Protein 8WMT (pdb70)

Secondary structure (DSSP, 8-state):
-GGGT--EEEE--BTTTEE-HHHHHHHHHHHHHHHT----HHHHHHHHHHHHHHHHHHHHTTSS----HHHHHHHHHHHHHHHTT-TTT--HHHHHHHHGGGGS-EE-TTHHHHHHHHHTTSEEEEEESS-HHHHHHHHHHHT---SEEEEGGGTTS-TT-HHHHHHHIIIII--GGGEEEEES-HHHHHHHHHHT-EEEEE--TTTT-TT--------TT-SEEESSHHHHHHHHS--/--GGG--EEEE--BTTTEE-HHHHHHHHHHHHHHTT----HHHHHHHHHHHHHHHHHHHHTTSS----HHHHHHHHHHHHHHHTT-TTTS-HHHHHHHHGGGGS-EEPTTHHHHHHHHHTTSEEEEEESS-HHHHHHHHHHHT---SEEEEGGGTT--TT-HHHHHHHHHHH---GGGEEEEES-HHHHHHHHHHT-EEEEE--TTTT-SSS-------TT-SEEESSHHHHHHHHS---

Sequence (479 aa):
TWRDEIRAIAFDVQGTCVDFYQPILRRAGQTVNAAKGLALDWAKLSGEWRDLYRVALDEVIAGKRPWIRVDRIYREALDVLLDRRHGLSEAFSKDERDELNTVWSKLDAWPDSVEGLARLRSRFVTSTLSNAGMAAVVAVVKHAGLPFDALLTAELAHSYKPSPAVYQLAVDYLGYPADTILMVACHKYDLKAARAFGMRTAFVARPLEFGPAAKVDVAPESWFDLHVDNFTQLADALVPATWRDEIRAIAFDVQGTCVDFYQPILRAGQTVNAAKGLALDWAKLSGEWRDLYRVALDEVIAGKRPWIRVDRIYREALDVLLDRHGLSEAFSKDERDELNTVWSKLDAWPDSVEGLARLRSRFVTSTLSNAGMAAVVAVVKHAGLPFDALLTAELAHSYKPSPAVYQLAVDYLGYPADTILMVACHKYDLKAARAFGMRTAFVARPLEFGPAAKVDVAPESWFDLHVDNFTQLADALVPAL

Solvent-accessible surface area: 20754 Å² total; per-residue (Å²): 144,19,74,121,89,4,120,0,0,0,0,10,3,34,0,0,0,0,17,17,34,101,4,3,40,120,26,0,102,93,22,23,87,86,69,70,56,99,37,80,6,27,119,10,15,25,68,1,56,66,38,23,103,91,13,20,90,67,15,85,66,64,157,55,112,56,37,43,7,31,125,0,7,44,72,5,0,54,52,2,4,94,166,81,68,20,50,183,36,5,57,151,110,68,30,53,106,10,15,50,6,14,32,93,2,37,33,27,137,24,0,68,126,1,0,47,69,0,98,85,159,16,16,0,0,0,0,3,21,13,1,1,18,13,3,2,38,5,5,70,100,18,46,3,29,19,7,2,7,0,0,0,12,24,31,104,44,6,4,66,23,93,44,0,2,69,13,0,28,61,17,6,42,65,82,18,89,24,0,0,0,0,0,9,49,36,105,2,0,109,18,0,122,93,52,34,7,72,0,0,1,0,6,14,75,101,6,49,4,108,86,44,204,36,86,51,50,106,63,121,45,19,45,20,67,11,82,39,0,65,75,0,0,76,23,9,20,87,155,109,45,88,87,92,4,119,0,0,0,0,10,4,39,0,0,0,0,10,15,17,82,4,6,50,121,23,0,110,85,24,24,71,92,53,69,62,101,31,80,10,44,151,9,11,18,59,2,58,76,29,26,88,94,10,17,86,63,16,78,67,63,156,61,113,71,34,40,10,38,127,0,8,42,65,4,0,56,64,1,1,92,146,83,67,25,27,176,49,5,57,156,109,70,29,77,114,12,17,48,9,14,33,98,1,40,34,27,134,22,0,56,136,2,0,46,58,0,78,95,124,7,19,0,0,0,0,3,21,15,3,1,18,17,3,3,35,7,11,68,111,17,45,10,27,15,3,1,8,0,0,0,10,21,29,98,33,7,4,61,28,92,46,0,0,69,14,0,28,61,17,5,41,66,78,20,87,20,0,0,0,0,0,9,49,34,101,2,0,139,14,0,126,91,50,35,8,77,0,0,1,0,13,15,76,99,6,40,2,101,86,38,190,36,86,57,52,104,60,123,66,19,39,13,69,7,90,34,0,67,84,0,0,72,46,8,25,106,75,226

Radius of gyration: 24.22 Å; Cα contacts (8 Å, |Δi|>4): 820; chains: 2; bounding box: 67×58×51 Å

InterPro domains:
  IPR006328 L-2-Haloacid dehalogenase [TIGR01428] (13-213)
  IPR006439 HAD hydrolase, subfamily IA [PR00413] (13-24)
  IPR006439 HAD hydrolase, subfamily IA [PR00413] (153-169)
  IPR006439 HAD hydrolase, subfamily IA [PR00413] (171-191)
  IPR006439 HAD hydrolase, subfamily IA [PR00413] (198-211)
  IPR006439 HAD hydrolase, subfamily IA [TIGR01493] (15-202)
  IPR023198 Phosphoglycolate phosphatase-like, domain 2 [G3DSA:1.10.150.240] (27-110)
  IPR023214 HAD superfamily [G3DSA:3.40.50.1000] (16-212)
  IPR036412 HAD-like superfamily [SSF56784] (13-243)
  IPR051540 S-2-haloalkanoic acid dehalogenase [PTHR43316] (9-246)

Nearest PDB structures (foldseek):
  8wmt-assembly1_B  TM=1.001E+00  e=3.335E-46  Bradyrhizobium mercantei
  8wbr-assembly1_B  TM=9.756E-01  e=2.240E-30  Klebsiella sp. BK-58
  8wbt-assembly1_B  TM=9.740E-01  e=1.982E-30  Klebsiella sp. BK-58
  8wbk-assembly1_A  TM=9.458E-01  e=9.931E-25  Rhodococcus opacus
  8wbq-assembly1_A  TM=9.136E-01  e=1.750E-23  Rhodococcus opacus

Foldseek 3Di:
DCLVLAAEEAEAPQLQFFALQVLQVVLVVVVCVVQVHDDDSLVVLVQLVVQLVVVLVCCQVVVDFQDASLVSSLVSVCVSCVVVVNPVVADPVRSVVSSLSLLQTEGDPFRAVLQVLVVVRHQYEYEYAHDQVSVVSNCVNHVHDHNYYAYCVVVSHHPPDLSSVVCCCVVVVHQLQNYEYEYQDVSNQVSSVVSRHAYEHAHRQCNSHDPDGDPLDDDPRHPYRYHHSVVVSCVNPPD/DLLVLAAEEAEAPQLQFWALQVLQVVLVVVVCVVLVHDDDSLVLVVQLVVQLVVVVVCCQVVVDAQDASLVSSLVSVCVSCVVVPCNVVADSVNSVVSSLSLLATEGDPQRAVLQVLVVVRHQYEYEYAHDQVSQVSNCVNHVHDHNYYAYCVVVSHGPPDLSSVVCCCVVVVHDLSNYEYEYQDVSNQVSSVVNRHAYEHEHRQCNSHDPDGGDLDDDPRHPHYYPHSVVVSCVSPVDD

Structure (mmCIF, N/CA/C/O backbone):
data_8WMT
#
_entry.id   8WMT
#
_cell.length_a   90.920
_cell.length_b   90.920
_cell.length_c   157.400
_cell.angle_alpha   90.00
_cell.angle_beta   90.00
_cell.angle_gamma   90.00
#
_symmetry.space_group_name_H-M   'P 43 21 2'
#
loop_
_entity.id
_entity.type
_entity.pdbx_description
1 polymer 'cis-epoxysuccinic hydrolase'
2 water water
#
loop_
_atom_site.group_PDB
_atom_site.id
_atom_site.type_symbol
_atom_site.label_atom_id
_atom_site.label_alt_id
_atom_site.label_comp_id
_atom_site.label_asym_id
_atom_site.label_entity_id
_atom_site.label_seq_id
_atom_site.pdbx_PDB_ins_code
_atom_site.Cartn_x
_atom_site.Cartn_y
_atom_site.Cartn_z
_atom_site.occupancy
_atom_site.B_iso_or_equiv
_atom_site.auth_seq_id
_atom_site.auth_comp_id
_atom_site.auth_asym_id
_atom_site.auth_atom_id
_atom_site.pdbx_PDB_model_num
ATOM 1 N N . THR A 1 8 ? -17.252 21.204 2.102 1.00 61.97 8 THR A N 1
ATOM 2 C CA . THR A 1 8 ? -17.613 22.156 1.065 1.00 64.09 8 THR A CA 1
ATOM 3 C C . THR A 1 8 ? -18.906 21.724 0.379 1.00 67.48 8 THR A C 1
ATOM 4 O O . THR A 1 8 ? -20.001 22.077 0.822 1.00 73.16 8 THR A O 1
ATOM 8 N N . TRP A 1 9 ? -18.772 20.963 -0.708 1.00 64.43 9 TRP A N 1
ATOM 9 C CA . TRP A 1 9 ? -19.921 20.456 -1.448 1.00 56.35 9 TRP A CA 1
ATOM 10 C C . TRP A 1 9 ? -20.495 19.190 -0.834 1.00 50.16 9 TRP A C 1
ATOM 11 O O . TRP A 1 9 ? -21.524 18.701 -1.307 1.00 48.41 9 TRP A O 1
ATOM 22 N N . ARG A 1 10 ? -19.862 18.661 0.210 1.00 52.48 10 ARG A N 1
ATOM 23 C CA . ARG A 1 10 ? -20.256 17.370 0.747 1.00 51.48 10 ARG A CA 1
ATOM 24 C C . ARG A 1 10 ? -21.641 17.382 1.371 1.00 51.23 10 ARG A C 1
ATOM 25 O O . ARG A 1 10 ? -22.256 16.318 1.490 1.00 49.52 10 ARG A O 1
ATOM 33 N N . ASP A 1 11 ? -22.172 18.544 1.742 1.00 49.37 11 ASP A N 1
ATOM 34 C CA . ASP A 1 11 ? -23.543 18.569 2.229 1.00 45.10 11 ASP A CA 1
ATOM 35 C C . ASP A 1 11 ? -24.565 18.808 1.127 1.00 44.27 11 ASP A C 1
ATOM 36 O O . ASP A 1 11 ? -25.768 18.786 1.406 1.00 47.27 11 ASP A O 1
ATOM 41 N N . GLU A 1 12 ? -24.124 18.998 -0.118 1.00 37.37 12 GLU A N 1
ATOM 42 C CA . GLU A 1 12 ? -25.040 18.964 -1.252 1.00 41.70 12 GLU A CA 1
ATOM 43 C C . GLU A 1 12 ? -25.315 17.544 -1.738 1.00 37.20 12 GLU A C 1
ATOM 44 O O . GLU A 1 12 ? -26.313 17.317 -2.434 1.00 36.99 12 GLU A O 1
ATOM 50 N N . ILE A 1 13 ? -24.462 16.595 -1.387 1.00 33.61 13 ILE A N 1
ATOM 51 C CA . ILE A 1 13 ? -24.586 15.226 -1.882 1.00 37.48 13 ILE A CA 1
ATOM 52 C C . ILE A 1 13 ? -25.716 14.522 -1.143 1.00 32.08 13 ILE A C 1
ATOM 53 O O . ILE A 1 13 ? -25.813 14.595 0.087 1.00 32.46 13 ILE A O 1
ATOM 58 N N . ARG A 1 14 ? -26.583 13.838 -1.893 1.00 27.98 14 ARG A N 1
ATOM 59 C CA . ARG A 1 14 ? -27.635 13.029 -1.301 1.00 26.40 14 ARG A CA 1
ATOM 60 C C . ARG A 1 14 ? -27.458 11.539 -1.556 1.00 27.16 14 ARG A C 1
ATOM 61 O O . ARG A 1 14 ? -27.875 10.735 -0.718 1.00 29.65 14 ARG A O 1
ATOM 69 N N . ALA A 1 15 ? -26.855 11.165 -2.685 1.00 27.48 15 ALA A N 1
ATOM 70 C CA . ALA A 1 15 ? -26.695 9.763 -3.051 1.00 25.42 15 ALA A CA 1
ATOM 71 C C . ALA A 1 15 ? -25.307 9.549 -3.631 1.00 29.27 15 ALA A C 1
ATOM 72 O O . ALA A 1 15 ? -24.715 10.457 -4.219 1.00 27.59 15 ALA A O 1
ATOM 74 N N . ILE A 1 16 ? -24.777 8.338 -3.450 1.00 25.14 16 ILE A N 1
ATOM 75 C CA . ILE A 1 16 ? -23.462 7.983 -3.967 1.00 22.29 16 ILE A CA 1
ATOM 76 C C . ILE A 1 16 ? -23.607 6.700 -4.771 1.00 24.29 16 ILE A C 1
ATOM 77 O O . ILE A 1 16 ? -24.147 5.711 -4.261 1.00 24.97 16 ILE A O 1
ATOM 82 N N . ALA A 1 17 ? -23.126 6.719 -6.010 1.00 22.55 17 ALA A N 1
ATOM 83 C CA . ALA A 1 17 ? -23.213 5.592 -6.933 1.00 21.93 17 ALA A CA 1
ATOM 84 C C . ALA A 1 17 ? -21.818 5.020 -7.142 1.00 26.12 17 ALA A C 1
ATOM 85 O O . ALA A 1 17 ? -20.873 5.765 -7.424 1.00 25.75 17 ALA A O 1
ATOM 87 N N . PHE A 1 18 ? -21.692 3.698 -7.032 1.00 21.73 18 PHE A N 1
ATOM 88 C CA . PHE A 1 18 ? -20.395 3.032 -7.070 1.00 21.86 18 PHE A CA 1
ATOM 89 C C . PHE A 1 18 ? -20.292 2.091 -8.253 1.00 23.89 18 PHE A C 1
ATOM 90 O O . PHE A 1 18 ? -21.148 1.219 -8.427 1.00 24.38 18 PHE A O 1
ATOM 98 N N . ASP A 1 19 ? -19.206 2.208 -9.008 1.00 22.49 19 ASP A N 1
ATOM 99 C CA . ASP A 1 19 ? -18.810 1.104 -9.867 1.00 22.76 19 ASP A CA 1
ATOM 100 C C . ASP A 1 19 ? -18.435 -0.080 -8.972 1.00 25.08 19 ASP A C 1
ATOM 101 O O . ASP A 1 19 ? -18.058 0.106 -7.814 1.00 24.22 19 ASP A O 1
ATOM 106 N N . VAL A 1 20 ? -18.573 -1.307 -9.486 1.00 23.10 20 VAL A N 1
ATOM 107 C CA . VAL A 1 20 ? -18.384 -2.465 -8.606 1.00 24.78 20 VAL A CA 1
ATOM 108 C C . VAL A 1 20 ? -17.128 -3.257 -8.967 1.00 23.95 20 VAL A C 1
ATOM 109 O O . VAL A 1 20 ? -16.162 -3.280 -8.194 1.00 24.15 20 VAL A O 1
ATOM 113 N N . GLN A 1 21 ? -17.113 -3.910 -10.133 1.00 24.93 21 GLN A N 1
ATOM 114 C CA . GLN A 1 21 ? -15.943 -4.694 -10.512 1.00 23.71 21 GLN A CA 1
ATOM 115 C C . GLN A 1 21 ? -14.713 -3.795 -10.622 1.00 30.67 21 GLN A C 1
ATOM 116 O O . GLN A 1 21 ? -14.722 -2.800 -11.356 1.00 28.44 21 GLN A O 1
ATOM 122 N N . GLY A 1 22 ? -13.662 -4.138 -9.884 1.00 25.26 22 GLY A N 1
ATOM 123 C CA . GLY A 1 22 ? -12.479 -3.281 -9.764 1.00 25.48 22 GLY A CA 1
ATOM 124 C C . GLY A 1 22 ? -12.553 -2.220 -8.664 1.00 24.80 22 GLY A C 1
ATOM 125 O O . GLY A 1 22 ? -11.687 -2.151 -7.793 1.00 24.06 22 GLY A O 1
ATOM 126 N N . THR A 1 23 ? -13.594 -1.388 -8.688 1.00 24.66 23 THR A N 1
ATOM 127 C CA . THR A 1 23 ? -13.692 -0.310 -7.704 1.00 23.33 23 THR A CA 1
ATOM 128 C C . THR A 1 23 ? -13.966 -0.846 -6.302 1.00 24.51 23 THR A C 1
ATOM 129 O O . THR A 1 23 ? -13.306 -0.444 -5.335 1.00 24.94 23 THR A O 1
ATOM 133 N N . CYS A 1 24 ? -14.937 -1.757 -6.171 1.00 20.98 24 CYS A N 1
ATOM 134 C CA . CYS A 1 24 ? -15.320 -2.300 -4.873 1.00 21.92 24 CYS A CA 1
ATOM 135 C C . CYS A 1 24 ? -14.673 -3.648 -4.604 1.00 21.50 24 CYS A C 1
ATOM 136 O O . CYS A 1 24 ? -14.464 -4.003 -3.438 1.00 21.98 24 CYS A O 1
ATOM 139 N N . VAL A 1 25 ? -14.406 -4.411 -5.661 1.00 22.11 25 VAL A N 1
ATOM 140 C CA . VAL A 1 25 ? -13.981 -5.804 -5.547 1.00 21.36 25 VAL A CA 1
ATOM 141 C C . VAL A 1 25 ? -12.824 -6.086 -6.502 1.00 24.76 25 VAL A C 1
ATOM 142 O O . VAL A 1 25 ? -12.694 -5.476 -7.571 1.00 22.26 25 VAL A O 1
ATOM 146 N N . ASP A 1 26 ? -11.977 -7.028 -6.088 1.00 21.03 26 ASP A N 1
ATOM 147 C CA . ASP A 1 26 ? -10.843 -7.525 -6.864 1.00 22.95 26 ASP A CA 1
ATOM 148 C C . ASP A 1 26 ? -11.320 -8.700 -7.709 1.00 24.38 26 ASP A C 1
ATOM 149 O O . ASP A 1 26 ? -12.022 -9.584 -7.200 1.00 24.71 26 ASP A O 1
ATOM 154 N N . PHE A 1 27 ? -10.956 -8.706 -8.992 1.00 21.35 27 PHE A N 1
ATOM 155 C CA . PHE A 1 27 ? -11.217 -9.855 -9.854 1.00 22.65 27 PHE A CA 1
ATOM 156 C C . PHE A 1 27 ? -9.939 -10.535 -10.334 1.00 24.60 27 PHE A C 1
ATOM 157 O O . PHE A 1 27 ? -10.019 -11.496 -11.108 1.00 28.36 27 PHE A O 1
ATOM 165 N N . TYR A 1 28 ? -8.764 -10.082 -9.884 1.00 22.15 28 TYR A N 1
ATOM 166 C CA . TYR A 1 28 ? -7.517 -10.732 -10.271 1.00 22.36 28 TYR A CA 1
ATOM 167 C C . TYR A 1 28 ? -7.291 -12.007 -9.458 1.00 22.07 28 TYR A C 1
ATOM 168 O O . TYR A 1 28 ? -7.172 -13.102 -10.022 1.00 22.89 28 TYR A O 1
ATOM 177 N N . GLN A 1 29 ? -7.276 -11.898 -8.135 1.00 23.65 29 GLN A N 1
ATOM 178 C CA . GLN A 1 29 ? -7.087 -13.107 -7.335 1.00 22.70 29 GLN A CA 1
ATOM 179 C C . GLN A 1 29 ? -8.184 -14.145 -7.563 1.00 22.99 29 GLN A C 1
ATOM 180 O O . GLN A 1 29 ? -7.851 -15.341 -7.632 1.00 22.94 29 GLN A O 1
ATOM 186 N N . PRO A 1 30 ? -9.471 -13.787 -7.742 1.00 25.62 30 PRO A N 1
ATOM 187 C CA . PRO A 1 30 ? -10.453 -14.837 -8.071 1.00 25.10 30 PRO A CA 1
ATOM 188 C C . PRO A 1 30 ? -10.110 -15.646 -9.320 1.00 23.70 30 PRO A C 1
ATOM 189 O O . PRO A 1 30 ? -10.364 -16.855 -9.334 1.00 23.73 30 PRO A O 1
ATOM 193 N N . ILE A 1 31 ? -9.572 -15.020 -10.375 1.00 22.01 31 ILE A N 1
ATOM 194 C CA . ILE A 1 31 ? -9.121 -15.774 -11.549 1.00 23.15 31 ILE A CA 1
ATOM 195 C C . ILE A 1 31 ? -7.975 -16.702 -11.201 1.00 21.75 31 ILE A C 1
ATOM 196 O O . ILE A 1 31 ? -7.951 -17.862 -11.623 1.00 25.90 31 ILE A O 1
ATOM 201 N N . LEU A 1 32 ? -6.984 -16.189 -10.469 1.00 24.22 32 LEU A N 1
ATOM 202 C CA . LEU A 1 32 ? -5.851 -17.027 -10.093 1.00 25.61 32 LEU A CA 1
ATOM 203 C C . LEU A 1 32 ? -6.322 -18.203 -9.251 1.00 27.13 32 LEU A C 1
ATOM 204 O O . LEU A 1 32 ? -5.870 -19.335 -9.444 1.00 26.89 32 LEU A O 1
ATOM 209 N N . ARG A 1 33 ? -7.271 -17.951 -8.345 1.00 24.22 33 ARG A N 1
ATOM 210 C CA A ARG A 1 33 ? -7.812 -19.013 -7.508 0.51 24.12 33 ARG A CA 1
ATOM 211 C CA B ARG A 1 33 ? -7.811 -19.019 -7.511 0.49 24.13 33 ARG A CA 1
ATOM 212 C C . ARG A 1 33 ? -8.563 -20.041 -8.353 1.00 24.35 33 ARG A C 1
ATOM 213 O O . ARG A 1 33 ? -8.363 -21.257 -8.206 1.00 28.13 33 ARG A O 1
ATOM 228 N N . ALA A 1 34 ? -9.430 -19.575 -9.252 1.00 22.15 34 ALA A N 1
ATOM 229 C CA . ALA A 1 34 ? -10.168 -20.509 -10.095 1.00 26.49 34 ALA A CA 1
ATOM 230 C C . ALA A 1 34 ? -9.224 -21.312 -10.974 1.00 29.52 34 ALA A C 1
ATOM 231 O O . ALA A 1 34 ? -9.474 -22.492 -11.249 1.00 28.42 34 ALA A O 1
ATOM 233 N N . GLY A 1 35 ? -8.131 -20.686 -11.416 1.00 27.64 35 GLY A N 1
ATOM 234 C CA . GLY A 1 35 ? -7.192 -21.370 -12.293 1.00 29.54 35 GLY A CA 1
ATOM 235 C C . GLY A 1 35 ? -6.391 -22.452 -11.595 1.00 27.80 35 GLY A C 1
ATOM 236 O O . GLY A 1 35 ? -6.089 -23.494 -12.196 1.00 28.57 35 GLY A O 1
ATOM 237 N N . GLN A 1 36 ? -6.032 -22.232 -10.327 1.00 27.97 36 GLN A N 1
ATOM 238 C CA . GLN A 1 36 ? -5.351 -23.295 -9.588 1.00 28.97 36 GLN A CA 1
ATOM 239 C C . GLN A 1 36 ? -6.222 -24.534 -9.521 1.00 30.75 36 GLN A C 1
ATOM 240 O O . GLN A 1 36 ? -5.721 -25.658 -9.646 1.00 29.09 36 GLN A O 1
ATOM 246 N N . THR A 1 37 ? -7.526 -24.345 -9.309 1.00 25.27 37 THR A N 1
ATOM 247 C CA . THR A 1 37 ? -8.447 -25.476 -9.248 1.00 26.91 37 THR A CA 1
ATOM 248 C C . THR A 1 37 ? -8.511 -26.203 -10.585 1.00 28.00 37 THR A C 1
ATOM 249 O O . THR A 1 37 ? -8.470 -27.439 -10.628 1.00 25.69 37 THR A O 1
ATOM 253 N N . VAL A 1 38 ? -8.580 -25.452 -11.688 1.00 24.96 38 VAL A N 1
ATOM 254 C CA . VAL A 1 38 ? -8.607 -26.063 -13.018 1.00 28.48 38 VAL A CA 1
ATOM 255 C C . VAL A 1 38 ? -7.311 -26.824 -13.285 1.00 27.40 38 VAL A C 1
ATOM 256 O O . VAL A 1 38 ? -7.330 -27.968 -13.764 1.00 27.54 38 VAL A O 1
ATOM 260 N N . ASN A 1 39 ? -6.166 -26.189 -13.004 1.00 24.46 39 ASN A N 1
ATOM 261 C CA . ASN A 1 39 ? -4.877 -26.841 -13.239 1.00 27.00 39 ASN A CA 1
ATOM 262 C C . ASN A 1 39 ? -4.799 -28.175 -12.502 1.00 28.99 39 ASN A C 1
ATOM 263 O O . ASN A 1 39 ? -4.358 -29.187 -13.066 1.00 27.01 39 ASN A O 1
ATOM 268 N N . ALA A 1 40 ? -5.238 -28.188 -11.237 1.00 24.96 40 ALA A N 1
ATOM 269 C CA . ALA A 1 40 ? -5.168 -29.409 -10.435 1.00 26.08 40 ALA A CA 1
ATOM 270 C C . ALA A 1 40 ? -6.110 -30.477 -10.976 1.00 28.67 40 ALA A C 1
ATOM 271 O O . ALA A 1 40 ? -5.748 -31.659 -11.042 1.00 29.23 40 ALA A O 1
ATOM 273 N N . ALA A 1 41 ? -7.309 -30.074 -11.400 1.00 25.29 41 ALA A N 1
ATOM 274 C CA . ALA A 1 41 ? -8.305 -31.041 -11.853 1.00 27.54 41 ALA A CA 1
ATOM 275 C C . ALA A 1 41 ? -7.886 -31.707 -13.158 1.00 32.93 41 ALA A C 1
ATOM 276 O O . ALA A 1 41 ? -8.106 -32.910 -13.343 1.00 31.90 41 ALA A O 1
ATOM 278 N N . LYS A 1 42 ? -7.298 -30.942 -14.071 1.00 30.54 42 LYS A N 1
ATOM 279 C CA . LYS A 1 42 ? -7.010 -31.413 -15.420 1.00 34.62 42 LYS A CA 1
ATOM 280 C C . LYS A 1 42 ? -5.554 -31.807 -15.626 1.00 36.33 42 LYS A C 1
ATOM 281 O O . LYS A 1 42 ? -5.201 -32.270 -16.718 1.00 35.05 42 LYS A O 1
ATOM 287 N N . GLY A 1 43 ? -4.715 -31.663 -14.608 1.00 28.83 43 GLY A N 1
ATOM 288 C CA . GLY A 1 43 ? -3.300 -31.953 -14.773 1.00 36.71 43 GLY A CA 1
ATOM 289 C C . GLY A 1 43 ? -2.621 -31.003 -15.733 1.00 44.80 43 GLY A C 1
ATOM 290 O O . GLY A 1 43 ? -1.722 -31.412 -16.484 1.00 37.35 43 GLY A O 1
ATOM 291 N N . LEU A 1 44 ? -3.038 -29.742 -15.735 1.00 35.42 44 LEU A N 1
ATOM 292 C CA . LEU A 1 44 ? -2.467 -28.711 -16.589 1.00 33.17 44 LEU A CA 1
ATOM 293 C C . LEU A 1 44 ? -1.602 -27.766 -15.765 1.00 34.13 44 LEU A C 1
ATOM 294 O O . LEU A 1 44 ? -1.658 -27.732 -14.532 1.00 34.10 44 LEU A O 1
ATOM 299 N N . ALA A 1 45 ? -0.794 -26.983 -16.466 1.00 33.06 45 ALA A N 1
ATOM 300 C CA . ALA A 1 45 ? 0.038 -25.973 -15.831 1.00 34.01 45 ALA A CA 1
ATOM 301 C C . ALA A 1 45 ? -0.156 -24.632 -16.523 1.00 36.21 45 ALA A C 1
ATOM 302 O O . ALA A 1 45 ? 0.800 -23.943 -16.881 1.00 35.34 45 ALA A O 1
ATOM 304 N N . LEU A 1 46 ? -1.411 -24.246 -16.733 1.00 33.13 46 LEU A N 1
ATOM 305 C CA . LEU A 1 46 ? -1.682 -22.986 -17.411 1.00 32.68 46 LEU A CA 1
ATOM 306 C C . LEU A 1 46 ? -1.242 -21.803 -16.556 1.00 33.15 46 LEU A C 1
ATOM 307 O O . LEU A 1 46 ? -1.289 -21.843 -15.325 1.00 29.35 46 LEU A O 1
ATOM 312 N N . ASP A 1 47 ? -0.802 -20.735 -17.226 1.00 28.93 47 ASP A N 1
ATOM 313 C CA . ASP A 1 47 ? -0.299 -19.536 -16.548 1.00 28.32 47 ASP A CA 1
ATOM 314 C C . ASP A 1 47 ? -1.459 -18.562 -16.416 1.00 30.34 47 ASP A C 1
ATOM 315 O O . ASP A 1 47 ? -1.718 -17.748 -17.303 1.00 29.16 47 ASP A O 1
ATOM 320 N N . TRP A 1 48 ? -2.179 -18.652 -15.294 1.00 28.68 48 TRP A N 1
ATOM 321 C CA . TRP A 1 48 ? -3.393 -17.857 -15.162 1.00 25.55 48 TRP A CA 1
ATOM 322 C C . TRP A 1 48 ? -3.104 -16.385 -14.940 1.00 28.17 48 TRP A C 1
ATOM 323 O O . TRP A 1 48 ? -3.977 -15.553 -15.215 1.00 28.32 48 TRP A O 1
ATOM 334 N N . ALA A 1 49 ? -1.917 -16.030 -14.445 1.00 26.93 49 ALA A N 1
ATOM 335 C CA . ALA A 1 49 ? -1.587 -14.610 -14.392 1.00 29.99 49 ALA A CA 1
ATOM 336 C C . ALA A 1 49 ? -1.623 -14.017 -15.792 1.00 33.97 49 ALA A C 1
ATOM 337 O O . ALA A 1 49 ? -2.201 -12.943 -16.010 1.00 33.69 49 ALA A O 1
ATOM 339 N N . LYS A 1 50 ? -1.078 -14.740 -16.768 1.00 28.44 50 LYS A N 1
ATOM 340 C CA . LYS A 1 50 ? -1.114 -14.233 -18.134 1.00 29.13 50 LYS A CA 1
ATOM 341 C C . LYS A 1 50 ? -2.486 -14.411 -18.775 1.00 28.52 50 LYS A C 1
ATOM 342 O O . LYS A 1 50 ? -2.937 -13.533 -19.523 1.00 30.25 50 LYS A O 1
ATOM 348 N N . LEU A 1 51 ? -3.162 -15.537 -18.513 1.00 27.56 51 LEU A N 1
ATOM 349 C CA . LEU A 1 51 ? -4.484 -15.734 -19.101 1.00 27.56 51 LEU A CA 1
ATOM 350 C C . LEU A 1 51 ? -5.471 -14.690 -18.596 1.00 26.57 51 LEU A C 1
ATOM 351 O O . LEU A 1 51 ? -6.356 -14.261 -19.347 1.00 28.08 51 LEU A O 1
ATOM 356 N N . SER A 1 52 ? -5.329 -14.278 -17.334 1.00 26.64 52 SER A N 1
ATOM 357 C CA . SER A 1 52 ? -6.115 -13.168 -16.792 1.00 29.58 52 SER A CA 1
ATOM 358 C C . SER A 1 52 ? -6.100 -11.960 -17.719 1.00 28.60 52 SER A C 1
ATOM 359 O O . SER A 1 52 ? -7.154 -11.418 -18.080 1.00 25.50 52 SER A O 1
ATOM 362 N N . GLY A 1 53 ? -4.902 -11.503 -18.079 1.00 26.50 53 GLY A N 1
ATOM 363 C CA . GLY A 1 53 ? -4.790 -10.328 -18.922 1.00 28.00 53 GLY A CA 1
ATOM 364 C C . GLY A 1 53 ? -5.287 -10.576 -20.327 1.00 28.37 53 GLY A C 1
ATOM 365 O O . GLY A 1 53 ? -5.872 -9.683 -20.951 1.00 26.90 53 GLY A O 1
ATOM 366 N N . GLU A 1 54 ? -5.065 -11.783 -20.847 1.00 24.91 54 GLU A N 1
ATOM 367 C CA . GLU A 1 54 ? -5.533 -12.110 -22.193 1.00 26.90 54 GLU A CA 1
ATOM 368 C C . GLU A 1 54 ? -7.052 -12.106 -22.264 1.00 28.55 54 GLU A C 1
ATOM 369 O O . GLU A 1 54 ? -7.645 -11.638 -23.252 1.00 26.01 54 GLU A O 1
ATOM 375 N N . TRP A 1 55 ? -7.698 -12.657 -21.235 1.00 24.18 55 TRP A N 1
ATOM 376 C CA . TRP A 1 55 ? -9.158 -12.698 -21.193 1.00 27.90 55 TRP A CA 1
ATOM 377 C C . TRP A 1 55 ? -9.722 -11.285 -21.121 1.00 24.98 55 TRP A C 1
ATOM 378 O O . TRP A 1 55 ? -10.648 -10.930 -21.860 1.00 25.90 55 TRP A O 1
ATOM 389 N N . ARG A 1 56 ? -9.132 -10.454 -20.255 1.00 24.79 56 ARG A N 1
ATOM 390 C CA . ARG A 1 56 ? -9.509 -9.043 -20.163 1.00 24.13 56 ARG A CA 1
ATOM 391 C C . ARG A 1 56 ? -9.382 -8.344 -21.508 1.00 26.16 56 ARG A C 1
ATOM 392 O O . ARG A 1 56 ? -10.269 -7.578 -21.899 1.00 26.59 56 ARG A O 1
ATOM 400 N N . ASP A 1 57 ? -8.278 -8.586 -22.227 1.00 25.86 57 ASP A N 1
ATOM 401 C CA . ASP A 1 57 ? -8.081 -7.923 -23.519 1.00 27.48 57 ASP A CA 1
ATOM 402 C C . ASP A 1 57 ? -9.135 -8.341 -24.531 1.00 28.92 57 ASP A C 1
ATOM 403 O O . ASP A 1 57 ? -9.638 -7.504 -25.293 1.00 27.79 57 ASP A O 1
ATOM 408 N N . LEU A 1 58 ? -9.476 -9.631 -24.566 1.00 26.21 58 LEU A N 1
ATOM 409 C CA . LEU A 1 58 ? -10.538 -10.086 -25.462 1.00 26.25 58 LEU A CA 1
ATOM 410 C C . LEU A 1 58 ? -11.876 -9.468 -25.091 1.00 27.13 58 LEU A C 1
ATOM 411 O O . LEU A 1 58 ? -12.665 -9.085 -25.965 1.00 28.28 58 LEU A O 1
ATOM 416 N N . TYR A 1 59 ? -12.156 -9.383 -23.796 1.00 25.23 59 TYR A N 1
ATOM 417 C CA . TYR A 1 59 ? -13.383 -8.756 -23.332 1.00 26.96 59 TYR A CA 1
ATOM 418 C C . TYR A 1 59 ? -13.449 -7.305 -23.792 1.00 29.52 59 TYR A C 1
ATOM 419 O O . TYR A 1 59 ? -14.476 -6.853 -24.309 1.00 28.01 59 TYR A O 1
ATOM 428 N N . ARG A 1 60 ? -12.343 -6.571 -23.632 1.00 25.03 60 ARG A N 1
ATOM 429 C CA . ARG A 1 60 ? -12.316 -5.154 -23.988 1.00 28.22 60 ARG A CA 1
ATOM 430 C C . ARG A 1 60 ? -12.593 -4.943 -25.468 1.00 28.62 60 ARG A C 1
ATOM 431 O O . ARG A 1 60 ? -13.320 -4.018 -25.846 1.00 27.67 60 ARG A O 1
ATOM 439 N N . VAL A 1 61 ? -12.021 -5.789 -26.320 1.00 28.22 61 VAL A N 1
ATOM 440 C CA . VAL A 1 61 ? -12.259 -5.659 -27.753 1.00 27.54 61 VAL A CA 1
ATOM 441 C C . VAL A 1 61 ? -13.730 -5.890 -28.074 1.00 32.37 61 VAL A C 1
ATOM 442 O O . VAL A 1 61 ? -14.330 -5.155 -28.869 1.00 29.66 61 VAL A O 1
ATOM 446 N N . ALA A 1 62 ? -14.342 -6.900 -27.447 1.00 26.48 62 ALA A N 1
ATOM 447 C CA . ALA A 1 62 ? -15.745 -7.189 -27.719 1.00 27.46 62 ALA A CA 1
ATOM 448 C C . ALA A 1 62 ? -16.654 -6.087 -27.181 1.00 27.50 62 ALA A C 1
ATOM 449 O O . ALA A 1 62 ? -17.626 -5.698 -27.839 1.00 30.36 62 ALA A O 1
ATOM 451 N N . LEU A 1 63 ? -16.368 -5.581 -25.984 1.00 24.51 63 LEU A N 1
ATOM 452 C CA . LEU A 1 63 ? -17.172 -4.491 -25.434 1.00 25.79 63 LEU A CA 1
ATOM 453 C C . LEU A 1 63 ? -17.087 -3.255 -26.314 1.00 27.18 63 LEU A C 1
ATOM 454 O O . LEU A 1 63 ? -18.095 -2.573 -26.547 1.00 29.39 63 LEU A O 1
ATOM 459 N N . ASP A 1 64 ? -15.893 -2.969 -26.831 1.00 26.45 64 ASP A N 1
ATOM 460 C CA . ASP A 1 64 ? -15.730 -1.823 -27.721 1.00 28.85 64 ASP A CA 1
ATOM 461 C C . ASP A 1 64 ? -16.596 -1.978 -28.966 1.00 29.99 64 ASP A C 1
ATOM 462 O O . ASP A 1 64 ? -17.148 -0.991 -29.478 1.00 28.93 64 ASP A O 1
ATOM 467 N N . GLU A 1 65 ? -16.717 -3.210 -29.479 1.00 28.02 65 GLU A N 1
ATOM 468 C CA . GLU A 1 65 ? -17.582 -3.441 -30.637 1.00 30.58 65 GLU A CA 1
ATOM 469 C C . GLU A 1 65 ? -19.048 -3.235 -30.281 1.00 29.91 65 GLU A C 1
ATOM 470 O O . GLU A 1 65 ? -19.817 -2.735 -31.108 1.00 28.27 65 GLU A O 1
ATOM 476 N N . VAL A 1 66 ? -19.460 -3.582 -29.061 1.00 27.36 66 VAL A N 1
ATOM 477 C CA . VAL A 1 66 ? -20.835 -3.282 -28.655 1.00 26.66 66 VAL A CA 1
ATOM 478 C C . VAL A 1 66 ? -21.061 -1.777 -28.626 1.00 27.89 66 VAL A C 1
ATOM 479 O O . VAL A 1 66 ? -22.062 -1.265 -29.152 1.00 28.74 66 VAL A O 1
ATOM 483 N N . ILE A 1 67 ? -20.138 -1.045 -28.006 1.00 26.40 67 ILE A N 1
ATOM 484 C CA . ILE A 1 67 ? -20.311 0.398 -27.867 1.00 26.05 67 ILE A CA 1
ATOM 485 C C . ILE A 1 67 ? -20.307 1.067 -29.237 1.00 28.52 67 ILE A C 1
ATOM 486 O O . ILE A 1 67 ? -21.010 2.062 -29.447 1.00 29.52 67 ILE A O 1
ATOM 491 N N . ALA A 1 68 ? -19.553 0.522 -30.191 1.00 27.13 68 ALA A N 1
ATOM 492 C CA . ALA A 1 68 ? -19.514 1.069 -31.543 1.00 29.20 68 ALA A CA 1
ATOM 493 C C . ALA A 1 68 ? -20.703 0.638 -32.390 1.00 29.65 68 ALA A C 1
ATOM 494 O O . ALA A 1 68 ? -20.788 1.029 -33.564 1.00 30.25 68 ALA A O 1
ATOM 496 N N . GLY A 1 69 ? -21.602 -0.173 -31.839 1.00 26.59 69 GLY A N 1
ATOM 497 C CA . GLY A 1 69 ? -22.778 -0.613 -32.559 1.00 27.73 69 GLY A CA 1
ATOM 498 C C . GLY A 1 69 ? -22.538 -1.690 -33.581 1.00 26.54 69 GLY A C 1
ATOM 499 O O . GLY A 1 69 ? -23.418 -1.924 -34.424 1.00 27.87 69 GLY A O 1
ATOM 500 N N . LYS A 1 70 ? -21.376 -2.351 -33.555 1.00 27.00 70 LYS A N 1
ATOM 501 C CA . LYS A 1 70 ? -21.117 -3.438 -34.492 1.00 24.32 70 LYS A CA 1
ATOM 502 C C . LYS A 1 70 ? -21.803 -4.731 -34.086 1.00 28.00 70 LYS A C 1
ATOM 503 O O . LYS A 1 70 ? -22.043 -5.591 -34.942 1.00 31.71 70 LYS A O 1
ATOM 509 N N . ARG A 1 71 ? -22.132 -4.887 -32.810 1.00 28.11 71 ARG A N 1
ATOM 510 C CA . ARG A 1 71 ? -22.832 -6.060 -32.330 1.00 28.34 71 ARG A CA 1
ATOM 511 C C . ARG A 1 71 ? -23.803 -5.616 -31.248 1.00 25.60 71 ARG A C 1
ATOM 512 O O . ARG A 1 71 ? -23.555 -4.615 -30.562 1.00 27.11 71 ARG A O 1
ATOM 520 N N . PRO A 1 72 ? -24.909 -6.329 -31.074 1.00 28.70 72 PRO A N 1
ATOM 521 C CA . PRO A 1 72 ? -25.962 -5.850 -30.176 1.00 26.61 72 PRO A CA 1
ATOM 522 C C . PRO A 1 72 ? -25.582 -6.025 -28.714 1.00 27.70 72 PRO A C 1
ATOM 523 O O . PRO A 1 72 ? -24.706 -6.815 -28.349 1.00 27.35 72 PRO A O 1
ATOM 527 N N . TRP A 1 73 ? -26.258 -5.239 -27.880 1.00 24.38 73 TRP A N 1
ATOM 528 C CA . TRP A 1 73 ? -26.020 -5.281 -26.445 1.00 25.85 73 TRP A CA 1
ATOM 529 C C . TRP A 1 73 ? -26.200 -6.701 -25.933 1.00 25.75 73 TRP A C 1
ATOM 530 O O . TRP A 1 73 ? -27.172 -7.382 -26.267 1.00 27.49 73 TRP A O 1
ATOM 541 N N . ILE A 1 74 ? -25.217 -7.144 -25.157 1.00 25.37 74 ILE A N 1
ATOM 542 C CA . ILE A 1 74 ? -25.140 -8.474 -24.562 1.00 27.76 74 ILE A CA 1
ATOM 543 C C . ILE A 1 74 ? -24.616 -8.273 -23.146 1.00 27.08 74 ILE A C 1
ATOM 544 O O . ILE A 1 74 ? -23.773 -7.401 -22.919 1.00 24.46 74 ILE A O 1
ATOM 549 N N . ARG A 1 75 ? -25.117 -9.064 -22.190 1.00 24.27 75 ARG A N 1
ATOM 550 C CA . ARG A 1 75 ? -24.665 -8.961 -20.797 1.00 23.66 75 ARG A CA 1
ATOM 551 C C . ARG A 1 75 ? -23.168 -9.214 -20.641 1.00 25.97 75 ARG A C 1
ATOM 552 O O . ARG A 1 75 ? -22.583 -10.024 -21.353 1.00 24.54 75 ARG A O 1
ATOM 560 N N . VAL A 1 76 ? -22.566 -8.539 -19.644 1.00 23.56 76 VAL A N 1
ATOM 561 C CA . VAL A 1 76 ? -21.117 -8.605 -19.432 1.00 22.76 76 VAL A CA 1
ATOM 562 C C . VAL A 1 76 ? -20.649 -10.051 -19.282 1.00 24.29 76 VAL A C 1
ATOM 563 O O . VAL A 1 76 ? -19.644 -10.463 -19.875 1.00 23.82 76 VAL A O 1
ATOM 567 N N . ASP A 1 77 ? -21.355 -10.835 -18.465 1.00 23.76 77 ASP A N 1
ATOM 568 C CA . ASP A 1 77 ? -20.931 -12.213 -18.242 1.00 25.24 77 ASP A CA 1
ATOM 569 C C . ASP A 1 77 ? -20.984 -13.013 -19.530 1.00 24.15 77 ASP A C 1
ATOM 570 O O . ASP A 1 77 ? -20.155 -13.900 -19.733 1.00 25.00 77 ASP A O 1
ATOM 575 N N . ARG A 1 78 ? -21.900 -12.666 -20.444 1.00 24.05 78 ARG A N 1
ATOM 576 C CA . ARG A 1 78 ? -21.935 -13.361 -21.728 1.00 23.83 78 ARG A CA 1
ATOM 577 C C . ARG A 1 78 ? -20.816 -12.902 -22.657 1.00 24.77 78 ARG A C 1
ATOM 578 O O . ARG A 1 78 ? -20.327 -13.699 -23.467 1.00 25.10 78 ARG A O 1
ATOM 586 N N . ILE A 1 79 ? -20.381 -11.639 -22.555 1.00 21.60 79 ILE A N 1
ATOM 587 C CA . ILE A 1 79 ? -19.183 -11.218 -23.284 1.00 23.30 79 ILE A CA 1
ATOM 588 C C . ILE A 1 79 ? -17.972 -12.017 -22.823 1.00 23.17 79 ILE A C 1
ATOM 589 O O . ILE A 1 79 ? -17.192 -12.515 -23.638 1.00 24.33 79 ILE A O 1
ATOM 594 N N . TYR A 1 80 ? -17.794 -12.140 -21.504 1.00 23.09 80 TYR A N 1
ATOM 595 C CA . TYR A 1 80 ? -16.683 -12.920 -20.971 1.00 22.41 80 TYR A CA 1
ATOM 596 C C . TYR A 1 80 ? -16.776 -14.381 -21.396 1.00 21.99 80 TYR A C 1
ATOM 597 O O . TYR A 1 80 ? -15.753 -15.013 -21.686 1.00 24.38 80 TYR A O 1
ATOM 606 N N . ARG A 1 81 ? -17.992 -14.943 -21.391 1.00 22.89 81 ARG A N 1
ATOM 607 C CA . ARG A 1 81 ? -18.167 -16.357 -21.743 1.00 22.41 81 ARG A CA 1
ATOM 608 C C . ARG A 1 81 ? -17.756 -16.620 -23.182 1.00 26.01 81 ARG A C 1
ATOM 609 O O . ARG A 1 81 ? -17.113 -17.635 -23.482 1.00 24.93 81 ARG A O 1
ATOM 617 N N . GLU A 1 82 ? -18.130 -15.718 -24.091 1.00 24.07 82 GLU A N 1
ATOM 618 C CA . GLU A 1 82 ? -17.714 -15.852 -25.480 1.00 25.86 82 GLU A CA 1
ATOM 619 C C . GLU A 1 82 ? -16.208 -15.664 -25.618 1.00 27.97 82 GLU A C 1
ATOM 620 O O . GLU A 1 82 ? -15.548 -16.393 -26.372 1.00 27.72 82 GLU A O 1
ATOM 626 N N . ALA A 1 83 ? -15.646 -14.688 -24.897 1.00 26.10 83 ALA A N 1
ATOM 627 C CA . ALA A 1 83 ? -14.207 -14.468 -24.950 1.00 25.01 83 ALA A CA 1
ATOM 628 C C . ALA A 1 83 ? -13.444 -15.682 -24.450 1.00 27.38 83 ALA A C 1
ATOM 629 O O . ALA A 1 83 ? -12.342 -15.962 -24.927 1.00 27.21 83 ALA A O 1
ATOM 631 N N . LEU A 1 84 ? -14.010 -16.399 -23.480 1.00 24.68 84 LEU A N 1
ATOM 632 C CA . LEU A 1 84 ? -13.377 -17.619 -22.992 1.00 23.89 84 LEU A CA 1
ATOM 633 C C . LEU A 1 84 ? -13.244 -18.654 -24.108 1.00 23.29 84 LEU A C 1
ATOM 634 O O . LEU A 1 84 ? -12.197 -19.289 -24.237 1.00 25.03 84 LEU A O 1
ATOM 639 N N . ASP A 1 85 ? -14.289 -18.839 -24.928 1.00 24.80 85 ASP A N 1
ATOM 640 C CA . ASP A 1 85 ? -14.155 -19.746 -26.072 1.00 26.46 85 ASP A CA 1
ATOM 641 C C . ASP A 1 85 ? -12.979 -19.352 -26.957 1.00 29.87 85 ASP A C 1
ATOM 642 O O . ASP A 1 85 ? -12.192 -20.210 -27.381 1.00 27.50 85 ASP A O 1
ATOM 647 N N . VAL A 1 86 ? -12.834 -18.052 -27.238 1.00 26.40 86 VAL A N 1
ATOM 648 C CA . VAL A 1 86 ? -11.745 -17.592 -28.093 1.00 28.50 86 VAL A CA 1
ATOM 649 C C . VAL A 1 86 ? -10.404 -17.865 -27.432 1.00 29.81 86 VAL A C 1
ATOM 650 O O . VAL A 1 86 ? -9.449 -18.324 -28.080 1.00 29.94 86 VAL A O 1
ATOM 654 N N . LEU A 1 87 ? -10.312 -17.577 -26.135 1.00 26.77 87 LEU A N 1
ATOM 655 C CA . LEU A 1 87 ? -9.086 -17.811 -25.382 1.00 26.79 87 LEU A CA 1
ATOM 656 C C . LEU A 1 87 ? -8.678 -19.285 -25.419 1.00 28.49 87 LEU A C 1
ATOM 657 O O . LEU A 1 87 ? -7.511 -19.615 -25.646 1.00 30.71 87 LEU A O 1
ATOM 662 N N . LEU A 1 88 ? -9.631 -20.189 -25.188 1.00 28.97 88 LEU A N 1
ATOM 663 C CA . LEU A 1 88 ? -9.304 -21.615 -25.195 1.00 30.55 88 LEU A CA 1
ATOM 664 C C . LEU A 1 88 ? -8.890 -22.084 -26.587 1.00 31.80 88 LEU A C 1
ATOM 665 O O . LEU A 1 88 ? -7.981 -22.915 -26.721 1.00 33.53 88 LEU A O 1
ATOM 670 N N . ASP A 1 89 ? -9.534 -21.561 -27.633 1.00 27.87 89 ASP A N 1
ATOM 671 C CA . ASP A 1 89 ? -9.134 -21.917 -28.997 1.00 33.05 89 ASP A CA 1
ATOM 672 C C . ASP A 1 89 ? -7.704 -21.475 -29.290 1.00 36.31 89 ASP A C 1
ATOM 673 O O . ASP A 1 89 ? -6.917 -22.238 -29.867 1.00 34.96 89 ASP A O 1
ATOM 678 N N A ARG A 1 90 ? -7.346 -20.252 -28.880 0.42 33.63 90 ARG A N 1
ATOM 679 N N C ARG A 1 90 ? -7.349 -20.244 -28.916 0.58 33.61 90 ARG A N 1
ATOM 680 C CA A ARG A 1 90 ? -5.994 -19.754 -29.114 0.42 34.35 90 ARG A CA 1
ATOM 681 C CA C ARG A 1 90 ? -5.980 -19.767 -29.131 0.58 34.32 90 ARG A CA 1
ATOM 682 C C A ARG A 1 90 ? -4.947 -20.628 -28.442 0.42 37.17 90 ARG A C 1
ATOM 683 C C C ARG A 1 90 ? -4.947 -20.659 -28.453 0.58 37.20 90 ARG A C 1
ATOM 684 O O A ARG A 1 90 ? -3.840 -20.785 -28.969 0.42 38.70 90 ARG A O 1
ATOM 685 O O C ARG A 1 90 ? -3.847 -20.852 -28.983 0.58 38.73 90 ARG A O 1
ATOM 700 N N . HIS A 1 91 ? -5.270 -21.212 -27.287 1.00 30.38 91 HIS A N 1
ATOM 701 C CA . HIS A 1 91 ? -4.317 -22.028 -26.547 1.00 36.52 91 HIS A CA 1
ATOM 702 C C . HIS A 1 91 ? -4.455 -23.524 -26.820 1.00 35.10 91 HIS A C 1
ATOM 703 O O . HIS A 1 91 ? -3.853 -24.330 -26.101 1.00 33.89 91 HIS A O 1
ATOM 710 N N . GLY A 1 92 ? -5.216 -23.906 -27.845 1.00 31.95 92 GLY A N 1
ATOM 711 C CA . GLY A 1 92 ? -5.378 -25.312 -28.192 1.00 35.91 92 GLY A CA 1
ATOM 712 C C . GLY A 1 92 ? -6.099 -26.144 -27.158 1.00 35.40 92 GLY A C 1
ATOM 713 O O . GLY A 1 92 ? -5.835 -27.348 -27.043 1.00 34.31 92 GLY A O 1
ATOM 714 N N . LEU A 1 93 ? -7.026 -25.539 -26.412 1.00 30.01 93 LEU A N 1
ATOM 715 C CA . LEU A 1 93 ? -7.683 -26.177 -25.284 1.00 28.16 93 LEU A CA 1
ATOM 716 C C . LEU A 1 93 ? -9.168 -26.445 -25.510 1.00 29.80 93 LEU A C 1
ATOM 717 O O . LEU A 1 93 ? -9.862 -26.811 -24.556 1.00 29.46 93 LEU A O 1
ATOM 722 N N . SER A 1 94 ? -9.684 -26.283 -26.733 1.00 28.16 94 SER A N 1
ATOM 723 C CA . SER A 1 94 ? -11.124 -26.475 -26.904 1.00 32.53 94 SER A CA 1
ATOM 724 C C . SER A 1 94 ? -11.547 -27.917 -26.658 1.00 29.56 94 SER A C 1
ATOM 725 O O . SER A 1 94 ? -12.660 -28.148 -26.168 1.00 30.37 94 SER A O 1
ATOM 728 N N . GLU A 1 95 ? -10.693 -28.898 -26.980 1.00 31.07 95 GLU A N 1
ATOM 729 C CA . GLU A 1 95 ? -11.045 -30.285 -26.676 1.00 30.72 95 GLU A CA 1
ATOM 730 C C . GLU A 1 95 ? -10.991 -30.579 -25.178 1.00 33.66 95 GLU A C 1
ATOM 731 O O . GLU A 1 95 ? -11.696 -31.473 -24.696 1.00 32.62 95 GLU A O 1
ATOM 737 N N . ALA A 1 96 ? -10.190 -29.830 -24.421 1.00 31.59 96 ALA A N 1
ATOM 738 C CA . ALA A 1 96 ? -10.033 -30.099 -22.996 1.00 33.42 96 ALA A CA 1
ATOM 739 C C . ALA A 1 96 ? -11.181 -29.587 -22.128 1.00 38.60 96 ALA A C 1
ATOM 740 O O . ALA A 1 96 ? -11.332 -30.070 -21.002 1.00 38.46 96 ALA A O 1
ATOM 742 N N . PHE A 1 97 ? -11.988 -28.634 -22.605 1.00 30.64 97 PHE A N 1
ATOM 743 C CA . PHE A 1 97 ? -13.018 -27.985 -21.789 1.00 30.98 97 PHE A CA 1
ATOM 744 C C . PHE A 1 97 ? -14.390 -28.144 -22.425 1.00 29.79 97 PHE A C 1
ATOM 745 O O . PHE A 1 97 ? -14.644 -27.584 -23.499 1.00 28.99 97 PHE A O 1
ATOM 753 N N . SER A 1 98 ? -15.277 -28.871 -21.750 1.00 26.99 98 SER A N 1
ATOM 754 C CA . SER A 1 98 ? -16.648 -29.019 -22.214 1.00 29.34 98 SER A CA 1
ATOM 755 C C . SER A 1 98 ? -17.426 -27.726 -21.963 1.00 28.12 98 SER A C 1
ATOM 756 O O . SER A 1 98 ? -16.953 -26.813 -21.283 1.00 28.63 98 SER A O 1
ATOM 759 N N . LYS A 1 99 ? -18.641 -27.654 -22.513 1.00 25.59 99 LYS A N 1
ATOM 760 C CA . LYS A 1 99 ? -19.473 -26.478 -22.261 1.00 26.90 99 LYS A CA 1
ATOM 761 C C . LYS A 1 99 ? -19.740 -26.310 -20.769 1.00 28.64 99 LYS A C 1
ATOM 762 O O . LYS A 1 99 ? -19.653 -25.196 -20.236 1.00 29.12 99 LYS A O 1
ATOM 768 N N . ASP A 1 100 ? -20.043 -27.414 -20.077 1.00 24.56 100 ASP A N 1
ATOM 769 C CA . ASP A 1 100 ? -20.296 -27.359 -18.643 1.00 31.37 100 ASP A CA 1
ATOM 770 C C . ASP A 1 100 ? -19.080 -26.840 -17.874 1.00 32.35 100 ASP A C 1
ATOM 771 O O . ASP A 1 100 ? -19.221 -26.059 -16.920 1.00 31.89 100 ASP A O 1
ATOM 776 N N . GLU A 1 101 ? -17.874 -27.253 -18.274 1.00 26.55 101 GLU A N 1
ATOM 777 C CA . GLU A 1 101 ? -16.677 -26.819 -17.554 1.00 25.02 101 GLU A CA 1
ATOM 778 C C . GLU A 1 101 ? -16.377 -25.344 -17.799 1.00 30.06 101 GLU A C 1
ATOM 779 O O . GLU A 1 101 ? -15.903 -24.644 -16.889 1.00 26.36 101 GLU A O 1
ATOM 785 N N . ARG A 1 102 ? -16.616 -24.865 -19.024 1.00 25.09 102 ARG A N 1
ATOM 786 C CA . ARG A 1 102 ? -16.443 -23.440 -19.319 1.00 24.77 102 ARG A CA 1
ATOM 787 C C . ARG A 1 102 ? -17.443 -22.593 -18.554 1.00 25.84 102 ARG A C 1
ATOM 788 O O . ARG A 1 102 ? -17.088 -21.519 -18.050 1.00 25.61 102 ARG A O 1
ATOM 796 N N . ASP A 1 103 ? -18.711 -23.034 -18.523 1.00 25.47 103 ASP A N 1
ATOM 797 C CA . ASP A 1 103 ? -19.742 -22.348 -17.754 1.00 24.37 103 ASP A CA 1
ATOM 798 C C . ASP A 1 103 ? -19.320 -22.210 -16.298 1.00 29.22 103 ASP A C 1
ATOM 799 O O . ASP A 1 103 ? -19.452 -21.133 -15.702 1.00 26.84 103 ASP A O 1
ATOM 804 N N . GLU A 1 104 ? -18.819 -23.301 -15.703 1.00 27.02 104 GLU A N 1
ATOM 805 C CA . GLU A 1 104 ? -18.403 -23.241 -14.302 1.00 25.22 104 GLU A CA 1
ATOM 806 C C . GLU A 1 104 ? -17.228 -22.288 -14.116 1.00 28.87 104 GLU A C 1
ATOM 807 O O . GLU A 1 104 ? -17.210 -21.497 -13.164 1.00 27.35 104 GLU A O 1
ATOM 813 N N . LEU A 1 105 ? -16.232 -22.344 -15.006 1.00 26.44 105 LEU A N 1
ATOM 814 C CA . LEU A 1 105 ? -15.113 -21.417 -14.878 1.00 23.19 105 LEU A CA 1
ATOM 815 C C . LEU A 1 105 ? -15.597 -19.967 -14.942 1.00 27.04 105 LEU A C 1
ATOM 816 O O . LEU A 1 105 ? -15.135 -19.102 -14.174 1.00 25.93 105 LEU A O 1
ATOM 821 N N . ASN A 1 106 ? -16.559 -19.694 -15.824 1.00 24.23 106 ASN A N 1
ATOM 822 C CA . ASN A 1 106 ? -17.052 -18.335 -16.021 1.00 23.54 106 ASN A CA 1
ATOM 823 C C . ASN A 1 106 ? -17.904 -17.824 -14.858 1.00 25.07 106 ASN A C 1
ATOM 824 O O . ASN A 1 106 ? -18.206 -16.624 -14.826 1.00 24.92 106 ASN A O 1
ATOM 829 N N . THR A 1 107 ? -18.298 -18.680 -13.901 1.00 23.30 107 THR A N 1
ATOM 830 C CA . THR A 1 107 ? -18.985 -18.171 -12.710 1.00 22.67 107 THR A CA 1
ATOM 831 C C . THR A 1 107 ? -18.086 -17.288 -11.856 1.00 22.47 107 THR A C 1
ATOM 832 O O . THR A 1 107 ? -18.581 -16.651 -10.914 1.00 24.49 107 THR A O 1
ATOM 836 N N . VAL A 1 108 ? -16.788 -17.236 -12.168 1.00 22.59 108 VAL A N 1
ATOM 837 C CA . VAL A 1 108 ? -15.852 -16.447 -11.382 1.00 24.15 108 VAL A CA 1
ATOM 838 C C . VAL A 1 108 ? -16.294 -14.992 -11.311 1.00 22.76 108 VAL A C 1
ATOM 839 O O . VAL A 1 108 ? -16.095 -14.334 -10.287 1.00 23.17 108 VAL A O 1
ATOM 843 N N . TRP A 1 109 ? -16.934 -14.479 -12.367 1.00 22.24 109 TRP A N 1
ATOM 844 C CA . TRP A 1 109 ? -17.303 -13.064 -12.384 1.00 22.58 109 TRP A CA 1
ATOM 845 C C . TRP A 1 109 ? -18.415 -12.722 -11.398 1.00 27.11 109 TRP A C 1
ATOM 846 O O . TRP A 1 109 ? -18.662 -11.529 -11.156 1.00 27.24 109 TRP A O 1
ATOM 857 N N . SER A 1 110 ? -19.078 -13.721 -10.808 1.00 24.21 110 SER A N 1
ATOM 858 C CA . SER A 1 110 ? -20.050 -13.491 -9.745 1.00 24.50 110 SER A CA 1
ATOM 859 C C . SER A 1 110 ? -19.494 -13.821 -8.369 1.00 24.44 110 SER A C 1
ATOM 860 O O . SER A 1 110 ? -20.248 -13.809 -7.390 1.00 27.80 110 SER A O 1
ATOM 863 N N . LYS A 1 111 ? -18.193 -14.099 -8.276 1.00 24.58 111 LYS A N 1
ATOM 864 C CA . LYS A 1 111 ? -17.520 -14.548 -7.057 1.00 24.88 111 LYS A CA 1
ATOM 865 C C . LYS A 1 111 ? -16.274 -13.714 -6.794 1.00 26.15 111 LYS A C 1
ATOM 866 O O . LYS A 1 111 ? -15.177 -14.228 -6.567 1.00 30.77 111 LYS A O 1
ATOM 872 N N . LEU A 1 112 ? -16.438 -12.398 -6.795 1.00 25.76 112 LEU A N 1
ATOM 873 C CA . LEU A 1 112 ? -15.342 -11.452 -6.658 1.00 22.11 112 LEU A CA 1
ATOM 874 C C . LEU A 1 112 ? -15.227 -10.995 -5.208 1.00 27.16 112 LEU A C 1
ATOM 875 O O . LEU A 1 112 ? -16.210 -10.976 -4.467 1.00 31.92 112 LEU A O 1
ATOM 880 N N . ASP A 1 113 ? -14.015 -10.632 -4.799 1.00 26.16 113 ASP A N 1
ATOM 881 C CA . ASP A 1 113 ? -13.704 -10.410 -3.393 1.00 25.55 113 ASP A CA 1
ATOM 882 C C . ASP A 1 113 ? -13.531 -8.935 -3.069 1.00 23.76 113 ASP A C 1
ATOM 883 O O . ASP A 1 113 ? -12.841 -8.212 -3.788 1.00 24.47 113 ASP A O 1
ATOM 888 N N . ALA A 1 114 ? -14.122 -8.513 -1.957 1.00 23.12 114 ALA A N 1
ATOM 889 C CA . ALA A 1 114 ? -13.967 -7.136 -1.499 1.00 21.86 114 ALA A CA 1
ATOM 890 C C . ALA A 1 114 ? -12.499 -6.801 -1.276 1.00 25.71 114 ALA A C 1
ATOM 891 O O . ALA A 1 114 ? -11.755 -7.588 -0.686 1.00 23.61 114 ALA A O 1
ATOM 893 N N . TRP A 1 115 ? -12.079 -5.617 -1.729 1.00 23.49 115 TRP A N 1
ATOM 894 C CA . TRP A 1 115 ? -10.809 -5.089 -1.256 1.00 22.49 115 TRP A CA 1
ATOM 895 C C . TRP A 1 115 ? -10.881 -4.935 0.268 1.00 22.91 115 TRP A C 1
ATOM 896 O O . TRP A 1 115 ? -11.971 -4.794 0.829 1.00 23.34 115 TRP A O 1
ATOM 907 N N . PRO A 1 116 ? -9.737 -4.957 0.961 1.00 21.89 116 PRO A N 1
ATOM 908 C CA . PRO A 1 116 ? -9.764 -4.948 2.444 1.00 23.32 116 PRO A CA 1
ATOM 909 C C . PRO A 1 116 ? -10.490 -3.764 3.065 1.00 25.42 116 PRO A C 1
ATOM 910 O O . PRO A 1 116 ? -10.956 -3.873 4.205 1.00 25.97 116 PRO A O 1
ATOM 914 N N . ASP A 1 117 ? -10.623 -2.647 2.349 1.00 25.19 117 ASP A N 1
ATOM 915 C CA . ASP A 1 117 ? -11.226 -1.424 2.876 1.00 26.95 117 ASP A CA 1
ATOM 916 C C . ASP A 1 117 ? -12.704 -1.263 2.527 1.00 26.94 117 ASP A C 1
ATOM 917 O O . ASP A 1 117 ? -13.335 -0.315 3.014 1.00 25.32 117 ASP A O 1
ATOM 922 N N . SER A 1 118 ? -13.264 -2.140 1.689 1.00 24.85 118 SER A N 1
ATOM 923 C CA . SER A 1 118 ? -14.539 -1.825 1.044 1.00 21.97 118 SER A CA 1
ATOM 924 C C . SER A 1 118 ? -15.718 -1.890 2.009 1.00 23.79 118 SER A C 1
ATOM 925 O O . SER A 1 118 ? -16.583 -1.007 1.989 1.00 24.98 118 SER A O 1
ATOM 928 N N . VAL A 1 119 ? -15.792 -2.920 2.852 1.00 25.22 119 VAL A N 1
ATOM 929 C CA . VAL A 1 119 ? -17.014 -3.125 3.622 1.00 24.05 119 VAL A CA 1
ATOM 930 C C . VAL A 1 119 ? -17.214 -1.997 4.622 1.00 28.22 119 VAL A C 1
ATOM 931 O O . VAL A 1 119 ? -18.291 -1.390 4.690 1.00 24.58 119 VAL A O 1
ATOM 935 N N . GLU A 1 120 ? -16.184 -1.693 5.406 1.00 25.69 120 GLU A N 1
ATOM 936 C CA . GLU A 1 120 ? -16.348 -0.657 6.421 1.00 26.84 120 GLU A CA 1
ATOM 937 C C . GLU A 1 120 ? -16.589 0.714 5.800 1.00 25.35 120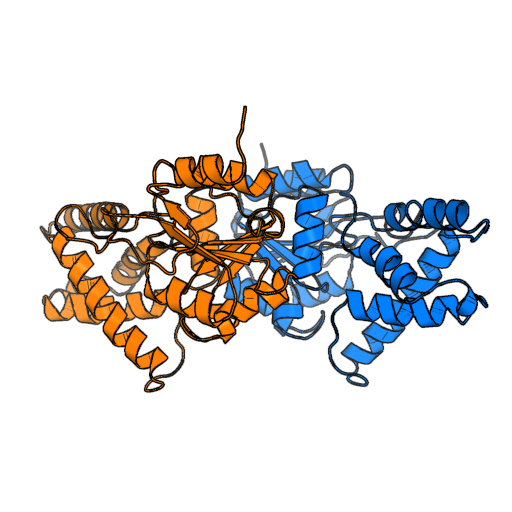 GLU A C 1
ATOM 938 O O . GLU A 1 120 ? -17.377 1.504 6.331 1.00 26.68 120 GLU A O 1
ATOM 944 N N . GLY A 1 121 ? -15.913 1.018 4.692 1.00 25.92 121 GLY A N 1
ATOM 945 C CA . GLY A 1 121 ? -16.133 2.301 4.034 1.00 23.70 121 GLY A CA 1
ATOM 946 C C . GLY A 1 121 ? -17.553 2.447 3.518 1.00 25.06 121 GLY A C 1
ATOM 947 O O . GLY A 1 121 ? -18.201 3.485 3.707 1.00 25.04 121 GLY A O 1
ATOM 948 N N . LEU A 1 122 ? -18.052 1.411 2.846 1.00 23.39 122 LEU A N 1
ATOM 949 C CA . LEU A 1 122 ? -19.439 1.424 2.377 1.00 23.60 122 LEU A CA 1
ATOM 950 C C . LEU A 1 122 ? -20.423 1.567 3.532 1.00 24.47 122 LEU A C 1
ATOM 951 O O . LEU A 1 122 ? -21.436 2.269 3.417 1.00 25.37 122 LEU A O 1
ATOM 956 N N . ALA A 1 123 ? -20.171 0.880 4.643 1.00 23.25 123 ALA A N 1
ATOM 957 C CA . ALA A 1 123 ? -21.076 0.979 5.780 1.00 23.92 123 ALA A CA 1
ATOM 958 C C . ALA A 1 123 ? -21.118 2.397 6.331 1.00 26.10 123 ALA A C 1
ATOM 959 O O . ALA A 1 123 ? -22.202 2.928 6.619 1.00 27.21 123 ALA A O 1
ATOM 961 N N . ARG A 1 124 ? -19.951 3.031 6.483 1.00 25.77 124 ARG A N 1
ATOM 962 C CA . ARG A 1 124 ? -19.921 4.396 6.998 1.00 24.67 124 ARG A CA 1
ATOM 963 C C . ARG A 1 124 ? -20.684 5.338 6.080 1.00 26.81 124 ARG A C 1
ATOM 964 O O . ARG A 1 124 ? -21.418 6.219 6.547 1.00 28.01 124 ARG A O 1
ATOM 972 N N . LEU A 1 125 ? -20.530 5.166 4.769 1.00 25.94 125 LEU A N 1
ATOM 973 C CA . LEU A 1 125 ? -21.213 6.059 3.842 1.00 26.54 125 LEU A CA 1
ATOM 974 C C . LEU A 1 125 ? -22.714 5.817 3.853 1.00 29.43 125 LEU A C 1
ATOM 975 O O . LEU A 1 125 ? -23.504 6.768 3.784 1.00 29.62 125 LEU A O 1
ATOM 980 N N . ARG A 1 126 ? -23.136 4.551 3.970 1.00 25.74 126 ARG A N 1
ATOM 981 C CA . ARG A 1 126 ? -24.563 4.273 3.954 1.00 28.69 126 ARG A CA 1
ATOM 982 C C . ARG A 1 126 ? -25.255 4.863 5.181 1.00 27.85 126 ARG A C 1
ATOM 983 O O . ARG A 1 126 ? -26.463 5.128 5.144 1.00 28.74 126 ARG A O 1
ATOM 991 N N . SER A 1 127 ? -24.509 5.088 6.269 1.00 27.69 127 SER A N 1
ATOM 992 C CA . SER A 1 127 ? -25.119 5.672 7.452 1.00 31.93 127 SER A CA 1
ATOM 993 C C . SER A 1 127 ? -25.481 7.138 7.248 1.00 36.16 127 SER A C 1
ATOM 994 O O . SER A 1 127 ? -26.275 7.672 8.028 1.00 35.38 127 SER A O 1
ATOM 997 N N . ARG A 1 128 ? -24.937 7.792 6.215 1.00 31.80 128 ARG A N 1
ATOM 998 C CA . ARG A 1 128 ? -25.198 9.208 5.962 1.00 31.56 128 ARG A CA 1
ATOM 999 C C . ARG A 1 128 ? -25.804 9.515 4.599 1.00 33.01 128 ARG A C 1
ATOM 1000 O O . ARG A 1 128 ? -26.333 10.620 4.418 1.00 31.75 128 ARG A O 1
ATOM 1008 N N . PHE A 1 129 ? -25.727 8.597 3.639 1.00 24.55 129 PHE A N 1
ATOM 1009 C CA . PHE A 1 129 ? -26.156 8.839 2.267 1.00 25.70 129 PHE A CA 1
ATOM 1010 C C . PHE A 1 129 ? -26.961 7.647 1.772 1.00 28.51 129 PHE A C 1
ATOM 1011 O O . PHE A 1 129 ? -26.900 6.551 2.342 1.00 28.28 129 PHE A O 1
ATOM 1019 N N . VAL A 1 130 ? -27.718 7.869 0.698 1.00 25.05 130 VAL A N 1
ATOM 1020 C CA . VAL A 1 130 ? -28.293 6.776 -0.075 1.00 24.09 130 VAL A CA 1
ATOM 1021 C C . VAL A 1 130 ? -27.189 6.245 -0.978 1.00 27.41 130 VAL A C 1
ATOM 1022 O O . VAL A 1 130 ? -26.577 7.008 -1.727 1.00 26.75 130 VAL A O 1
ATOM 1026 N N . THR A 1 131 ? -26.894 4.947 -0.885 1.00 22.47 131 THR A N 1
ATOM 1027 C CA . THR A 1 131 ? -25.794 4.384 -1.660 1.00 23.11 131 THR A CA 1
ATOM 1028 C C . THR A 1 131 ? -26.313 3.325 -2.623 1.00 23.88 131 THR A C 1
ATOM 1029 O O . THR A 1 131 ? -27.246 2.582 -2.305 1.00 23.24 131 THR A O 1
ATOM 1033 N N . SER A 1 132 ? -25.682 3.245 -3.795 1.00 22.82 132 SER A N 1
ATOM 1034 C CA . SER A 1 132 ? -26.147 2.379 -4.869 1.00 22.92 132 SER A CA 1
ATOM 1035 C C . SER A 1 132 ? -24.954 1.885 -5.681 1.00 23.21 132 SER A C 1
ATOM 1036 O O . SER A 1 132 ? -23.923 2.554 -5.773 1.00 23.09 132 SER A O 1
ATOM 1039 N N . THR A 1 133 ? -25.091 0.703 -6.264 1.00 21.68 133 THR A N 1
ATOM 1040 C CA . THR A 1 133 ? -24.181 0.350 -7.332 1.00 20.78 133 THR A CA 1
ATOM 1041 C C . THR A 1 133 ? -24.604 1.060 -8.620 1.00 21.89 133 THR A C 1
ATOM 1042 O O . THR A 1 133 ? -25.761 1.431 -8.803 1.00 23.78 133 THR A O 1
ATOM 1046 N N . LEU A 1 134 ? -23.639 1.247 -9.513 1.00 21.73 134 LEU A N 1
ATOM 1047 C CA . LEU A 1 134 ? -23.941 1.661 -10.883 1.00 22.60 134 LEU A CA 1
ATOM 1048 C C . LEU A 1 134 ? -22.777 1.154 -11.732 1.00 22.85 134 LEU A C 1
ATOM 1049 O O . LEU A 1 134 ? -21.768 1.839 -11.891 1.00 28.76 134 LEU A O 1
ATOM 1054 N N . SER A 1 135 ? -22.916 -0.059 -12.260 1.00 24.29 135 SER A N 1
ATOM 1055 C CA . SER A 1 135 ? -21.804 -0.664 -12.981 1.00 24.38 135 SER A CA 1
ATOM 1056 C C . SER A 1 135 ? -22.289 -1.221 -14.312 1.00 23.82 135 SER A C 1
ATOM 1057 O O . SER A 1 135 ? -23.482 -1.250 -14.601 1.00 23.62 135 SER A O 1
ATOM 1060 N N . ASN A 1 136 ? -21.334 -1.609 -15.156 1.00 23.27 136 ASN A N 1
ATOM 1061 C CA . ASN A 1 136 ? -21.668 -2.169 -16.464 1.00 20.94 136 ASN A CA 1
ATOM 1062 C C . ASN A 1 136 ? -22.236 -3.585 -16.375 1.00 24.69 136 ASN A C 1
ATOM 1063 O O . ASN A 1 136 ? -22.991 -3.997 -17.261 1.00 24.51 136 ASN A O 1
ATOM 1068 N N . ALA A 1 137 ? -21.860 -4.350 -15.354 1.00 23.36 137 ALA A N 1
ATOM 1069 C CA . ALA A 1 137 ? -22.178 -5.778 -15.325 1.00 24.57 137 ALA A CA 1
ATOM 1070 C C . ALA A 1 137 ? -23.681 -6.039 -15.195 1.00 22.62 137 ALA A C 1
ATOM 1071 O O . ALA A 1 137 ? -24.467 -5.172 -14.825 1.00 25.95 137 ALA A O 1
ATOM 1073 N N . GLY A 1 138 ? -24.080 -7.268 -15.508 1.00 20.91 138 GLY A N 1
ATOM 1074 C CA . GLY A 1 138 ? -25.489 -7.609 -15.452 1.00 24.28 138 GLY A CA 1
ATOM 1075 C C . GLY A 1 138 ? -26.041 -7.510 -14.040 1.00 23.33 138 GLY A C 1
ATOM 1076 O O . GLY A 1 138 ? -25.315 -7.603 -13.052 1.00 22.61 138 GLY A O 1
ATOM 1077 N N . MET A 1 139 ? -27.359 -7.302 -13.953 1.00 21.29 139 MET A N 1
ATOM 1078 C CA . MET A 1 139 ? -28.011 -7.178 -12.650 1.00 21.82 139 MET A CA 1
ATOM 1079 C C . MET A 1 139 ? -27.789 -8.432 -11.813 1.00 23.03 139 MET A C 1
ATOM 1080 O O . MET A 1 139 ? -27.423 -8.348 -10.639 1.00 22.57 139 MET A O 1
ATOM 1085 N N . ALA A 1 140 ? -27.994 -9.611 -12.405 1.00 23.63 140 ALA A N 1
ATOM 1086 C CA . ALA A 1 140 ? -27.876 -10.831 -11.603 1.00 23.27 140 ALA A CA 1
ATOM 1087 C C . ALA A 1 140 ? -26.456 -11.024 -11.103 1.00 21.83 140 ALA A C 1
ATOM 1088 O O . ALA A 1 140 ? -26.244 -11.522 -9.985 1.00 23.33 140 ALA A O 1
ATOM 1090 N N . ALA A 1 141 ? -25.463 -10.638 -11.915 1.00 24.71 141 ALA A N 1
ATOM 1091 C CA . ALA A 1 141 ? -24.079 -10.793 -11.484 1.00 22.70 141 ALA A CA 1
ATOM 1092 C C . ALA A 1 141 ? -23.740 -9.824 -10.355 1.00 21.83 141 ALA A C 1
ATOM 1093 O O . ALA A 1 141 ? -23.017 -10.185 -9.419 1.00 23.33 141 ALA A O 1
ATOM 1095 N N . VAL A 1 142 ? -24.257 -8.594 -10.413 1.00 21.82 142 VAL A N 1
ATOM 1096 C CA . VAL A 1 142 ? -23.990 -7.648 -9.334 1.00 22.23 142 VAL A CA 1
ATOM 1097 C C . VAL A 1 142 ? -24.745 -8.055 -8.059 1.00 21.07 142 VAL A C 1
ATOM 1098 O O . VAL A 1 142 ? -24.211 -7.959 -6.949 1.00 21.58 142 VAL A O 1
ATOM 1102 N N . VAL A 1 143 ? -25.982 -8.545 -8.190 1.00 21.84 143 VAL A N 1
ATOM 1103 C CA . VAL A 1 143 ? -26.669 -9.108 -7.022 1.00 21.57 143 VAL A CA 1
ATOM 1104 C C . VAL A 1 143 ? -25.804 -10.184 -6.382 1.00 21.51 143 VAL A C 1
ATOM 1105 O O . VAL A 1 143 ? -25.613 -10.214 -5.157 1.00 22.03 143 VAL A O 1
ATOM 1109 N N . ALA A 1 144 ? -25.224 -11.058 -7.213 1.00 21.41 144 ALA A N 1
ATOM 1110 C CA . ALA A 1 144 ? -24.411 -12.154 -6.689 1.00 22.45 144 ALA A CA 1
ATOM 1111 C C . ALA A 1 144 ? -23.106 -11.651 -6.082 1.00 22.07 144 ALA A C 1
ATOM 1112 O O . ALA A 1 144 ? -22.695 -12.123 -5.014 1.00 21.61 144 ALA A O 1
ATOM 1114 N N . VAL A 1 145 ? -22.430 -10.707 -6.747 1.00 21.21 145 VAL A N 1
ATOM 1115 C CA . VAL A 1 145 ? -21.163 -10.200 -6.214 1.00 22.73 145 VAL A CA 1
ATOM 1116 C C . VAL A 1 145 ? -21.383 -9.481 -4.889 1.00 20.09 145 VAL A C 1
ATOM 1117 O O . VAL A 1 145 ? -20.604 -9.641 -3.938 1.00 20.74 145 VAL A O 1
ATOM 1121 N N . VAL A 1 146 ? -22.425 -8.647 -4.811 1.00 21.60 146 VAL A N 1
ATOM 1122 C CA . VAL A 1 146 ? -22.675 -7.888 -3.590 1.00 21.45 146 VAL A CA 1
ATOM 1123 C C . VAL A 1 146 ? -22.961 -8.838 -2.433 1.00 24.41 146 VAL A C 1
ATOM 1124 O O . VAL A 1 146 ? -22.461 -8.656 -1.321 1.00 23.82 146 VAL A O 1
ATOM 1128 N N . LYS A 1 147 ? -23.738 -9.888 -2.690 1.00 21.78 147 LYS A N 1
ATOM 1129 C CA . LYS A 1 147 ? -24.040 -10.858 -1.639 1.00 22.59 147 LYS A CA 1
ATOM 1130 C C . LYS A 1 147 ? -22.806 -11.673 -1.252 1.00 23.50 147 LYS A C 1
ATOM 1131 O O . LYS A 1 147 ? -22.564 -11.919 -0.061 1.00 23.24 147 LYS A O 1
ATOM 1137 N N . HIS A 1 148 ? -22.007 -12.079 -2.239 1.00 21.83 148 HIS A N 1
ATOM 1138 C CA . HIS A 1 148 ? -20.827 -12.897 -1.967 1.00 23.15 148 HIS A CA 1
ATOM 1139 C C . HIS A 1 148 ? -19.794 -12.140 -1.146 1.00 28.85 148 HIS A C 1
ATOM 1140 O O . HIS A 1 148 ? -19.192 -12.702 -0.218 1.00 26.47 148 HIS A O 1
ATOM 1147 N N . ALA A 1 149 ? -19.559 -10.876 -1.479 1.00 23.02 149 ALA A N 1
ATOM 1148 C CA . ALA A 1 149 ? -18.563 -10.070 -0.783 1.00 22.59 149 ALA A CA 1
ATOM 1149 C C . ALA A 1 149 ? -19.131 -9.318 0.413 1.00 27.76 149 ALA A C 1
ATOM 1150 O O . ALA A 1 149 ? -18.371 -8.637 1.112 1.00 26.24 149 ALA A O 1
ATOM 1152 N N . GLY A 1 150 ? -20.436 -9.419 0.660 1.00 23.35 150 GLY A N 1
ATOM 1153 C CA . GLY A 1 150 ? -21.063 -8.780 1.803 1.00 24.95 150 GLY A CA 1
ATOM 1154 C C . GLY A 1 150 ? -21.018 -7.267 1.768 1.00 26.51 150 GLY A C 1
ATOM 1155 O O . GLY A 1 150 ? -20.863 -6.630 2.818 1.00 25.18 150 GLY A O 1
ATOM 1156 N N . LEU A 1 151 ? -21.171 -6.670 0.573 1.00 24.04 151 LEU A N 1
ATOM 1157 C CA . LEU A 1 151 ? -21.121 -5.214 0.434 1.00 24.15 151 LEU A CA 1
ATOM 1158 C C . LEU A 1 151 ? -22.460 -4.605 0.828 1.00 24.13 151 LEU A C 1
ATOM 1159 O O . LEU A 1 151 ? -23.502 -5.053 0.347 1.00 26.31 151 LEU A O 1
ATOM 1164 N N . PRO A 1 152 ? -22.480 -3.590 1.675 1.00 23.88 152 PRO A N 1
ATOM 1165 C CA . PRO A 1 152 ? -23.759 -2.944 2.001 1.00 24.44 152 PRO A CA 1
ATOM 1166 C C . PRO A 1 152 ? -24.133 -1.834 1.027 1.00 24.62 152 PRO A C 1
ATOM 1167 O O . PRO A 1 152 ? -23.327 -0.934 0.778 1.00 27.41 152 PRO A O 1
ATOM 1171 N N . PHE A 1 153 ? -25.343 -1.899 0.461 1.00 24.76 153 PHE A N 1
ATOM 1172 C CA . PHE A 1 153 ? -25.861 -0.868 -0.434 1.00 25.72 153 PHE A CA 1
ATOM 1173 C C . PHE A 1 153 ? -27.349 -0.688 -0.181 1.00 28.33 153 PHE A C 1
ATOM 1174 O O . PHE A 1 153 ? -28.041 -1.636 0.192 1.00 27.76 153 PHE A O 1
ATOM 1182 N N . ASP A 1 154 ? -27.861 0.517 -0.466 1.00 25.31 154 ASP A N 1
ATOM 1183 C CA . ASP A 1 154 ? -29.308 0.729 -0.436 1.00 23.30 154 ASP A CA 1
ATOM 1184 C C . ASP A 1 154 ? -30.006 0.323 -1.733 1.00 26.56 154 ASP A C 1
ATOM 1185 O O . ASP A 1 154 ? -31.221 0.102 -1.718 1.00 27.29 154 ASP A O 1
ATOM 1190 N N . ALA A 1 155 ? -29.286 0.245 -2.850 1.00 22.98 155 ALA A N 1
ATOM 1191 C CA . ALA A 1 155 ? -29.886 -0.112 -4.132 1.00 25.65 155 ALA A CA 1
ATOM 1192 C C . ALA A 1 155 ? -28.827 -0.733 -5.031 1.00 22.69 155 ALA A C 1
ATOM 1193 O O . ALA A 1 155 ? -27.640 -0.429 -4.910 1.00 24.37 155 ALA A O 1
ATOM 1195 N N . LEU A 1 156 ? -29.272 -1.593 -5.944 1.00 23.77 156 LEU A N 1
ATOM 1196 C CA . LEU A 1 156 ? -28.386 -2.200 -6.932 1.00 22.69 156 LEU A CA 1
ATOM 1197 C C . LEU A 1 156 ? -28.888 -1.837 -8.319 1.00 21.79 156 LEU A C 1
ATOM 1198 O O . LEU A 1 156 ? -29.934 -2.333 -8.750 1.00 24.22 156 LEU A O 1
ATOM 1203 N N . LEU A 1 157 ? -28.129 -1.003 -9.021 1.00 22.03 157 LEU A N 1
ATOM 1204 C CA . LEU A 1 157 ? -28.427 -0.590 -10.387 1.00 22.35 157 LEU A CA 1
ATOM 1205 C C . LEU A 1 157 ? -27.275 -0.975 -11.294 1.00 21.62 157 LEU A C 1
ATOM 1206 O O . LEU A 1 157 ? -26.113 -0.912 -10.886 1.00 22.62 157 LEU A O 1
ATOM 1211 N N . THR A 1 158 ? -27.586 -1.350 -12.536 1.00 21.13 158 THR A N 1
ATOM 1212 C CA . THR A 1 158 ? -26.531 -1.616 -13.500 1.00 22.29 158 THR A CA 1
ATOM 1213 C C . THR A 1 158 ? -26.972 -1.162 -14.878 1.00 21.70 158 THR A C 1
ATOM 1214 O O . THR A 1 158 ? -28.164 -0.965 -15.143 1.00 22.21 158 THR A O 1
ATOM 1218 N N . ALA A 1 159 ? -25.984 -1.070 -15.775 1.00 21.95 159 ALA A N 1
ATOM 1219 C CA . ALA A 1 159 ? -26.249 -0.677 -17.154 1.00 22.90 159 ALA A CA 1
ATOM 1220 C C . ALA A 1 159 ? -27.229 -1.603 -17.861 1.00 26.45 159 ALA A C 1
ATOM 1221 O O . ALA A 1 159 ? -27.836 -1.187 -18.856 1.00 26.58 159 ALA A O 1
ATOM 1223 N N . GLU A 1 160 ? -27.409 -2.842 -17.387 1.00 23.01 160 GLU A N 1
ATOM 1224 C CA . GLU A 1 160 ? -28.417 -3.704 -18.006 1.00 22.28 160 GLU A CA 1
ATOM 1225 C C . GLU A 1 160 ? -29.796 -3.048 -18.013 1.00 23.93 160 GLU A C 1
ATOM 1226 O O . GLU A 1 160 ? -30.602 -3.312 -18.914 1.00 26.42 160 GLU A O 1
ATOM 1232 N N . LEU A 1 161 ? -30.081 -2.185 -17.033 1.00 23.35 161 LEU A N 1
ATOM 1233 C CA . LEU A 1 161 ? -31.395 -1.553 -16.963 1.00 23.49 161 LEU A CA 1
ATOM 1234 C C . LEU A 1 161 ? -31.609 -0.549 -18.086 1.00 27.32 161 LEU A C 1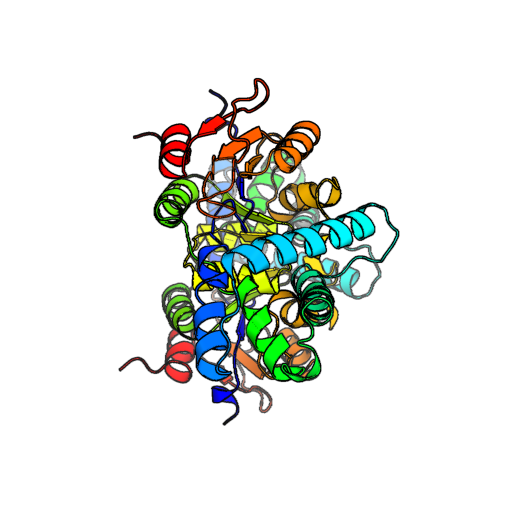
ATOM 1235 O O . LEU A 1 161 ? -32.746 -0.108 -18.293 1.00 32.35 161 LEU A O 1
ATOM 1240 N N . ALA A 1 162 ? -30.549 -0.179 -18.802 1.00 25.72 162 ALA A N 1
ATOM 1241 C CA . ALA A 1 162 ? -30.639 0.699 -19.966 1.00 29.64 162 ALA A CA 1
ATOM 1242 C C . ALA A 1 162 ? -30.325 -0.008 -21.277 1.00 34.04 162 ALA A C 1
ATOM 1243 O O . ALA A 1 162 ? -30.526 0.580 -22.350 1.00 30.14 162 ALA A O 1
ATOM 1245 N N . HIS A 1 163 ? -29.848 -1.249 -21.213 1.00 26.92 163 HIS A N 1
ATOM 1246 C CA . HIS A 1 163 ? -29.295 -1.975 -22.354 1.00 25.67 163 HIS A CA 1
ATOM 1247 C C . HIS A 1 163 ? -28.347 -1.101 -23.172 1.00 29.07 163 HIS A C 1
ATOM 1248 O O . HIS A 1 163 ? -28.372 -1.094 -24.400 1.00 26.22 163 HIS A O 1
ATOM 1255 N N . SER A 1 164 ? -27.489 -0.360 -22.475 1.00 28.61 164 SER A N 1
ATOM 1256 C CA . SER A 1 164 ? -26.417 0.361 -23.141 1.00 30.31 164 SER A CA 1
ATOM 1257 C C . SER A 1 164 ? -25.314 0.513 -22.107 1.00 28.62 164 SER A C 1
ATOM 1258 O O . SER A 1 164 ? -25.568 0.488 -20.910 1.00 37.34 164 SER A O 1
ATOM 1261 N N . TYR A 1 165 ? -24.089 0.660 -22.568 1.00 25.32 165 TYR A N 1
ATOM 1262 C CA . TYR A 1 165 ? -22.968 0.625 -21.645 1.00 24.87 165 TYR A CA 1
ATOM 1263 C C . TYR A 1 165 ? -22.451 2.030 -21.372 1.00 25.43 165 TYR A C 1
ATOM 1264 O O . TYR A 1 165 ? -22.681 2.954 -22.152 1.00 26.61 165 TYR A O 1
ATOM 1273 N N . LYS A 1 166 ? -21.765 2.186 -20.242 1.00 23.35 166 LYS A N 1
ATOM 1274 C CA . LYS A 1 166 ? -20.981 3.399 -20.055 1.00 25.19 166 LYS A CA 1
ATOM 1275 C C . LYS A 1 166 ? -20.061 3.596 -21.261 1.00 25.80 166 LYS A C 1
ATOM 1276 O O . LYS A 1 166 ? -19.496 2.616 -21.780 1.00 24.92 166 LYS A O 1
ATOM 1282 N N . PRO A 1 167 ? -19.842 4.838 -21.715 1.00 26.29 167 PRO A N 1
ATOM 1283 C CA . PRO A 1 167 ? -20.265 6.125 -21.129 1.00 26.37 167 PRO A CA 1
ATOM 1284 C C . PRO A 1 167 ? -21.636 6.664 -21.573 1.00 28.32 167 PRO A C 1
ATOM 1285 O O . PRO A 1 167 ? -21.842 7.884 -21.541 1.00 27.20 167 PRO A O 1
ATOM 1289 N N . SER A 1 168 ? -22.588 5.821 -21.962 1.00 26.63 168 SER A N 1
ATOM 1290 C CA . SER A 1 168 ? -23.900 6.307 -22.385 1.00 26.59 168 SER A CA 1
ATOM 1291 C C . SER A 1 168 ? -24.566 7.138 -21.288 1.00 26.47 168 SER A C 1
ATOM 1292 O O . SER A 1 168 ? -24.584 6.732 -20.110 1.00 24.45 168 SER A O 1
ATOM 1295 N N . PRO A 1 169 ? -25.168 8.285 -21.631 1.00 29.00 169 PRO A N 1
ATOM 1296 C CA . PRO A 1 169 ? -25.917 9.035 -20.616 1.00 26.38 169 PRO A CA 1
ATOM 1297 C C . PRO A 1 169 ? -27.090 8.248 -20.062 1.00 25.04 169 PRO A C 1
ATOM 1298 O O . PRO A 1 169 ? -27.525 8.521 -18.943 1.00 28.08 169 PRO A O 1
ATOM 1302 N N . ALA A 1 170 ? -27.606 7.268 -20.813 1.00 25.75 170 ALA A N 1
ATOM 1303 C CA . ALA A 1 170 ? -28.718 6.474 -20.313 1.00 26.77 170 ALA A CA 1
ATOM 1304 C C . ALA A 1 170 ? -28.332 5.718 -19.047 1.00 26.03 170 ALA A C 1
ATOM 1305 O O . ALA A 1 170 ? -29.192 5.466 -18.197 1.00 26.84 170 ALA A O 1
ATOM 1307 N N . VAL A 1 171 ? -27.053 5.362 -18.891 1.00 23.85 171 VAL A N 1
ATOM 1308 C CA . VAL A 1 171 ? -26.645 4.648 -17.673 1.00 24.73 171 VAL A CA 1
ATOM 1309 C C . VAL A 1 171 ? -26.691 5.579 -16.467 1.00 25.35 171 VAL A C 1
ATOM 1310 O O . VAL A 1 171 ? -27.247 5.237 -15.414 1.00 25.03 171 VAL A O 1
ATOM 1314 N N . TYR A 1 172 ? -26.096 6.771 -16.592 1.00 23.69 172 TYR A N 1
ATOM 1315 C CA . TYR A 1 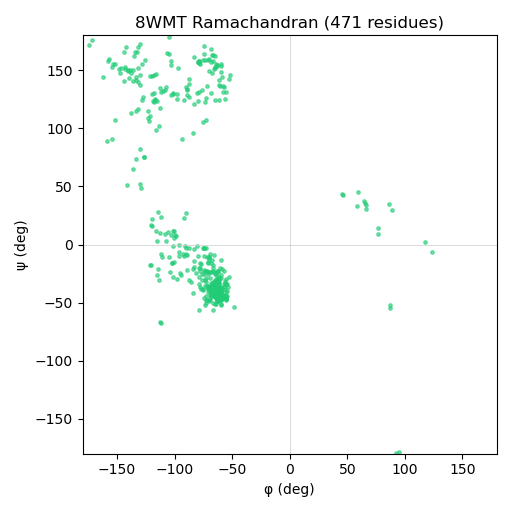172 ? -26.109 7.693 -15.459 1.00 23.35 172 TYR A CA 1
ATOM 1316 C C . TYR A 1 172 ? -27.521 8.144 -15.122 1.00 23.10 172 TYR A C 1
ATOM 1317 O O . TYR A 1 172 ? -27.842 8.331 -13.941 1.00 23.83 172 TYR A O 1
ATOM 1326 N N . GLN A 1 173 ? -28.406 8.232 -16.125 1.00 22.93 173 GLN A N 1
ATOM 1327 C CA . GLN A 1 173 ? -29.783 8.636 -15.857 1.00 25.62 173 GLN A CA 1
ATOM 1328 C C . GLN A 1 173 ? -30.508 7.621 -14.979 1.00 25.67 173 GLN A C 1
ATOM 1329 O O . GLN A 1 173 ? -31.462 7.988 -14.285 1.00 24.60 173 GLN A O 1
ATOM 1335 N N . LEU A 1 174 ? -30.081 6.348 -14.998 1.00 26.28 174 LEU A N 1
ATOM 1336 C CA . LEU A 1 174 ? -30.683 5.352 -14.110 1.00 23.12 174 LEU A CA 1
ATOM 1337 C C . LEU A 1 174 ? -30.597 5.778 -12.652 1.00 23.54 174 LEU A C 1
ATOM 1338 O O . LEU A 1 174 ? -31.548 5.585 -11.883 1.00 24.71 174 LEU A O 1
ATOM 1343 N N . ALA A 1 175 ? -29.443 6.299 -12.236 1.00 23.66 175 ALA A N 1
ATOM 1344 C CA . ALA A 1 175 ? -29.279 6.704 -10.847 1.00 27.64 175 ALA A CA 1
ATOM 1345 C C . ALA A 1 175 ? -30.202 7.867 -10.510 1.00 28.86 175 ALA A C 1
ATOM 1346 O O . ALA A 1 175 ? -30.799 7.911 -9.430 1.00 24.98 175 ALA A O 1
ATOM 1348 N N . VAL A 1 176 ? -30.365 8.807 -11.441 1.00 23.43 176 VAL A N 1
ATOM 1349 C CA . VAL A 1 176 ? -31.298 9.910 -11.212 1.00 23.67 176 VAL A CA 1
ATOM 1350 C C . VAL A 1 176 ? -32.726 9.392 -11.099 1.00 25.19 176 VAL A C 1
ATOM 1351 O O . VAL A 1 176 ? -33.447 9.706 -10.144 1.00 28.47 176 VAL A O 1
ATOM 1355 N N . ASP A 1 177 ? -33.152 8.580 -12.073 1.00 24.90 177 ASP A N 1
ATOM 1356 C CA . ASP A 1 177 ? -34.543 8.152 -12.130 1.00 23.85 177 ASP A CA 1
ATOM 1357 C C . ASP A 1 177 ? -34.884 7.191 -11.000 1.00 29.16 177 ASP A C 1
ATOM 1358 O O . ASP A 1 177 ? -35.986 7.242 -10.446 1.00 28.10 177 ASP A O 1
ATOM 1363 N N . TYR A 1 178 ? -33.952 6.308 -10.642 1.00 25.51 178 TYR A N 1
ATOM 1364 C CA . TYR A 1 178 ? -34.285 5.209 -9.744 1.00 24.26 178 TYR A CA 1
ATOM 1365 C C . TYR A 1 178 ? -33.820 5.429 -8.311 1.00 26.71 178 TYR A C 1
ATOM 1366 O O . TYR A 1 178 ? -34.309 4.735 -7.407 1.00 26.90 178 TYR A O 1
ATOM 1375 N N . LEU A 1 179 ? -32.910 6.370 -8.067 1.00 24.34 179 LEU A N 1
ATOM 1376 C CA . LEU A 1 179 ? -32.668 6.821 -6.701 1.00 23.91 179 LEU A CA 1
ATOM 1377 C C . LEU A 1 179 ? -33.463 8.074 -6.351 1.00 29.72 179 LEU A C 1
ATOM 1378 O O . LEU A 1 179 ? -33.735 8.309 -5.167 1.00 28.68 179 LEU A O 1
ATOM 1383 N N . GLY A 1 180 ? -33.851 8.870 -7.348 1.00 28.55 180 GLY A N 1
ATOM 1384 C CA . GLY A 1 180 ? -34.730 10.002 -7.113 1.00 30.82 180 GLY A CA 1
ATOM 1385 C C . GLY A 1 180 ? -34.032 11.280 -6.709 1.00 31.81 180 GLY A C 1
ATOM 1386 O O . GLY A 1 180 ? -34.583 12.051 -5.908 1.00 29.74 180 GLY A O 1
ATOM 1387 N N . TYR A 1 181 ? -32.842 11.534 -7.236 1.00 29.10 181 TYR A N 1
ATOM 1388 C CA . TYR A 1 181 ? -32.077 12.741 -6.944 1.00 28.15 181 TYR A CA 1
ATOM 1389 C C . TYR A 1 181 ? -31.513 13.283 -8.246 1.00 29.05 181 TYR A C 1
ATOM 1390 O O . TYR A 1 181 ? -31.085 12.504 -9.105 1.00 27.51 181 TYR A O 1
ATOM 1399 N N . PRO A 1 182 ? -31.496 14.598 -8.428 1.00 27.43 182 PRO A N 1
ATOM 1400 C CA . PRO A 1 182 ? -30.882 15.154 -9.637 1.00 28.06 182 PRO A CA 1
ATOM 1401 C C . PRO A 1 182 ? -29.381 14.905 -9.638 1.00 26.70 182 PRO A C 1
ATOM 1402 O O . PRO A 1 182 ? -28.756 14.716 -8.597 1.00 26.51 182 PRO A O 1
ATOM 1406 N N . ALA A 1 183 ? -28.807 14.950 -10.843 1.00 25.61 183 ALA A N 1
ATOM 1407 C CA . ALA A 1 183 ? -27.415 14.546 -11.044 1.00 24.93 183 ALA A CA 1
ATOM 1408 C C . ALA A 1 183 ? -26.448 15.331 -10.172 1.00 28.31 183 ALA A C 1
ATOM 1409 O O . ALA A 1 183 ? -25.447 14.778 -9.701 1.00 28.17 183 ALA A O 1
ATOM 1411 N N . ASP A 1 184 ? -26.711 16.621 -9.944 1.00 27.89 184 ASP A N 1
ATOM 1412 C CA . ASP A 1 184 ? -25.726 17.384 -9.184 1.00 30.38 184 ASP A CA 1
ATOM 1413 C C . ASP A 1 184 ? -25.742 17.071 -7.681 1.00 30.41 184 ASP A C 1
ATOM 1414 O O . ASP A 1 184 ? -24.888 17.589 -6.956 1.00 33.63 184 ASP A O 1
ATOM 1419 N N . THR A 1 185 ? -26.653 16.218 -7.206 1.00 30.13 185 THR A N 1
ATOM 1420 C CA . THR A 1 185 ? -26.636 15.737 -5.830 1.00 27.66 185 THR A CA 1
ATOM 1421 C C . THR A 1 185 ? -26.161 14.296 -5.723 1.00 26.93 185 THR A C 1
ATOM 1422 O O . THR A 1 185 ? -26.284 13.701 -4.647 1.00 28.42 185 THR A O 1
ATOM 1426 N N . ILE A 1 186 ? -25.629 13.728 -6.804 1.00 25.41 186 ILE A N 1
ATOM 1427 C CA . ILE A 1 186 ? -25.108 12.362 -6.811 1.00 24.90 186 ILE A CA 1
ATOM 1428 C C . ILE A 1 186 ? -23.598 12.423 -7.010 1.00 26.82 186 ILE A C 1
ATOM 1429 O O . ILE A 1 186 ? -23.096 13.154 -7.873 1.00 26.54 186 ILE A O 1
ATOM 1434 N N . LEU A 1 187 ? -22.880 11.649 -6.217 1.00 25.13 187 LEU A N 1
ATOM 1435 C CA . LEU A 1 187 ? -21.445 11.470 -6.351 1.00 22.84 187 LEU A CA 1
ATOM 1436 C C . LEU A 1 187 ? -21.176 10.114 -6.998 1.00 25.18 187 LEU A C 1
ATOM 1437 O O . LEU A 1 187 ? -21.695 9.096 -6.533 1.00 26.43 187 LEU A O 1
ATOM 1442 N N . MET A 1 188 ? -20.369 10.101 -8.045 1.00 23.73 188 MET A N 1
ATOM 1443 C CA . MET A 1 188 ? -20.000 8.866 -8.724 1.00 25.18 188 MET A CA 1
ATOM 1444 C C . MET A 1 188 ? -18.614 8.446 -8.294 1.00 25.27 188 MET A C 1
ATOM 1445 O O . MET A 1 188 ? -17.697 9.262 -8.315 1.00 24.28 188 MET A O 1
ATOM 1450 N N . VAL A 1 189 ? -18.461 7.177 -7.894 1.00 24.96 189 VAL A N 1
ATOM 1451 C CA . VAL A 1 189 ? -17.193 6.646 -7.368 1.00 23.31 189 VAL A CA 1
ATOM 1452 C C . VAL A 1 189 ? -16.701 5.545 -8.303 1.00 22.73 189 VAL A C 1
ATOM 1453 O O . VAL A 1 189 ? -17.426 4.577 -8.558 1.00 24.71 189 VAL A O 1
ATOM 1457 N N . ALA A 1 190 ? -15.469 5.669 -8.793 1.00 22.44 190 ALA A N 1
ATOM 1458 C CA . ALA A 1 190 ? -14.928 4.625 -9.653 1.00 22.42 190 ALA A CA 1
ATOM 1459 C C . ALA A 1 190 ? -13.419 4.682 -9.606 1.00 26.70 190 ALA A C 1
ATOM 1460 O O . ALA A 1 190 ? -12.827 5.692 -9.228 1.00 25.58 190 ALA A O 1
ATOM 1462 N N . CYS A 1 191 ? -12.810 3.567 -9.977 1.00 24.79 191 CYS A N 1
ATOM 1463 C CA . CYS A 1 191 ? -11.372 3.478 -10.176 1.00 26.04 191 CYS A CA 1
ATOM 1464 C C . CYS A 1 191 ? -10.988 3.574 -11.642 1.00 26.28 191 CYS A C 1
ATOM 1465 O O . CYS A 1 191 ? -9.816 3.352 -11.987 1.00 26.66 191 CYS A O 1
ATOM 1468 N N . HIS A 1 192 ? -11.946 3.892 -12.513 1.00 25.72 192 HIS A N 1
ATOM 1469 C CA . HIS A 1 192 ? -11.723 3.993 -13.952 1.00 26.58 192 HIS A CA 1
ATOM 1470 C C . HIS A 1 192 ? -12.042 5.419 -14.387 1.00 28.40 192 HIS A C 1
ATOM 1471 O O . HIS A 1 192 ? -13.157 5.904 -14.164 1.00 27.32 192 HIS A O 1
ATOM 1478 N N . LYS A 1 193 ? -11.067 6.087 -15.010 1.00 28.38 193 LYS A N 1
ATOM 1479 C CA . LYS A 1 193 ? -11.215 7.526 -15.242 1.00 26.19 193 LYS A CA 1
ATOM 1480 C C . LYS A 1 193 ? -12.305 7.844 -16.258 1.00 26.05 193 LYS A C 1
ATOM 1481 O O . LYS A 1 193 ? -13.008 8.846 -16.100 1.00 27.50 193 LYS A O 1
ATOM 1487 N N . TYR A 1 194 ? -12.469 7.014 -17.299 1.00 26.75 194 TYR A N 1
ATOM 1488 C CA . TYR A 1 194 ? -13.435 7.351 -18.354 1.00 27.37 194 TYR A CA 1
ATOM 1489 C C . TYR A 1 194 ? -14.857 7.403 -17.814 1.00 27.56 194 TYR A C 1
ATOM 1490 O O . TYR A 1 194 ? -15.686 8.185 -18.301 1.00 25.02 194 TYR A O 1
ATOM 1499 N N . ASP A 1 195 ? -15.155 6.558 -16.822 1.00 24.55 195 ASP A N 1
ATOM 1500 C CA . ASP A 1 195 ? -16.453 6.560 -16.162 1.00 24.90 195 ASP A CA 1
ATOM 1501 C C . ASP A 1 195 ? -16.683 7.889 -15.452 1.00 26.70 195 ASP A C 1
ATOM 1502 O O . ASP A 1 195 ? -17.748 8.507 -15.574 1.00 25.44 195 ASP A O 1
ATOM 1507 N N . LEU A 1 196 ? -15.672 8.358 -14.723 1.00 23.26 196 LEU A N 1
ATOM 1508 C CA . LEU A 1 196 ? -15.801 9.621 -14.011 1.00 25.45 196 LEU A CA 1
ATOM 1509 C C . LEU A 1 196 ? -15.886 10.795 -14.983 1.00 24.51 196 LEU A C 1
ATOM 1510 O O . LEU A 1 196 ? -16.624 11.763 -14.740 1.00 26.13 196 LEU A O 1
ATOM 1515 N N . LYS A 1 197 ? -15.154 10.722 -16.093 1.00 24.86 197 LYS A N 1
ATOM 1516 C CA . LYS A 1 197 ? -15.241 11.799 -17.080 1.00 29.25 197 LYS A CA 1
ATOM 1517 C C . LYS A 1 197 ? -16.655 11.936 -17.620 1.00 29.52 197 LYS A C 1
ATOM 1518 O O . LYS A 1 197 ? -17.186 13.050 -17.709 1.00 26.71 197 LYS A O 1
ATOM 1524 N N . ALA A 1 198 ? -17.298 10.807 -17.934 1.00 25.83 198 ALA A N 1
ATOM 1525 C CA . ALA A 1 198 ? -18.684 10.848 -18.399 1.00 25.69 198 ALA A CA 1
ATOM 1526 C C . ALA A 1 198 ? -19.633 11.317 -17.301 1.00 26.94 198 ALA A C 1
ATOM 1527 O O . ALA A 1 198 ? -20.540 12.114 -17.564 1.00 26.20 198 ALA A O 1
ATOM 1529 N N . ALA A 1 199 ? -19.433 10.859 -16.055 1.00 25.16 199 ALA A N 1
ATOM 1530 C CA . ALA A 1 199 ? -20.336 11.257 -14.976 1.00 26.82 199 ALA A CA 1
ATOM 1531 C C . ALA A 1 199 ? -20.244 12.756 -14.712 1.00 25.89 199 ALA A C 1
ATOM 1532 O O . ALA A 1 199 ? -21.258 13.408 -14.433 1.00 25.87 199 ALA A O 1
ATOM 1534 N N . ARG A 1 200 ? -19.036 13.311 -14.783 1.00 25.01 200 ARG A N 1
ATOM 1535 C CA . ARG A 1 200 ? -18.875 14.759 -14.637 1.00 28.10 200 ARG A CA 1
ATOM 1536 C C . ARG A 1 200 ? -19.638 15.513 -15.730 1.00 25.84 200 ARG A C 1
ATOM 1537 O O . ARG A 1 200 ? -20.340 16.492 -15.449 1.00 29.05 200 ARG A O 1
ATOM 1545 N N . ALA A 1 201 ? -19.495 15.087 -16.986 1.00 26.71 201 ALA A N 1
ATOM 1546 C CA . ALA A 1 201 ? -20.221 15.758 -18.064 1.00 25.99 201 ALA A CA 1
ATOM 1547 C C . ALA A 1 201 ? -21.726 15.635 -17.884 1.00 29.12 201 ALA A C 1
ATOM 1548 O O . ALA A 1 201 ? -22.478 16.542 -18.264 1.00 26.28 201 ALA A O 1
ATOM 1550 N N . PHE A 1 202 ? -22.187 14.526 -17.297 1.00 25.82 202 PHE A N 1
ATOM 1551 C CA . PHE A 1 202 ? -23.606 14.337 -17.010 1.00 25.96 202 PHE A CA 1
ATOM 1552 C C . PHE A 1 202 ? -24.098 15.231 -15.877 1.00 26.34 202 PHE A C 1
ATOM 1553 O O . PHE A 1 202 ? -25.303 15.492 -15.787 1.00 27.19 202 PHE A O 1
ATOM 1561 N N . GLY A 1 203 ? -23.209 15.675 -14.991 1.00 23.84 203 GLY A N 1
ATOM 1562 C CA . GLY A 1 203 ? -23.572 16.576 -13.912 1.00 26.04 203 GLY A CA 1
ATOM 1563 C C . GLY A 1 203 ? -23.239 16.080 -12.515 1.00 27.54 203 GLY A C 1
ATOM 1564 O O . GLY A 1 203 ? -23.418 16.840 -11.553 1.00 26.75 203 GLY A O 1
ATOM 1565 N N . MET A 1 204 ? -22.773 14.847 -12.348 1.00 23.53 204 MET A N 1
ATOM 1566 C CA . MET A 1 204 ? -22.459 14.324 -11.027 1.00 22.99 204 MET A CA 1
ATOM 1567 C C . MET A 1 204 ? -21.110 14.844 -10.529 1.00 24.79 204 MET A C 1
ATOM 1568 O O . MET A 1 204 ? -20.230 15.227 -11.317 1.00 28.92 204 MET A O 1
ATOM 1573 N N . ARG A 1 205 ? -20.936 14.823 -9.198 1.00 24.87 205 ARG A N 1
ATOM 1574 C CA . ARG A 1 205 ? -19.613 14.923 -8.600 1.00 27.11 205 ARG A CA 1
ATOM 1575 C C . ARG A 1 205 ? -18.865 13.603 -8.800 1.00 27.67 205 ARG A C 1
ATOM 1576 O O . ARG A 1 205 ? -19.474 12.563 -9.051 1.00 24.53 205 ARG A O 1
ATOM 1584 N N . THR A 1 206 ? -17.536 13.646 -8.713 1.00 25.82 206 THR A N 1
ATOM 1585 C CA . THR A 1 206 ? -16.725 12.464 -9.017 1.00 24.60 206 THR A CA 1
ATOM 1586 C C . THR A 1 206 ? -15.692 12.214 -7.929 1.00 27.33 206 THR A C 1
ATOM 1587 O O . THR A 1 206 ? -15.068 13.146 -7.406 1.00 29.21 206 THR A O 1
ATOM 1591 N N . ALA A 1 207 ? -15.501 10.934 -7.603 1.00 24.16 207 ALA A N 1
ATOM 1592 C CA . ALA A 1 207 ? -14.475 10.520 -6.658 1.00 24.47 207 ALA A CA 1
ATOM 1593 C C . ALA A 1 207 ? -13.708 9.366 -7.277 1.00 26.73 207 ALA A C 1
ATOM 1594 O O . ALA A 1 207 ? -14.287 8.304 -7.532 1.00 25.92 207 ALA A O 1
ATOM 1596 N N . PHE A 1 208 ? -12.416 9.577 -7.518 1.00 24.74 208 PHE A N 1
ATOM 1597 C CA . PHE A 1 208 ? -11.525 8.544 -8.025 1.00 25.68 208 PHE A CA 1
ATOM 1598 C C . PHE A 1 208 ? -10.917 7.771 -6.862 1.00 28.14 208 PHE A C 1
ATOM 1599 O O . PHE A 1 208 ? -10.362 8.372 -5.938 1.00 26.49 208 PHE A O 1
ATOM 1607 N N . VAL A 1 209 ? -11.020 6.441 -6.913 1.00 25.81 209 VAL A N 1
ATOM 1608 C CA . VAL A 1 209 ? -10.405 5.550 -5.928 1.00 27.70 209 VAL A CA 1
ATOM 1609 C C . VAL A 1 209 ? -9.310 4.781 -6.642 1.00 26.97 209 VAL A C 1
ATOM 1610 O O . VAL A 1 209 ? -9.586 4.022 -7.578 1.00 29.27 209 VAL A O 1
ATOM 1614 N N . ALA A 1 210 ? -8.072 4.979 -6.204 1.00 25.24 210 ALA A N 1
ATOM 1615 C CA . ALA A 1 210 ? -6.934 4.313 -6.819 1.00 26.97 210 ALA A CA 1
ATOM 1616 C C . ALA A 1 210 ? -6.922 2.833 -6.442 1.00 25.94 210 ALA A C 1
ATOM 1617 O O . ALA A 1 210 ? -6.948 2.491 -5.255 1.00 28.23 210 ALA A O 1
ATOM 1619 N N . ARG A 1 211 ? -6.878 1.961 -7.447 1.00 26.42 211 ARG A N 1
ATOM 1620 C CA . ARG A 1 211 ? -6.856 0.509 -7.247 1.00 26.79 211 ARG A CA 1
ATOM 1621 C C . ARG A 1 211 ? -5.658 -0.025 -8.024 1.00 24.29 211 ARG A C 1
ATOM 1622 O O . ARG A 1 211 ? -5.798 -0.623 -9.099 1.00 25.16 211 ARG A O 1
ATOM 1630 N N . PRO A 1 212 ? -4.449 0.171 -7.499 1.00 26.29 212 PRO A N 1
ATOM 1631 C CA . PRO A 1 212 ? -3.244 -0.168 -8.272 1.00 29.24 212 PRO A CA 1
ATOM 1632 C C . PRO A 1 212 ? -3.017 -1.656 -8.468 1.00 28.91 212 PRO A C 1
ATOM 1633 O O . PRO A 1 212 ? -2.142 -2.018 -9.267 1.00 30.14 212 PRO A O 1
ATOM 1637 N N . LEU A 1 213 ? -3.755 -2.524 -7.768 1.00 26.53 213 LEU A N 1
ATOM 1638 C CA . LEU A 1 213 ? -3.646 -3.969 -7.932 1.00 25.30 213 LEU A CA 1
ATOM 1639 C C . LEU A 1 213 ? -4.775 -4.557 -8.775 1.00 24.84 213 LEU A C 1
ATOM 1640 O O . LEU A 1 213 ? -4.911 -5.786 -8.846 1.00 24.61 213 LEU A O 1
ATOM 1645 N N . GLU A 1 214 ? -5.566 -3.715 -9.446 1.00 23.50 214 GLU A N 1
ATOM 1646 C CA . GLU A 1 214 ? -6.731 -4.208 -10.177 1.00 26.83 214 GLU A CA 1
ATOM 1647 C C . GLU A 1 214 ? -6.367 -5.269 -11.220 1.00 25.99 214 GLU A C 1
ATOM 1648 O O . GLU A 1 214 ? -7.148 -6.198 -11.457 1.00 26.60 214 GLU A O 1
ATOM 1654 N N . PHE A 1 215 ? -5.193 -5.161 -11.851 1.00 26.18 215 PHE A N 1
ATOM 1655 C CA . PHE A 1 215 ? -4.776 -6.116 -12.874 1.00 23.73 215 PHE A CA 1
ATOM 1656 C C . PHE A 1 215 ? -3.596 -6.968 -12.424 1.00 28.93 215 PHE A C 1
ATOM 1657 O O . PHE A 1 215 ? -2.852 -7.498 -13.262 1.00 29.11 215 PHE A O 1
ATOM 1665 N N . GLY A 1 216 ? -3.415 -7.119 -11.119 1.00 25.94 216 GLY A N 1
ATOM 1666 C CA . GLY A 1 216 ? -2.387 -7.988 -10.604 1.00 26.14 216 GLY A CA 1
ATOM 1667 C C . GLY A 1 216 ? -1.111 -7.236 -10.292 1.00 30.42 216 GLY A C 1
ATOM 1668 O O . GLY A 1 216 ? -1.012 -6.014 -10.459 1.00 32.04 216 GLY A O 1
ATOM 1669 N N . PRO A 1 217 ? -0.095 -7.966 -9.838 1.00 31.35 217 PRO A N 1
ATOM 1670 C CA . PRO A 1 217 ? 1.073 -7.302 -9.248 1.00 33.96 217 PRO A CA 1
ATOM 1671 C C . PRO A 1 217 ? 2.057 -6.747 -10.265 1.00 38.71 217 PRO A C 1
ATOM 1672 O O . PRO A 1 217 ? 2.959 -5.993 -9.871 1.00 47.10 217 PRO A O 1
ATOM 1676 N N . ALA A 1 218 ? 1.912 -7.071 -11.549 1.00 35.60 218 ALA A N 1
ATOM 1677 C CA . ALA A 1 218 ? 2.900 -6.666 -12.544 1.00 45.36 218 ALA A CA 1
ATOM 1678 C C . ALA A 1 218 ? 2.471 -5.471 -13.383 1.00 46.18 218 ALA A C 1
ATOM 1679 O O . ALA A 1 218 ? 3.321 -4.863 -14.043 1.00 47.08 218 ALA A O 1
ATOM 1681 N N . ALA A 1 219 ? 1.191 -5.122 -13.376 1.00 41.63 219 ALA A N 1
ATOM 1682 C CA . ALA A 1 219 ? 0.687 -4.054 -14.222 1.00 39.91 219 ALA A CA 1
ATOM 1683 C C . ALA A 1 219 ? 0.991 -2.685 -13.611 1.00 46.83 219 ALA A C 1
ATOM 1684 O O . ALA A 1 219 ? 1.206 -2.546 -12.403 1.00 43.93 219 ALA A O 1
ATOM 1686 N N . LYS A 1 220 ? 1.011 -1.663 -14.467 1.00 49.65 220 LYS A N 1
ATOM 1687 C CA . LYS A 1 220 ? 1.247 -0.281 -14.041 1.00 53.65 220 LYS A CA 1
ATOM 1688 C C . LYS A 1 220 ? -0.015 0.526 -14.334 1.00 49.15 220 LYS A C 1
ATOM 1689 O O . LYS A 1 220 ? -0.231 0.978 -15.461 1.00 54.16 220 LYS A O 1
ATOM 1695 N N . VAL A 1 221 ? -0.830 0.710 -13.312 1.00 43.67 221 VAL A N 1
ATOM 1696 C CA . VAL A 1 221 ? -2.161 1.286 -13.436 1.00 37.42 221 VAL A CA 1
ATOM 1697 C C . VAL A 1 221 ? -2.062 2.799 -13.334 1.00 43.56 221 VAL A C 1
ATOM 1698 O O . VAL A 1 221 ? -1.282 3.330 -12.533 1.00 42.26 221 VAL A O 1
ATOM 1702 N N . ASP A 1 222 ? -2.874 3.497 -14.128 1.00 39.07 222 ASP A N 1
ATOM 1703 C CA . ASP A 1 222 ? -2.952 4.953 -14.070 1.00 38.14 222 ASP A CA 1
ATOM 1704 C C . ASP A 1 222 ? -3.743 5.367 -12.835 1.00 37.90 222 ASP A C 1
ATOM 1705 O O . ASP A 1 222 ? -4.974 5.267 -12.815 1.00 37.62 222 ASP A O 1
ATOM 1710 N N . VAL A 1 223 ? -3.041 5.854 -11.816 1.00 36.52 223 VAL A N 1
ATOM 1711 C CA . VAL A 1 223 ? -3.663 6.381 -10.612 1.00 35.71 223 VAL A CA 1
ATOM 1712 C C . VAL A 1 223 ? -3.298 7.847 -10.401 1.00 38.59 223 VAL A C 1
ATOM 1713 O O . VAL A 1 223 ? -3.501 8.394 -9.316 1.00 36.96 223 VAL A O 1
ATOM 1717 N N . ALA A 1 224 ? -2.781 8.492 -11.442 1.00 34.98 224 ALA A N 1
ATOM 1718 C CA . ALA A 1 224 ? -2.325 9.869 -11.320 1.00 40.05 224 ALA A CA 1
ATOM 1719 C C . ALA A 1 224 ? -3.492 10.811 -11.014 1.00 42.78 224 ALA A C 1
ATOM 1720 O O . ALA A 1 224 ? -4.635 10.540 -11.391 1.00 39.30 224 ALA A O 1
ATOM 1722 N N . PRO A 1 225 ? -3.230 11.927 -10.332 1.00 40.94 225 PRO A N 1
ATOM 1723 C CA . PRO A 1 225 ? -4.305 12.885 -10.044 1.00 39.03 225 PRO A CA 1
ATOM 1724 C C . PRO A 1 225 ? -4.791 13.576 -11.310 1.00 37.72 225 PRO A C 1
ATOM 1725 O O . PRO A 1 225 ? -4.092 13.650 -12.320 1.00 39.23 225 PRO A O 1
ATOM 1729 N N . GLU A 1 226 ? -6.030 14.073 -11.250 1.00 38.52 226 GLU A N 1
ATOM 1730 C CA . GLU A 1 226 ? -6.601 14.890 -12.315 1.00 34.77 226 GLU A CA 1
ATOM 1731 C C . GLU A 1 226 ? -7.258 16.099 -11.677 1.00 36.28 226 GLU A C 1
ATOM 1732 O O . GLU A 1 226 ? -7.883 15.983 -10.619 1.00 35.52 226 GLU A O 1
ATOM 1738 N N . SER A 1 227 ? -7.132 17.263 -12.333 1.00 35.55 227 SER A N 1
ATOM 1739 C CA . SER A 1 227 ? -7.657 18.493 -11.754 1.00 40.10 227 SER A CA 1
ATOM 1740 C C . SER A 1 227 ? -9.177 18.500 -11.672 1.00 37.20 227 SER A C 1
ATOM 1741 O O . SER A 1 227 ? -9.734 19.233 -10.850 1.00 37.80 227 SER A O 1
ATOM 1744 N N . TRP A 1 228 ? -9.860 17.699 -12.490 1.00 31.51 228 TRP A N 1
ATOM 1745 C CA . TRP A 1 228 ? -11.309 17.778 -12.556 1.00 29.80 228 TRP A CA 1
ATOM 1746 C C . TRP A 1 228 ? -12.019 16.824 -11.598 1.00 30.32 228 TRP A C 1
ATOM 1747 O O . TRP A 1 228 ? -13.238 16.937 -11.442 1.00 33.86 228 TRP A O 1
ATOM 1758 N N . PHE A 1 229 ? -11.300 15.894 -10.960 1.00 31.54 229 PHE A N 1
ATOM 1759 C CA . PHE A 1 229 ? -11.900 15.084 -9.896 1.00 30.94 229 PHE A CA 1
ATOM 1760 C C . PHE A 1 229 ? -12.359 15.978 -8.752 1.00 33.85 229 PHE A C 1
ATOM 1761 O O . PHE A 1 229 ? -11.670 16.926 -8.380 1.00 34.72 229 PHE A O 1
ATOM 1769 N N . ASP A 1 230 ? -13.508 15.659 -8.149 1.00 26.67 230 ASP A N 1
ATOM 1770 C CA . ASP A 1 230 ? -13.833 16.334 -6.898 1.00 28.23 230 ASP A CA 1
ATOM 1771 C C . ASP A 1 230 ? -13.073 15.730 -5.724 1.00 32.79 230 ASP A C 1
ATOM 1772 O O . ASP A 1 230 ? -12.682 16.458 -4.800 1.00 32.39 230 ASP A O 1
ATOM 1777 N N . LEU A 1 231 ? -12.838 14.417 -5.751 1.00 28.72 231 LEU A N 1
ATOM 1778 C CA . LEU A 1 231 ? -12.061 13.726 -4.731 1.00 29.44 231 LEU A CA 1
ATOM 1779 C C . LEU A 1 231 ? -11.143 12.722 -5.409 1.00 30.92 231 LEU A C 1
ATOM 1780 O O . LEU A 1 231 ? -11.501 12.133 -6.431 1.00 27.33 231 LEU A O 1
ATOM 1785 N N . HIS A 1 232 ? -9.971 12.511 -4.805 1.00 27.27 232 HIS A N 1
ATOM 1786 C CA . HIS A 1 232 ? -8.994 11.516 -5.243 1.00 27.76 232 HIS A CA 1
ATOM 1787 C C . HIS A 1 232 ? -8.462 10.841 -3.982 1.00 31.88 232 HIS A C 1
ATOM 1788 O O . HIS A 1 232 ? -7.797 11.487 -3.168 1.00 30.48 232 HIS A O 1
ATOM 1795 N N . VAL A 1 233 ? -8.764 9.555 -3.796 1.00 28.17 233 VAL A N 1
ATOM 1796 C CA . VAL A 1 233 ? -8.412 8.852 -2.566 1.00 30.39 233 VAL A CA 1
ATOM 1797 C C . VAL A 1 233 ? -7.802 7.507 -2.926 1.00 30.84 233 VAL A C 1
ATOM 1798 O O . VAL A 1 233 ? -7.908 7.039 -4.060 1.00 28.35 233 VAL A O 1
ATOM 1802 N N . ASP A 1 234 ? -7.151 6.879 -1.935 1.00 28.75 234 ASP A N 1
ATOM 1803 C CA . ASP A 1 234 ? -6.477 5.606 -2.166 1.00 30.69 234 ASP A CA 1
ATOM 1804 C C . ASP A 1 234 ? -7.314 4.395 -1.793 1.00 29.99 234 ASP A C 1
ATOM 1805 O O . ASP A 1 234 ? -6.913 3.270 -2.122 1.00 33.19 234 ASP A O 1
ATOM 1810 N N . ASN A 1 235 ? -8.442 4.587 -1.127 1.00 29.94 235 ASN A N 1
ATOM 1811 C CA . ASN A 1 235 ? -9.254 3.476 -0.646 1.00 28.64 235 ASN A CA 1
ATOM 1812 C C . ASN A 1 235 ? -10.559 4.058 -0.109 1.00 26.70 235 ASN A C 1
ATOM 1813 O O . ASN A 1 235 ? -10.735 5.280 -0.032 1.00 26.74 235 ASN A O 1
ATOM 1818 N N . PHE A 1 236 ? -11.470 3.171 0.305 1.00 26.60 236 PHE A N 1
ATOM 1819 C CA . PHE A 1 236 ? -12.762 3.633 0.795 1.00 26.16 236 PHE A CA 1
ATOM 1820 C C . PHE A 1 236 ? -12.668 4.185 2.208 1.00 28.74 236 PHE A C 1
ATOM 1821 O O . PHE A 1 236 ? -13.600 4.847 2.669 1.00 27.61 236 PHE A O 1
ATOM 1829 N N . THR A 1 237 ? -11.589 3.880 2.926 1.00 25.91 237 THR A N 1
ATOM 1830 C CA . THR A 1 237 ? -11.403 4.506 4.226 1.00 27.42 237 THR A CA 1
ATOM 1831 C C . THR A 1 237 ? -11.265 6.012 4.068 1.00 26.80 237 THR A C 1
ATOM 1832 O O . THR A 1 237 ? -11.955 6.784 4.741 1.00 28.15 237 THR A O 1
ATOM 1836 N N . GLN A 1 238 ? -10.405 6.439 3.144 1.00 26.65 238 GLN A N 1
ATOM 1837 C CA . GLN A 1 238 ? -10.217 7.867 2.913 1.00 29.42 238 GLN A CA 1
ATOM 1838 C C . GLN A 1 238 ? -11.455 8.492 2.288 1.00 31.84 238 GLN A C 1
ATOM 1839 O O . GLN A 1 238 ? -11.774 9.655 2.565 1.00 29.37 238 GLN A O 1
ATOM 1845 N N . LEU A 1 239 ? -12.170 7.733 1.456 1.00 28.77 239 LEU A N 1
ATOM 1846 C CA . LEU A 1 239 ? -13.423 8.226 0.891 1.00 27.09 239 LEU A CA 1
ATOM 1847 C C . LEU A 1 239 ? -14.431 8.537 1.990 1.00 28.62 239 LEU A C 1
ATOM 1848 O O . LEU A 1 239 ? -15.039 9.616 2.010 1.00 30.69 239 LEU A O 1
ATOM 1853 N N . ALA A 1 240 ? -14.611 7.608 2.935 1.00 26.30 240 ALA A N 1
ATOM 1854 C CA . ALA A 1 240 ? -15.548 7.859 4.020 1.00 26.18 240 ALA A CA 1
ATOM 1855 C C . ALA A 1 240 ? -15.045 8.978 4.922 1.00 30.45 240 ALA A C 1
ATOM 1856 O O . ALA A 1 240 ? -15.837 9.791 5.399 1.00 31.31 240 ALA A O 1
ATOM 1858 N N . ASP A 1 241 ? -13.731 9.057 5.138 1.00 28.88 241 ASP A N 1
ATOM 1859 C CA . ASP A 1 241 ? -13.198 10.145 5.958 1.00 31.25 241 ASP A CA 1
ATOM 1860 C C . ASP A 1 241 ? -13.561 11.506 5.373 1.00 36.07 241 ASP A C 1
ATOM 1861 O O . ASP A 1 241 ? -13.850 12.457 6.114 1.00 34.46 241 ASP A O 1
ATOM 1866 N N . ALA A 1 242 ? -13.555 11.614 4.039 1.00 31.13 242 ALA A N 1
ATOM 1867 C CA . ALA A 1 242 ? -13.807 12.897 3.388 1.00 33.44 242 ALA A CA 1
ATOM 1868 C C . ALA A 1 242 ? -15.276 13.297 3.448 1.00 35.88 242 ALA A C 1
ATOM 1869 O O . ALA A 1 242 ? -15.590 14.492 3.384 1.00 35.43 242 ALA A O 1
ATOM 1871 N N . LEU A 1 243 ? -16.192 12.331 3.557 1.00 29.68 243 LEU A N 1
ATOM 1872 C CA . LEU A 1 243 ? -17.614 12.616 3.404 1.00 32.30 243 LEU A CA 1
ATOM 1873 C C . LEU A 1 243 ? -18.437 12.419 4.663 1.00 35.71 243 LEU A C 1
ATOM 1874 O O . LEU A 1 243 ? -19.539 12.967 4.747 1.00 35.77 243 LEU A O 1
ATOM 1879 N N . VAL A 1 244 ? -17.955 11.641 5.623 1.00 36.93 244 VAL A N 1
ATOM 1880 C CA . VAL A 1 244 ? -18.657 11.475 6.891 1.00 37.75 244 VAL A CA 1
ATOM 1881 C C . VAL A 1 244 ? -17.628 11.709 7.989 1.00 51.16 244 VAL A C 1
ATOM 1882 O O . VAL A 1 244 ? -17.026 10.761 8.520 1.00 53.61 244 VAL A O 1
ATOM 1886 N N . PRO A 1 245 ? -17.367 12.966 8.322 1.00 53.03 245 PRO A N 1
ATOM 1887 C CA . PRO A 1 245 ? -16.365 13.270 9.346 1.00 63.66 245 PRO A CA 1
ATOM 1888 C C . PRO A 1 245 ? -16.885 12.951 10.741 1.00 61.84 245 PRO A C 1
ATOM 1889 O O . PRO A 1 245 ? -18.086 12.764 10.958 1.00 62.34 245 PRO A O 1
ATOM 1893 N N . ALA A 1 246 ? -15.937 12.881 11.680 1.00 67.21 246 ALA A N 1
ATOM 1894 C CA . ALA A 1 246 ? -16.155 12.695 13.129 1.00 70.97 246 ALA A CA 1
ATOM 1895 C C . ALA A 1 246 ? -17.472 12.021 13.523 1.00 71.43 246 ALA A C 1
ATOM 1896 O O . ALA A 1 246 ? -18.079 12.366 14.540 1.00 72.15 246 ALA A O 1
ATOM 1898 N N . THR B 1 8 ? -38.515 -32.203 -1.834 1.00 70.57 8 THR B N 1
ATOM 1899 C CA . THR B 1 8 ? -39.625 -31.259 -1.936 1.00 67.47 8 THR B CA 1
ATOM 1900 C C . THR B 1 8 ? -39.281 -30.038 -2.801 1.00 64.93 8 THR B C 1
ATOM 1901 O O . THR B 1 8 ? -38.129 -29.847 -3.204 1.00 60.94 8 THR B O 1
ATOM 1905 N N . TRP B 1 9 ? -40.298 -29.219 -3.094 1.00 62.60 9 TRP B N 1
ATOM 1906 C CA . TRP B 1 9 ? -40.069 -27.974 -3.819 1.00 53.76 9 TRP B CA 1
ATOM 1907 C C . TRP B 1 9 ? -39.369 -26.931 -2.956 1.00 49.02 9 TRP B C 1
ATOM 1908 O O . TRP B 1 9 ? -38.729 -26.025 -3.502 1.00 44.22 9 TRP B O 1
ATOM 1919 N N . ARG B 1 10 ? -39.466 -27.041 -1.627 1.00 43.19 10 ARG B N 1
ATOM 1920 C CA . ARG B 1 10 ? -38.823 -26.061 -0.760 1.00 45.47 10 ARG B CA 1
ATOM 1921 C C . ARG B 1 10 ? -37.312 -26.082 -0.920 1.00 47.09 10 ARG B C 1
ATOM 1922 O O . ARG B 1 10 ? -36.652 -25.050 -0.743 1.00 43.82 10 ARG B O 1
ATOM 1930 N N . ASP B 1 11 ? -36.746 -27.244 -1.238 1.00 45.32 11 ASP B N 1
ATOM 1931 C CA . ASP B 1 11 ? -35.306 -27.355 -1.411 1.00 49.19 11 ASP B CA 1
ATOM 1932 C C . ASP B 1 11 ? -34.832 -26.810 -2.750 1.00 40.50 11 ASP B C 1
ATOM 1933 O O . ASP B 1 11 ? -33.630 -26.576 -2.914 1.00 44.43 11 ASP B O 1
ATOM 1938 N N . GLU B 1 12 ? -35.737 -26.609 -3.707 1.00 41.51 12 GLU B N 1
ATOM 1939 C CA . GLU B 1 12 ? -35.351 -26.018 -4.980 1.00 38.99 12 GLU B CA 1
ATOM 1940 C C . GLU B 1 12 ? -35.443 -24.499 -4.987 1.00 32.55 12 GLU B C 1
ATOM 1941 O O . GLU B 1 12 ? -34.998 -23.883 -5.958 1.00 32.45 12 GLU B O 1
ATOM 1947 N N . ILE B 1 13 ? -36.016 -23.881 -3.951 1.00 31.22 13 ILE B N 1
ATOM 1948 C CA . ILE B 1 13 ? -36.147 -22.426 -3.935 1.00 28.85 13 ILE B CA 1
ATOM 1949 C C . ILE B 1 13 ? -34.765 -21.801 -3.808 1.00 26.91 13 ILE B C 1
ATOM 1950 O O . ILE B 1 13 ? -33.969 -22.186 -2.947 1.00 28.38 13 ILE B O 1
ATOM 1955 N N . ARG B 1 14 ? -34.468 -20.836 -4.679 1.00 26.87 14 ARG B N 1
ATOM 1956 C CA . ARG B 1 14 ? -33.211 -20.110 -4.618 1.00 25.92 14 ARG B CA 1
ATOM 1957 C C . ARG B 1 14 ? -33.393 -18.643 -4.294 1.00 24.69 14 ARG B C 1
ATOM 1958 O O . ARG B 1 14 ? -32.482 -18.036 -3.730 1.00 25.63 14 ARG B O 1
ATOM 1966 N N . ALA B 1 15 ? -34.549 -18.066 -4.626 1.00 23.35 15 ALA B N 1
ATOM 1967 C CA . ALA B 1 15 ? -34.772 -16.641 -4.408 1.00 23.76 15 ALA B CA 1
ATOM 1968 C C . ALA B 1 15 ? -36.186 -16.392 -3.912 1.00 23.58 15 ALA B C 1
ATOM 1969 O O . ALA B 1 15 ? -37.114 -17.144 -4.217 1.00 26.22 15 ALA B O 1
ATOM 1971 N N . ILE B 1 16 ? -36.343 -15.335 -3.120 1.00 22.05 16 ILE B N 1
ATOM 1972 C CA . ILE B 1 16 ? -37.643 -14.959 -2.578 1.00 21.96 16 ILE B CA 1
ATOM 1973 C C . ILE B 1 16 ? -37.866 -13.492 -2.897 1.00 24.31 16 ILE B C 1
ATOM 1974 O O . ILE B 1 16 ? -37.029 -12.656 -2.546 1.00 24.98 16 ILE B O 1
ATOM 1979 N N . ALA B 1 17 ? -38.979 -13.187 -3.573 1.00 23.50 17 ALA B N 1
ATOM 1980 C CA . ALA B 1 17 ? -39.347 -11.831 -3.972 1.00 22.44 17 ALA B CA 1
ATOM 1981 C C . ALA B 1 17 ? -40.526 -11.362 -3.129 1.00 23.06 17 ALA B C 1
ATOM 1982 O O . ALA B 1 17 ? -41.501 -12.106 -2.962 1.00 26.07 17 ALA B O 1
ATOM 1984 N N . PHE B 1 18 ? -40.441 -10.145 -2.601 1.00 22.62 18 PHE B N 1
ATOM 1985 C CA . PHE B 1 18 ? -41.430 -9.625 -1.657 1.00 24.08 18 PHE B CA 1
ATOM 1986 C C . PHE B 1 18 ? -42.118 -8.378 -2.192 1.00 23.82 18 PHE B C 1
ATOM 1987 O O . PHE B 1 18 ? -41.452 -7.412 -2.578 1.00 25.17 18 PHE B O 1
ATOM 1995 N N . ASP B 1 19 ? -43.451 -8.373 -2.160 1.00 24.32 19 ASP B N 1
ATOM 1996 C CA . ASP B 1 19 ? -44.157 -7.103 -2.222 1.00 23.93 19 ASP B CA 1
ATOM 1997 C C . ASP B 1 19 ? -43.774 -6.298 -0.977 1.00 26.86 19 ASP B C 1
ATOM 1998 O O . ASP B 1 19 ? -43.365 -6.860 0.039 1.00 27.73 19 ASP B O 1
ATOM 2003 N N . VAL B 1 20 ? -43.859 -4.967 -1.057 1.00 27.02 20 VAL B N 1
ATOM 2004 C CA . VAL B 1 20 ? -43.338 -4.141 0.031 1.00 28.09 20 VAL B CA 1
ATOM 2005 C C . VAL B 1 20 ? -44.474 -3.421 0.753 1.00 28.53 20 VAL B C 1
ATOM 2006 O O . VAL B 1 20 ? -44.745 -3.702 1.928 1.00 27.57 20 VAL B O 1
ATOM 2010 N N . GLN B 1 21 ? -45.151 -2.496 0.072 1.00 29.91 21 GLN B N 1
ATOM 2011 C CA . GLN B 1 21 ? -46.204 -1.726 0.733 1.00 27.81 21 GLN B CA 1
ATOM 2012 C C . GLN B 1 21 ? -47.340 -2.661 1.134 1.00 30.63 21 GLN B C 1
ATOM 2013 O O . GLN B 1 21 ? -47.885 -3.386 0.294 1.00 32.15 21 GLN B O 1
ATOM 2019 N N . GLY B 1 22 ? -47.685 -2.664 2.414 1.00 29.45 22 GLY B N 1
ATOM 2020 C CA . GLY B 1 22 ? -48.652 -3.622 2.943 1.00 28.89 22 GLY B CA 1
ATOM 2021 C C . GLY B 1 22 ? -48.050 -4.944 3.387 1.00 29.94 22 GLY B C 1
ATOM 2022 O O . GLY B 1 22 ? -48.289 -5.393 4.507 1.00 29.61 22 GLY B O 1
ATOM 2023 N N . THR B 1 23 ? -47.263 -5.585 2.517 1.00 25.23 23 THR B N 1
ATOM 2024 C CA . THR B 1 23 ? -46.730 -6.911 2.830 1.00 25.64 23 THR B CA 1
ATOM 2025 C C . THR B 1 23 ? -45.630 -6.839 3.890 1.00 27.17 23 THR B C 1
ATOM 2026 O O . THR B 1 23 ? -45.631 -7.615 4.857 1.00 27.10 23 THR B O 1
ATOM 2030 N N . CYS B 1 24 ? -44.668 -5.930 3.715 1.00 27.05 24 CYS B N 1
ATOM 2031 C CA . CYS B 1 24 ? -43.568 -5.748 4.659 1.00 27.61 24 CYS B CA 1
ATOM 2032 C C . CYS B 1 24 ? -43.746 -4.552 5.575 1.00 26.22 24 CYS B C 1
ATOM 2033 O O . CYS B 1 24 ? -43.160 -4.533 6.660 1.00 27.19 24 CYS B O 1
ATOM 2036 N N . VAL B 1 25 ? -44.467 -3.514 5.132 1.00 27.31 25 VAL B N 1
ATOM 2037 C CA . VAL B 1 25 ? -44.568 -2.274 5.890 1.00 26.52 25 VAL B CA 1
ATOM 2038 C C . VAL B 1 25 ? -46.028 -1.853 5.978 1.00 29.24 25 VAL B C 1
ATOM 2039 O O . VAL B 1 25 ? -46.837 -2.146 5.092 1.00 27.04 25 VAL B O 1
ATOM 2043 N N . ASP B 1 26 ? -46.341 -1.147 7.062 1.00 26.79 26 ASP B N 1
ATOM 2044 C CA . ASP B 1 26 ? -47.644 -0.526 7.290 1.00 29.60 26 ASP B CA 1
ATOM 2045 C C . ASP B 1 26 ? -47.655 0.894 6.737 1.00 28.19 26 ASP B C 1
ATOM 2046 O O . ASP B 1 26 ? -46.722 1.671 6.966 1.00 29.51 26 ASP B O 1
ATOM 2051 N N . PHE B 1 27 ? -48.734 1.248 6.031 1.00 31.20 27 PHE B N 1
ATOM 2052 C CA . PHE B 1 27 ? -48.921 2.631 5.618 1.00 30.05 27 PHE B CA 1
ATOM 2053 C C . PHE B 1 27 ? -50.070 3.319 6.343 1.00 34.92 27 PHE B C 1
ATOM 2054 O O . PHE B 1 27 ? -50.180 4.549 6.265 1.00 35.38 27 PHE B O 1
ATOM 2062 N N . TYR B 1 28 ? -50.898 2.568 7.075 1.00 32.14 28 TYR B N 1
ATOM 2063 C CA . TYR B 1 28 ? -52.034 3.173 7.769 1.00 35.48 28 TYR B CA 1
ATOM 2064 C C . TYR B 1 28 ? -51.576 4.104 8.889 1.00 34.19 28 TYR B C 1
ATOM 2065 O O . TYR B 1 28 ? -51.940 5.285 8.910 1.00 39.34 28 TYR B O 1
ATOM 2074 N N . GLN B 1 29 ? -50.783 3.602 9.840 1.00 36.38 29 GLN B N 1
ATOM 2075 C CA . GLN B 1 29 ? -50.319 4.490 10.907 1.00 35.79 29 GLN B CA 1
ATOM 2076 C C . GLN B 1 29 ? -49.467 5.646 10.395 1.00 37.73 29 GLN B C 1
ATOM 2077 O O . GLN B 1 29 ? -49.604 6.758 10.937 1.00 39.40 29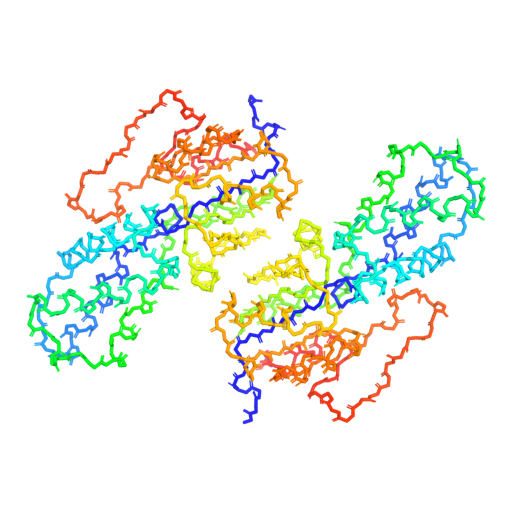 GLN B O 1
ATOM 2083 N N . PRO B 1 30 ? -48.577 5.473 9.404 1.00 38.16 30 PRO B N 1
ATOM 2084 C CA . PRO B 1 30 ? -47.890 6.653 8.850 1.00 36.76 30 PRO B CA 1
ATOM 2085 C C . PRO B 1 30 ? -48.839 7.732 8.353 1.00 33.58 30 PRO B C 1
ATOM 2086 O O . PRO B 1 30 ? -48.587 8.921 8.597 1.00 38.44 30 PRO B O 1
ATOM 2090 N N . ILE B 1 31 ? -49.930 7.350 7.679 1.00 36.20 31 ILE B N 1
ATOM 2091 C CA . ILE B 1 31 ? -50.896 8.340 7.203 1.00 39.06 31 ILE B CA 1
ATOM 2092 C C . ILE B 1 31 ? -51.570 9.037 8.383 1.00 41.74 31 ILE B C 1
ATOM 2093 O O . ILE B 1 31 ? -51.712 10.266 8.402 1.00 43.41 31 ILE B O 1
ATOM 2098 N N . LEU B 1 32 ? -51.989 8.263 9.392 1.00 39.37 32 LEU B N 1
ATOM 2099 C CA . LEU B 1 32 ? -52.591 8.869 10.579 1.00 44.20 32 LEU B CA 1
ATOM 2100 C C . LEU B 1 32 ? -51.643 9.867 11.230 1.00 47.05 32 LEU B C 1
ATOM 2101 O O . LEU B 1 32 ? -52.058 10.963 11.625 1.00 45.05 32 LEU B O 1
ATOM 2106 N N . ARG B 1 33 ? -50.366 9.499 11.359 1.00 39.97 33 ARG B N 1
ATOM 2107 C CA . ARG B 1 33 ? -49.392 10.393 11.974 1.00 43.74 33 ARG B CA 1
ATOM 2108 C C . ARG B 1 33 ? -49.180 11.641 11.131 1.00 46.51 33 ARG B C 1
ATOM 2109 O O . ARG B 1 33 ? -49.122 12.755 11.666 1.00 50.16 33 ARG B O 1
ATOM 2117 N N . ALA B 1 34 ? -49.043 11.471 9.814 1.00 44.93 34 ALA B N 1
ATOM 2118 C CA . ALA B 1 34 ? -48.824 12.619 8.941 1.00 43.86 34 ALA B CA 1
ATOM 2119 C C . ALA B 1 34 ? -50.026 13.551 8.956 1.00 52.04 34 ALA B C 1
ATOM 2120 O O . ALA B 1 34 ? -49.870 14.777 8.977 1.00 51.06 34 ALA B O 1
ATOM 2122 N N . GLY B 1 35 ? -51.234 12.984 8.945 1.00 50.18 35 GLY B N 1
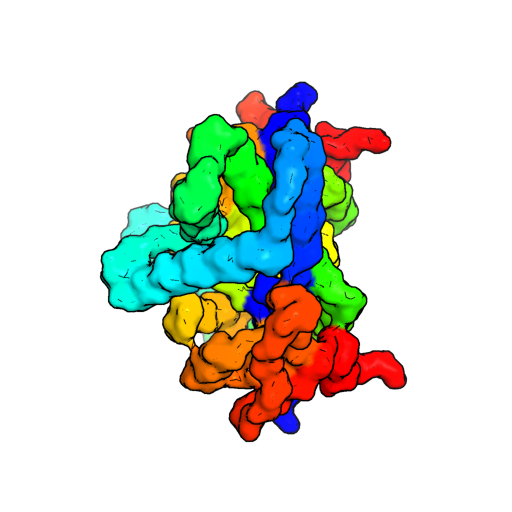ATOM 2123 C CA . GLY B 1 35 ? -52.426 13.809 8.939 1.00 51.93 35 GLY B CA 1
ATOM 2124 C C . GLY B 1 35 ? -52.648 14.540 10.245 1.00 56.19 35 GLY B C 1
ATOM 2125 O O . GLY B 1 35 ? -53.234 15.627 10.259 1.00 59.07 35 GLY B O 1
ATOM 2126 N N . GLN B 1 36 ? -52.185 13.966 11.356 1.00 52.07 36 GLN B N 1
ATOM 2127 C CA . GLN B 1 36 ? -52.341 14.636 12.638 1.00 58.83 36 GLN B CA 1
ATOM 2128 C C . GLN B 1 36 ? -51.382 15.815 12.766 1.00 62.78 36 GLN B C 1
ATOM 2129 O O . GLN B 1 36 ? -51.731 16.839 13.363 1.00 62.99 36 GLN B O 1
ATOM 2135 N N . THR B 1 37 ? -50.168 15.701 12.218 1.00 58.10 37 THR B N 1
ATOM 2136 C CA . THR B 1 37 ? -49.296 16.871 12.182 1.00 60.39 37 THR B CA 1
ATOM 2137 C C . THR B 1 37 ? -49.882 17.971 11.300 1.00 63.92 37 THR B C 1
ATOM 2138 O O . THR B 1 37 ? -49.663 19.160 11.566 1.00 60.03 37 THR B O 1
ATOM 2142 N N . VAL B 1 38 ? -50.638 17.598 10.262 1.00 56.24 38 VAL B N 1
ATOM 2143 C CA . VAL B 1 38 ? -51.312 18.588 9.424 1.00 59.64 38 VAL B CA 1
ATOM 2144 C C . VAL B 1 38 ? -52.472 19.228 10.180 1.00 63.25 38 VAL B C 1
ATOM 2145 O O . VAL B 1 38 ? -52.622 20.455 10.194 1.00 62.12 38 VAL B O 1
ATOM 2149 N N . ASN B 1 39 ? -53.312 18.404 10.818 1.00 62.98 39 ASN B N 1
ATOM 2150 C CA . ASN B 1 39 ? -54.411 18.930 11.625 1.00 59.76 39 ASN B CA 1
ATOM 2151 C C . ASN B 1 39 ? -53.912 19.939 12.654 1.00 62.49 39 ASN B C 1
ATOM 2152 O O . ASN B 1 39 ? -54.581 20.941 12.928 1.00 69.01 39 ASN B O 1
ATOM 2157 N N . ALA B 1 40 ? -52.730 19.701 13.224 1.00 60.41 40 ALA B N 1
ATOM 2158 C CA . ALA B 1 40 ? -52.212 20.605 14.246 1.00 63.42 40 ALA B CA 1
ATOM 2159 C C . ALA B 1 40 ? -51.730 21.915 13.634 1.00 68.53 40 ALA B C 1
ATOM 2160 O O . ALA B 1 40 ? -52.133 22.999 14.070 1.00 70.52 40 ALA B O 1
ATOM 2162 N N . ALA B 1 41 ? -50.868 21.834 12.616 1.00 65.70 41 ALA B N 1
ATOM 2163 C CA . ALA B 1 41 ? -50.266 23.036 12.045 1.00 68.16 41 ALA B CA 1
ATOM 2164 C C . ALA B 1 41 ? -51.287 23.953 11.383 1.00 69.48 41 ALA B C 1
ATOM 2165 O O . ALA B 1 41 ? -51.045 25.162 11.291 1.00 70.15 41 ALA B O 1
ATOM 2167 N N . LYS B 1 42 ? -52.420 23.416 10.926 1.00 68.49 42 LYS B N 1
ATOM 2168 C CA . LYS B 1 42 ? -53.428 24.197 10.219 1.00 69.16 42 LYS B CA 1
ATOM 2169 C C . LYS B 1 42 ? -54.756 24.269 10.965 1.00 70.77 42 LYS B C 1
ATOM 2170 O O . LYS B 1 42 ? -55.759 24.701 10.380 1.00 66.76 42 LYS B O 1
ATOM 2176 N N . GLY B 1 43 ? -54.792 23.845 12.228 1.00 68.64 43 GLY B N 1
ATOM 2177 C CA . GLY B 1 43 ? -55.984 23.977 13.051 1.00 66.66 43 GLY B CA 1
ATOM 2178 C C . GLY B 1 43 ? -57.221 23.295 12.511 1.00 67.86 43 GLY B C 1
ATOM 2179 O O . GLY B 1 43 ? -58.333 23.793 12.716 1.00 70.18 43 GLY B O 1
ATOM 2180 N N . LEU B 1 44 ? -57.066 22.167 11.827 1.00 63.98 44 LEU B N 1
ATOM 2181 C CA . LEU B 1 44 ? -58.208 21.441 11.298 1.00 62.10 44 LEU B CA 1
ATOM 2182 C C . LEU B 1 44 ? -58.481 20.201 12.139 1.00 58.57 44 LEU B C 1
ATOM 2183 O O . LEU B 1 44 ? -57.784 19.900 13.112 1.00 61.94 44 LEU B O 1
ATOM 2188 N N . ALA B 1 45 ? -59.529 19.481 11.761 1.00 57.93 45 ALA B N 1
ATOM 2189 C CA . ALA B 1 45 ? -59.924 18.256 12.443 1.00 61.88 45 ALA B CA 1
ATOM 2190 C C . ALA B 1 45 ? -60.390 17.239 11.409 1.00 61.86 45 ALA B C 1
ATOM 2191 O O . ALA B 1 45 ? -61.476 16.666 11.501 1.00 60.66 45 ALA B O 1
ATOM 2193 N N . LEU B 1 46 ? -59.557 17.019 10.394 1.00 58.88 46 LEU B N 1
ATOM 2194 C CA . LEU B 1 46 ? -59.855 16.013 9.387 1.00 58.47 46 LEU B CA 1
ATOM 2195 C C . LEU B 1 46 ? -59.689 14.616 9.971 1.00 57.12 46 LEU B C 1
ATOM 2196 O O . LEU B 1 46 ? -58.732 14.342 10.700 1.00 56.82 46 LEU B O 1
ATOM 2201 N N . ASP B 1 47 ? -60.643 13.737 9.662 1.00 61.19 47 ASP B N 1
ATOM 2202 C CA . ASP B 1 47 ? -60.570 12.331 10.056 1.00 60.35 47 ASP B CA 1
ATOM 2203 C C . ASP B 1 47 ? -59.738 11.598 9.015 1.00 60.04 47 ASP B C 1
ATOM 2204 O O . ASP B 1 47 ? -60.246 11.180 7.970 1.00 62.05 47 ASP B O 1
ATOM 2209 N N . TRP B 1 48 ? -58.449 11.431 9.301 1.00 60.57 48 TRP B N 1
ATOM 2210 C CA . TRP B 1 48 ? -57.567 10.790 8.338 1.00 55.50 48 TRP B CA 1
ATOM 2211 C C . TRP B 1 48 ? -57.814 9.292 8.234 1.00 58.39 48 TRP B C 1
ATOM 2212 O O . TRP B 1 48 ? -57.507 8.700 7.192 1.00 58.58 48 TRP B O 1
ATOM 2223 N N . ALA B 1 49 ? -58.389 8.677 9.271 1.00 54.71 49 ALA B N 1
ATOM 2224 C CA . ALA B 1 49 ? -58.723 7.258 9.198 1.00 56.61 49 ALA B CA 1
ATOM 2225 C C . ALA B 1 49 ? -59.699 6.982 8.064 1.00 62.17 49 ALA B C 1
ATOM 2226 O O . ALA B 1 49 ? -59.618 5.940 7.401 1.00 58.97 49 ALA B O 1
ATOM 2228 N N . LYS B 1 50 ? -60.632 7.905 7.825 1.00 56.90 50 LYS B N 1
ATOM 2229 C CA . LYS B 1 50 ? -61.505 7.806 6.664 1.00 59.49 50 LYS B CA 1
ATOM 2230 C C . LYS B 1 50 ? -60.878 8.414 5.419 1.00 55.12 50 LYS B C 1
ATOM 2231 O O . LYS B 1 50 ? -61.130 7.932 4.310 1.00 60.40 50 LYS B O 1
ATOM 2237 N N . LEU B 1 51 ? -60.057 9.453 5.578 1.00 56.12 51 LEU B N 1
ATOM 2238 C CA . LEU B 1 51 ? -59.441 10.097 4.423 1.00 55.95 51 LEU B CA 1
ATOM 2239 C C . LEU B 1 51 ? -58.474 9.158 3.711 1.00 60.00 51 LEU B C 1
ATOM 2240 O O . LEU B 1 51 ? -58.366 9.188 2.479 1.00 55.37 51 LEU B O 1
ATOM 2245 N N . SER B 1 52 ? -57.758 8.323 4.469 1.00 58.13 52 SER B N 1
ATOM 2246 C CA . SER B 1 52 ? -56.809 7.405 3.848 1.00 56.79 52 SER B CA 1
ATOM 2247 C C . SER B 1 52 ? -57.521 6.398 2.951 1.00 57.02 52 SER B C 1
ATOM 2248 O O . SER B 1 52 ? -57.049 6.104 1.847 1.00 53.29 52 SER B O 1
ATOM 2251 N N . GLY B 1 53 ? -58.665 5.871 3.400 1.00 51.78 53 GLY B N 1
ATOM 2252 C CA . GLY B 1 53 ? -59.452 5.005 2.537 1.00 54.68 53 GLY B CA 1
ATOM 2253 C C . GLY B 1 53 ? -59.942 5.723 1.294 1.00 53.77 53 GLY B C 1
ATOM 2254 O O . GLY B 1 53 ? -59.954 5.153 0.199 1.00 46.22 53 GLY B O 1
ATOM 2255 N N . GLU B 1 54 ? -60.352 6.985 1.448 1.00 54.91 54 GLU B N 1
ATOM 2256 C CA . GLU B 1 54 ? -60.736 7.801 0.298 1.00 58.95 54 GLU B CA 1
ATOM 2257 C C . GLU B 1 54 ? -59.576 7.943 -0.678 1.00 53.51 54 GLU B C 1
ATOM 2258 O O . GLU B 1 54 ? -59.720 7.697 -1.882 1.00 53.77 54 GLU B O 1
ATOM 2264 N N . TRP B 1 55 ? -58.419 8.361 -0.164 1.00 52.33 55 TRP B N 1
ATOM 2265 C CA . TRP B 1 55 ? -57.227 8.520 -0.989 1.00 52.49 55 TRP B CA 1
ATOM 2266 C C . TRP B 1 55 ? -56.895 7.228 -1.725 1.00 50.20 55 TRP B C 1
ATOM 2267 O O . TRP B 1 55 ? -56.642 7.230 -2.934 1.00 46.36 55 TRP B O 1
ATOM 2278 N N . ARG B 1 56 ? -56.894 6.113 -0.995 1.00 48.53 56 ARG B N 1
ATOM 2279 C CA . ARG B 1 56 ? -56.531 4.825 -1.573 1.00 51.31 56 ARG B CA 1
ATOM 2280 C C . ARG B 1 56 ? -57.526 4.403 -2.657 1.00 52.24 56 ARG B C 1
ATOM 2281 O O . ARG B 1 56 ? -57.130 3.860 -3.696 1.00 52.12 56 ARG B O 1
ATOM 2289 N N . ASP B 1 57 ? -58.815 4.691 -2.459 1.00 50.13 57 ASP B N 1
ATOM 2290 C CA . ASP B 1 57 ? -59.808 4.339 -3.471 1.00 55.47 57 ASP B CA 1
ATOM 2291 C C . ASP B 1 57 ? -59.627 5.163 -4.743 1.00 50.43 57 ASP B C 1
ATOM 2292 O O . ASP B 1 57 ? -59.829 4.652 -5.852 1.00 51.47 57 ASP B O 1
ATOM 2297 N N . LEU B 1 58 ? -59.261 6.440 -4.605 1.00 47.17 58 LEU B N 1
ATOM 2298 C CA . LEU B 1 58 ? -58.961 7.255 -5.780 1.00 49.86 58 LEU B CA 1
ATOM 2299 C C . LEU B 1 58 ? -57.734 6.729 -6.511 1.00 52.98 58 LEU B C 1
ATOM 2300 O O . LEU B 1 58 ? -57.694 6.706 -7.750 1.00 48.52 58 LEU B O 1
ATOM 2305 N N . TYR B 1 59 ? -56.718 6.314 -5.752 1.00 51.55 59 TYR B N 1
ATOM 2306 C CA . TYR B 1 59 ? -55.520 5.742 -6.349 1.00 47.28 59 TYR B CA 1
ATOM 2307 C C . TYR B 1 59 ? -55.855 4.536 -7.216 1.00 45.72 59 TYR B C 1
ATOM 2308 O O . TYR B 1 59 ? -55.339 4.406 -8.332 1.00 48.58 59 TYR B O 1
ATOM 2317 N N . ARG B 1 60 ? -56.728 3.646 -6.738 1.00 46.94 60 ARG B N 1
ATOM 2318 C CA . ARG B 1 60 ? -56.913 2.403 -7.477 1.00 47.98 60 ARG B CA 1
ATOM 2319 C C . ARG B 1 60 ? -57.679 2.634 -8.759 1.00 51.57 60 ARG B C 1
ATOM 2320 O O . ARG B 1 60 ? -57.463 1.916 -9.742 1.00 49.75 60 ARG B O 1
ATOM 2328 N N . VAL B 1 61 ? -58.593 3.608 -8.757 1.00 53.87 61 VAL B N 1
ATOM 2329 C CA . VAL B 1 61 ? -59.313 3.947 -9.982 1.00 50.82 61 VAL B CA 1
ATOM 2330 C C . VAL B 1 61 ? -58.330 4.377 -11.062 1.00 50.11 61 VAL B C 1
ATOM 2331 O O . VAL B 1 61 ? -58.392 3.915 -12.208 1.00 54.57 61 VAL B O 1
ATOM 2335 N N . ALA B 1 62 ? -57.391 5.252 -10.700 1.00 48.49 62 ALA B N 1
ATOM 2336 C CA . ALA B 1 62 ? -56.388 5.706 -11.656 1.00 51.26 62 ALA B CA 1
ATOM 2337 C C . ALA B 1 62 ? -55.457 4.569 -12.061 1.00 50.42 62 ALA B C 1
ATOM 2338 O O . ALA B 1 62 ? -55.095 4.442 -13.237 1.00 52.55 62 ALA B O 1
ATOM 2340 N N . LEU B 1 63 ? -55.063 3.729 -11.099 1.00 49.81 63 LEU B N 1
ATOM 2341 C CA . LEU B 1 63 ? -54.205 2.594 -11.417 1.00 49.01 63 LEU B CA 1
ATOM 2342 C C . LEU B 1 63 ? -54.895 1.637 -12.377 1.00 49.56 63 LEU B C 1
ATOM 2343 O O . LEU B 1 63 ? -54.276 1.148 -13.328 1.00 46.68 63 LEU B O 1
ATOM 2348 N N . ASP B 1 64 ? -56.180 1.353 -12.141 1.00 51.93 64 ASP B N 1
ATOM 2349 C CA . ASP B 1 64 ? -56.900 0.452 -13.035 1.00 52.91 64 ASP B CA 1
ATOM 2350 C C . ASP B 1 64 ? -56.960 1.009 -14.450 1.00 51.86 64 ASP B C 1
ATOM 2351 O O . ASP B 1 64 ? -56.973 0.241 -15.417 1.00 55.60 64 ASP B O 1
ATOM 2356 N N . GLU B 1 65 ? -56.981 2.337 -14.591 1.00 50.75 65 GLU B N 1
ATOM 2357 C CA . GLU B 1 65 ? -56.978 2.938 -15.921 1.00 52.27 65 GLU B CA 1
ATOM 2358 C C . GLU B 1 65 ? -55.629 2.764 -16.606 1.00 56.46 65 GLU B C 1
ATOM 2359 O O . GLU B 1 65 ? -55.572 2.493 -17.812 1.00 51.10 65 GLU B O 1
ATOM 2365 N N . VAL B 1 66 ? -54.531 2.922 -15.861 1.00 48.63 66 VAL B N 1
ATOM 2366 C CA . VAL B 1 66 ? -53.216 2.651 -16.437 1.00 45.48 66 VAL B CA 1
ATOM 2367 C C . VAL B 1 66 ? -53.137 1.201 -16.890 1.00 43.25 66 VAL B C 1
ATOM 2368 O O . VAL B 1 66 ? -52.704 0.900 -18.009 1.00 43.58 66 VAL B O 1
ATOM 2372 N N . ILE B 1 67 ? -53.560 0.279 -16.019 1.00 45.04 67 ILE B N 1
ATOM 2373 C CA . ILE B 1 67 ? -53.493 -1.144 -16.336 1.00 48.34 67 ILE B CA 1
ATOM 2374 C C . ILE B 1 67 ? -54.329 -1.457 -17.568 1.00 55.35 67 ILE B C 1
ATOM 2375 O O . ILE B 1 67 ? -53.918 -2.241 -18.433 1.00 54.09 67 ILE B O 1
ATOM 2380 N N . ALA B 1 68 ? -55.502 -0.834 -17.679 1.00 54.96 68 ALA B N 1
ATOM 2381 C CA . ALA B 1 68 ? -56.376 -1.057 -18.824 1.00 58.06 68 ALA B CA 1
ATOM 2382 C C . ALA B 1 68 ? -55.885 -0.374 -20.092 1.00 56.34 68 ALA B C 1
ATOM 2383 O O . ALA B 1 68 ? -56.510 -0.546 -21.143 1.00 64.22 68 ALA B O 1
ATOM 2385 N N . GLY B 1 69 ? -54.795 0.387 -20.029 1.00 55.91 69 GLY B N 1
ATOM 2386 C CA . GLY B 1 69 ? -54.278 1.058 -21.201 1.00 53.86 69 GLY B CA 1
ATOM 2387 C C . GLY B 1 69 ? -55.043 2.292 -21.616 1.00 57.76 69 GLY B C 1
ATOM 2388 O O . GLY B 1 69 ? -54.784 2.825 -22.701 1.00 57.93 69 GLY B O 1
ATOM 2389 N N . LYS B 1 70 ? -55.980 2.763 -20.792 1.00 61.03 70 LYS B N 1
ATOM 2390 C CA . LYS B 1 70 ? -56.711 3.991 -21.076 1.00 58.18 70 LYS B CA 1
ATOM 2391 C C . LYS B 1 70 ? -55.876 5.240 -20.849 1.00 60.88 70 LYS B C 1
ATOM 2392 O O . LYS B 1 70 ? -56.356 6.347 -21.122 1.00 56.13 70 LYS B O 1
ATOM 2398 N N . ARG B 1 71 ? -54.636 5.095 -20.370 1.00 57.27 71 ARG B N 1
ATOM 2399 C CA . ARG B 1 71 ? -53.856 6.234 -19.915 1.00 53.97 71 ARG B CA 1
ATOM 2400 C C . ARG B 1 71 ? -52.391 5.839 -19.845 1.00 50.94 71 ARG B C 1
ATOM 2401 O O . ARG B 1 71 ? -52.100 4.675 -19.530 1.00 53.53 71 ARG B O 1
ATOM 2409 N N . PRO B 1 72 ? -51.457 6.740 -20.159 1.00 50.59 72 PRO B N 1
ATOM 2410 C CA . PRO B 1 72 ? -50.041 6.349 -20.219 1.00 49.20 72 PRO B CA 1
ATOM 2411 C C . PRO B 1 72 ? -49.508 5.933 -18.850 1.00 49.80 72 PRO B C 1
ATOM 2412 O O . PRO B 1 72 ? -50.096 6.222 -17.801 1.00 44.53 72 PRO B O 1
ATOM 2416 N N . TRP B 1 73 ? -48.376 5.233 -18.877 1.00 42.05 73 TRP B N 1
ATOM 2417 C CA . TRP B 1 73 ? -47.761 4.796 -17.636 1.00 43.52 73 TRP B CA 1
ATOM 2418 C C . TRP B 1 73 ? -47.375 5.996 -16.784 1.00 42.40 73 TRP B C 1
ATOM 2419 O O . TRP B 1 73 ? -46.851 6.995 -17.282 1.00 43.05 73 TRP B O 1
ATOM 2430 N N . ILE B 1 74 ? -47.649 5.899 -15.484 1.00 39.96 74 ILE B N 1
ATOM 2431 C CA . ILE B 1 74 ? -47.311 6.950 -14.531 1.00 38.75 74 ILE B CA 1
ATOM 2432 C C . ILE B 1 74 ? -46.899 6.285 -13.223 1.00 35.14 74 ILE B C 1
ATOM 2433 O O . ILE B 1 74 ? -47.492 5.284 -12.816 1.00 33.89 74 ILE B O 1
ATOM 2438 N N . ARG B 1 75 ? -45.877 6.840 -12.580 1.00 34.07 75 ARG B N 1
ATOM 2439 C CA . ARG B 1 75 ? -45.309 6.276 -11.358 1.00 34.69 75 ARG B CA 1
ATOM 2440 C C . ARG B 1 75 ? -46.307 6.321 -10.199 1.00 35.49 75 ARG B C 1
ATOM 2441 O O . ARG B 1 75 ? -47.143 7.220 -10.105 1.00 36.76 75 ARG B O 1
ATOM 2449 N N . VAL B 1 76 ? -46.176 5.362 -9.277 1.00 31.85 76 VAL B N 1
ATOM 2450 C CA . VAL B 1 76 ? -47.188 5.191 -8.235 1.00 34.79 76 VAL B CA 1
ATOM 2451 C C . VAL B 1 76 ? -47.305 6.439 -7.367 1.00 36.82 76 VAL B C 1
ATOM 2452 O O . VAL B 1 76 ? -48.415 6.883 -7.054 1.00 37.63 76 VAL B O 1
ATOM 2456 N N . ASP B 1 77 ? -46.172 7.023 -6.959 1.00 33.72 77 ASP B N 1
ATOM 2457 C CA . ASP B 1 77 ? -46.238 8.224 -6.128 1.00 34.58 77 ASP B CA 1
ATOM 2458 C C . ASP B 1 77 ? -46.927 9.381 -6.848 1.00 41.04 77 ASP B C 1
ATOM 2459 O O . ASP B 1 77 ? -47.608 10.192 -6.209 1.00 36.61 77 ASP B O 1
ATOM 2464 N N . ARG B 1 78 ? -46.763 9.472 -8.169 1.00 36.36 78 ARG B N 1
ATOM 2465 C CA . ARG B 1 78 ? -47.421 10.534 -8.923 1.00 41.65 78 ARG B CA 1
ATOM 2466 C C . ARG B 1 78 ? -48.916 10.280 -9.054 1.00 43.20 78 ARG B C 1
ATOM 2467 O O . ARG B 1 78 ? -49.701 11.234 -9.116 1.00 43.61 78 ARG B O 1
ATOM 2475 N N . ILE B 1 79 ? -49.336 9.015 -9.086 1.00 37.41 79 ILE B N 1
ATOM 2476 C CA . ILE B 1 79 ? -50.762 8.720 -9.022 1.00 40.26 79 ILE B CA 1
ATOM 2477 C C . ILE B 1 79 ? -51.337 9.208 -7.701 1.00 45.20 79 ILE B C 1
ATOM 2478 O O . ILE B 1 79 ? -52.380 9.871 -7.663 1.00 47.45 79 ILE B O 1
ATOM 2483 N N . TYR B 1 80 ? -50.659 8.896 -6.596 1.00 43.85 80 TYR B N 1
ATOM 2484 C CA . TYR B 1 80 ? -51.141 9.344 -5.297 1.00 43.73 80 TYR B CA 1
ATOM 2485 C C . TYR B 1 80 ? -51.159 10.865 -5.218 1.00 46.85 80 TYR B C 1
ATOM 2486 O O . TYR B 1 80 ? -52.063 11.451 -4.611 1.00 46.96 80 TYR B O 1
ATOM 2495 N N . ARG B 1 81 ? -50.164 11.519 -5.824 1.00 40.61 81 ARG B N 1
ATOM 2496 C CA . ARG B 1 81 ? -50.088 12.975 -5.757 1.00 46.34 81 ARG B CA 1
ATOM 2497 C C . ARG B 1 81 ? -51.268 13.618 -6.477 1.00 51.10 81 ARG B C 1
ATOM 2498 O O . ARG B 1 81 ? -51.825 14.618 -6.008 1.00 51.05 81 ARG B O 1
ATOM 2506 N N . GLU B 1 82 ? -51.675 13.043 -7.607 1.00 45.58 82 GLU B N 1
ATOM 2507 C CA . GLU B 1 82 ? -52.788 13.601 -8.365 1.00 51.89 82 GLU B CA 1
ATOM 2508 C C . GLU B 1 82 ? -54.127 13.294 -7.699 1.00 58.26 82 GLU B C 1
ATOM 2509 O O . GLU B 1 82 ? -55.016 14.155 -7.661 1.00 53.17 82 GLU B O 1
ATOM 2515 N N . ALA B 1 83 ? -54.280 12.083 -7.152 1.00 48.44 83 ALA B N 1
ATOM 2516 C CA . ALA B 1 83 ? -55.503 11.752 -6.428 1.00 50.11 83 ALA B CA 1
ATOM 2517 C C . ALA B 1 83 ? -55.672 12.624 -5.193 1.00 52.61 83 ALA B C 1
ATOM 2518 O O . ALA B 1 83 ? -56.802 12.867 -4.756 1.00 53.81 83 ALA B O 1
ATOM 2520 N N . LEU B 1 84 ? -54.564 13.096 -4.614 1.00 50.02 84 LEU B N 1
ATOM 2521 C CA . LEU B 1 84 ? -54.653 14.026 -3.495 1.00 49.20 84 LEU B CA 1
ATOM 2522 C C . LEU B 1 84 ? -55.362 15.309 -3.907 1.00 56.28 84 LEU B C 1
ATOM 2523 O O . LEU B 1 84 ? -56.152 15.867 -3.136 1.00 56.00 84 LEU B O 1
ATOM 2528 N N . ASP B 1 85 ? -55.096 15.785 -5.125 1.00 56.56 85 ASP B N 1
ATOM 2529 C CA . ASP B 1 85 ? -55.783 16.966 -5.636 1.00 56.26 85 ASP B CA 1
ATOM 2530 C C . ASP B 1 85 ? -57.288 16.736 -5.707 1.00 56.83 85 ASP B C 1
ATOM 2531 O O . ASP B 1 85 ? -58.077 17.598 -5.302 1.00 60.51 85 ASP B O 1
ATOM 2536 N N . VAL B 1 86 ? -57.702 15.577 -6.223 1.00 53.15 86 VAL B N 1
ATOM 2537 C CA . VAL B 1 86 ? -59.123 15.247 -6.284 1.00 56.88 86 VAL B CA 1
ATOM 2538 C C . VAL B 1 86 ? -59.698 15.117 -4.881 1.00 62.68 86 VAL B C 1
ATOM 2539 O O . VAL B 1 86 ? -60.803 15.596 -4.596 1.00 63.69 86 VAL B O 1
ATOM 2543 N N . LEU B 1 87 ? -58.957 14.471 -3.981 1.00 57.93 87 LEU B N 1
ATOM 2544 C CA . LEU B 1 87 ? -59.449 14.258 -2.627 1.00 58.32 87 LEU B CA 1
ATOM 2545 C C . LEU B 1 87 ? -59.685 15.583 -1.914 1.00 63.31 87 LEU B C 1
ATOM 2546 O O . LEU B 1 87 ? -60.747 15.803 -1.318 1.00 65.20 87 LEU B O 1
ATOM 2551 N N . LEU B 1 88 ? -58.702 16.484 -1.972 1.00 59.05 88 LEU B N 1
ATOM 2552 C CA . LEU B 1 88 ? -58.827 17.774 -1.308 1.00 60.37 88 LEU B CA 1
ATOM 2553 C C . LEU B 1 88 ? -59.957 18.606 -1.899 1.00 66.64 88 LEU B C 1
ATOM 2554 O O . LEU B 1 88 ? -60.618 19.359 -1.173 1.00 66.76 88 LEU B O 1
ATOM 2559 N N . ASP B 1 89 ? -60.195 18.485 -3.205 1.00 65.11 89 ASP B N 1
ATOM 2560 C CA . ASP B 1 89 ? -61.254 19.269 -3.832 1.00 68.22 89 ASP B CA 1
ATOM 2561 C C . ASP B 1 89 ? -62.629 18.725 -3.472 1.00 71.39 89 ASP B C 1
ATOM 2562 O O . ASP B 1 89 ? -63.537 19.489 -3.122 1.00 75.85 89 ASP B O 1
ATOM 2567 N N . ARG B 1 90 ? -62.804 17.402 -3.546 1.00 70.79 90 ARG B N 1
ATOM 2568 C CA . ARG B 1 90 ? -64.066 16.786 -3.152 1.00 71.40 90 ARG B CA 1
ATOM 2569 C C . ARG B 1 90 ? -64.413 17.054 -1.696 1.00 72.18 90 ARG B C 1
ATOM 2570 O O . ARG B 1 90 ? -65.555 16.813 -1.288 1.00 75.06 90 ARG B O 1
ATOM 2578 N N . HIS B 1 91 ? -63.465 17.551 -0.911 1.00 69.18 91 HIS B N 1
ATOM 2579 C CA . HIS B 1 91 ? -63.715 17.993 0.447 1.00 68.47 91 HIS B CA 1
ATOM 2580 C C . HIS B 1 91 ? -63.673 19.508 0.578 1.00 70.80 91 HIS B C 1
ATOM 2581 O O . HIS B 1 91 ? -63.800 20.026 1.692 1.00 69.58 91 HIS B O 1
ATOM 2588 N N . GLY B 1 92 ? -63.490 20.227 -0.526 1.00 68.44 92 GLY B N 1
ATOM 2589 C CA . GLY B 1 92 ? -63.436 21.672 -0.505 1.00 69.04 92 GLY B CA 1
ATOM 2590 C C . GLY B 1 92 ? -62.349 22.268 0.369 1.00 71.65 92 GLY B C 1
ATOM 2591 O O . GLY B 1 92 ? -62.611 23.215 1.117 1.00 68.39 92 GLY B O 1
ATOM 2592 N N . LEU B 1 93 ? -61.126 21.735 0.300 1.00 68.52 93 LEU B N 1
ATOM 2593 C CA . LEU B 1 93 ? -59.995 22.349 0.988 1.00 67.65 93 LEU B CA 1
ATOM 2594 C C . LEU B 1 93 ? -58.883 22.744 0.027 1.00 67.46 93 LEU B C 1
ATOM 2595 O O . LEU B 1 93 ? -57.760 23.002 0.469 1.00 66.97 93 LEU B O 1
ATOM 2600 N N . SER B 1 94 ? -59.182 22.819 -1.274 1.00 68.77 94 SER B N 1
ATOM 2601 C CA . SER B 1 94 ? -58.143 23.037 -2.277 1.00 68.21 94 SER B CA 1
ATOM 2602 C C . SER B 1 94 ? -57.322 24.292 -2.008 1.00 73.67 94 SER B C 1
ATOM 2603 O O . SER B 1 94 ? -56.119 24.315 -2.293 1.00 75.72 94 SER B O 1
ATOM 2606 N N . GLU B 1 95 ? -57.936 25.341 -1.468 1.00 76.06 95 GLU B N 1
ATOM 2607 C CA . GLU B 1 95 ? -57.223 26.589 -1.228 1.00 75.98 95 GLU B CA 1
ATOM 2608 C C . GLU B 1 95 ? -56.703 26.715 0.196 1.00 73.57 95 GLU B C 1
ATOM 2609 O O . GLU B 1 95 ? -56.053 27.715 0.518 1.00 72.95 95 GLU B O 1
ATOM 2615 N N . ALA B 1 96 ? -56.955 25.724 1.049 1.00 71.47 96 ALA B N 1
ATOM 2616 C CA . ALA B 1 96 ? -56.231 25.637 2.309 1.00 70.29 96 ALA B CA 1
ATOM 2617 C C . ALA B 1 96 ? -54.874 24.962 2.153 1.00 70.15 96 ALA B C 1
ATOM 2618 O O . ALA B 1 96 ? -54.035 25.073 3.057 1.00 66.50 96 ALA B O 1
ATOM 2620 N N . PHE B 1 97 ? -54.631 24.290 1.024 1.00 69.94 97 PHE B N 1
ATOM 2621 C CA . PHE B 1 97 ? -53.424 23.494 0.803 1.00 64.51 97 PHE B CA 1
ATOM 2622 C C . PHE B 1 97 ? -52.714 23.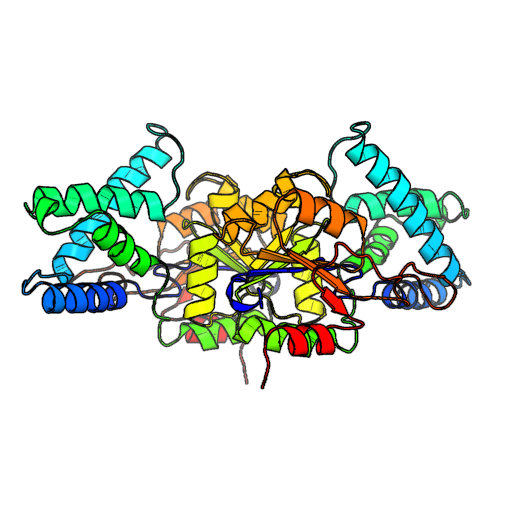987 -0.450 1.00 61.47 97 PHE B C 1
ATOM 2623 O O . PHE B 1 97 ? -53.188 23.752 -1.568 1.00 61.70 97 PHE B O 1
ATOM 2631 N N . SER B 1 98 ? -51.570 24.642 -0.267 1.00 58.83 98 SER B N 1
ATOM 2632 C CA . SER B 1 98 ? -50.724 24.998 -1.396 1.00 60.93 98 SER B CA 1
ATOM 2633 C C . SER B 1 98 ? -50.114 23.739 -2.014 1.00 65.46 98 SER B C 1
ATOM 2634 O O . SER B 1 98 ? -50.174 22.643 -1.449 1.00 62.39 98 SER B O 1
ATOM 2637 N N . LYS B 1 99 ? -49.513 23.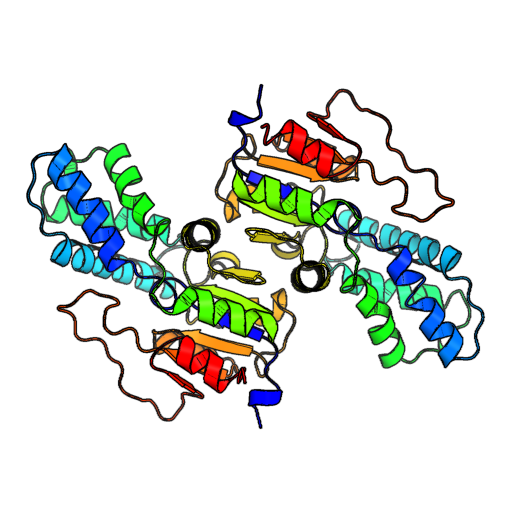906 -3.196 1.00 63.61 99 LYS B N 1
ATOM 2638 C CA . LYS B 1 99 ? -48.868 22.770 -3.845 1.00 62.87 99 LYS B CA 1
ATOM 2639 C C . LYS B 1 99 ? -47.734 22.219 -2.991 1.00 62.22 99 LYS B C 1
ATOM 2640 O O . LYS B 1 99 ? -47.540 20.999 -2.918 1.00 59.90 99 LYS B O 1
ATOM 2646 N N . ASP B 1 100 ? -46.989 23.098 -2.316 1.00 61.00 100 ASP B N 1
ATOM 2647 C CA . ASP B 1 100 ? -45.876 22.637 -1.491 1.00 63.56 100 ASP B CA 1
ATOM 2648 C C . ASP B 1 100 ? -46.366 21.828 -0.296 1.00 62.07 100 ASP B C 1
ATOM 2649 O O . ASP B 1 100 ? -45.710 20.865 0.120 1.00 58.26 100 ASP B O 1
ATOM 2654 N N . GLU B 1 101 ? -47.515 22.201 0.272 1.00 60.14 101 GLU B N 1
ATOM 2655 C CA . GLU B 1 101 ? -48.071 21.415 1.367 1.00 60.27 101 GLU B CA 1
ATOM 2656 C C . GLU B 1 101 ? -48.578 20.068 0.873 1.00 54.70 101 GLU B C 1
ATOM 2657 O O . GLU B 1 101 ? -48.450 19.057 1.573 1.00 48.90 101 GLU B O 1
ATOM 2663 N N . ARG B 1 102 ? -49.166 20.040 -0.326 1.00 54.66 102 ARG B N 1
ATOM 2664 C CA . ARG B 1 102 ? -49.597 18.778 -0.915 1.00 50.70 102 ARG B CA 1
ATOM 2665 C C . ARG B 1 102 ? -48.405 17.895 -1.249 1.00 55.81 102 ARG B C 1
ATOM 2666 O O . ARG B 1 102 ? -48.451 16.675 -1.045 1.00 51.58 102 ARG B O 1
ATOM 2674 N N . ASP B 1 103 ? -47.333 18.494 -1.772 1.00 52.28 103 ASP B N 1
ATOM 2675 C CA . ASP B 1 103 ? -46.120 17.735 -2.049 1.00 55.98 103 ASP B CA 1
ATOM 2676 C C . ASP B 1 103 ? -45.550 17.139 -0.773 1.00 57.27 103 ASP B C 1
ATOM 2677 O O . ASP B 1 103 ? -45.121 15.977 -0.755 1.00 49.70 103 ASP B O 1
ATOM 2682 N N . GLU B 1 104 ? -45.542 17.914 0.310 1.00 50.68 104 GLU B N 1
ATOM 2683 C CA . GLU B 1 104 ? -44.950 17.410 1.538 1.00 57.02 104 GLU B CA 1
ATOM 2684 C C . GLU B 1 104 ? -45.817 16.333 2.176 1.00 49.91 104 GLU B C 1
ATOM 2685 O O . GLU B 1 104 ? -45.296 15.370 2.753 1.00 44.33 104 GLU B O 1
ATOM 2691 N N . LEU B 1 105 ? -47.140 16.471 2.076 1.00 47.10 105 LEU B N 1
ATOM 2692 C CA . LEU B 1 105 ? -48.012 15.424 2.590 1.00 45.30 105 LEU B CA 1
ATOM 2693 C C . LEU B 1 105 ? -47.828 14.129 1.808 1.00 46.50 105 LEU B C 1
ATOM 2694 O O . LEU B 1 105 ? -47.894 13.037 2.386 1.00 42.25 105 LEU B O 1
ATOM 2699 N N . ASN B 1 106 ? -47.559 14.226 0.504 1.00 43.55 106 ASN B N 1
ATOM 2700 C CA . ASN B 1 106 ? -47.410 13.032 -0.315 1.00 43.43 106 ASN B CA 1
ATOM 2701 C C . ASN B 1 106 ? -46.090 12.307 -0.080 1.00 41.26 106 ASN B C 1
ATOM 2702 O O . ASN B 1 106 ? -45.927 11.183 -0.569 1.00 39.97 106 ASN B O 1
ATOM 2707 N N . THR B 1 107 ? -45.146 12.904 0.650 1.00 37.40 107 THR B N 1
ATOM 2708 C CA . THR B 1 107 ? -43.922 12.180 0.977 1.00 41.05 107 THR B CA 1
ATOM 2709 C C . THR B 1 107 ? -44.158 11.043 1.960 1.00 40.52 107 THR B C 1
ATOM 2710 O O . THR B 1 107 ? -43.236 10.253 2.200 1.00 38.98 107 THR B O 1
ATOM 2714 N N . VAL B 1 108 ? -45.362 10.944 2.529 1.00 36.82 108 VAL B N 1
ATOM 2715 C CA . VAL B 1 108 ? -45.643 9.896 3.502 1.00 37.82 108 VAL B CA 1
ATOM 2716 C C . VAL B 1 108 ? -45.373 8.520 2.914 1.00 38.95 108 VAL B C 1
ATOM 2717 O O . VAL B 1 108 ? -44.958 7.604 3.633 1.00 37.09 108 VAL B O 1
ATOM 2721 N N . TRP B 1 109 ? -45.567 8.355 1.602 1.00 34.61 109 TRP B N 1
ATOM 2722 C CA . TRP B 1 109 ? -45.424 7.045 0.974 1.00 35.36 109 TRP B CA 1
ATOM 2723 C C . TRP B 1 109 ? -43.992 6.537 0.976 1.00 35.27 109 TRP B C 1
ATOM 2724 O O . TRP B 1 109 ? -43.777 5.348 0.717 1.00 35.13 109 TRP B O 1
ATOM 2735 N N . SER B 1 110 ? -43.019 7.394 1.264 1.00 31.43 110 SER B N 1
ATOM 2736 C CA . SER B 1 110 ? -41.629 6.973 1.362 1.00 37.94 110 SER B CA 1
ATOM 2737 C C . SER B 1 110 ? -41.150 6.780 2.797 1.00 37.60 110 SER B C 1
ATOM 2738 O O . SER B 1 110 ? -39.957 6.530 3.005 1.00 35.13 110 SER B O 1
ATOM 2741 N N . LYS B 1 111 ? -42.040 6.892 3.798 1.00 35.97 111 LYS B N 1
ATOM 2742 C CA . LYS B 1 111 ? -41.657 6.753 5.212 1.00 34.14 111 LYS B CA 1
ATOM 2743 C C . LYS B 1 111 ? -42.662 5.840 5.918 1.00 37.37 111 LYS B C 1
ATOM 2744 O O . LYS B 1 111 ? -43.462 6.290 6.735 1.00 35.63 111 LYS B O 1
ATOM 2750 N N . LEU B 1 112 ? -42.588 4.547 5.642 1.00 31.00 112 LEU B N 1
ATOM 2751 C CA . LEU B 1 112 ? -43.551 3.590 6.169 1.00 30.43 112 LEU B CA 1
ATOM 2752 C C . LEU B 1 112 ? -42.943 2.770 7.308 1.00 32.57 112 LEU B C 1
ATOM 2753 O O . LEU B 1 112 ? -41.726 2.762 7.515 1.00 33.53 112 LEU B O 1
ATOM 2758 N N . ASP B 1 113 ? -43.808 2.110 8.081 1.00 30.31 113 ASP B N 1
ATOM 2759 C CA . ASP B 1 113 ? -43.391 1.416 9.300 1.00 27.76 113 ASP B CA 1
ATOM 2760 C C . ASP B 1 113 ? -43.276 -0.078 9.036 1.00 26.68 113 ASP B C 1
ATOM 2761 O O . ASP B 1 113 ? -44.224 -0.690 8.549 1.00 30.50 113 ASP B O 1
ATOM 2766 N N . ALA B 1 114 ? -42.150 -0.678 9.414 1.00 29.08 114 ALA B N 1
ATOM 2767 C CA . ALA B 1 114 ? -42.073 -2.134 9.383 1.00 28.25 114 ALA B CA 1
ATOM 2768 C C . ALA B 1 114 ? -43.126 -2.735 10.302 1.00 26.72 114 ALA B C 1
ATOM 2769 O O . ALA B 1 114 ? -43.331 -2.250 11.421 1.00 29.31 114 ALA B O 1
ATOM 2771 N N . TRP B 1 115 ? -43.807 -3.788 9.834 1.00 25.72 115 TRP B N 1
ATOM 2772 C CA . TRP B 1 115 ? -44.574 -4.622 10.753 1.00 25.48 115 TRP B CA 1
ATOM 2773 C C . TRP B 1 115 ? -43.607 -5.204 11.789 1.00 28.71 115 TRP B C 1
ATOM 2774 O O . TRP B 1 115 ? -42.411 -5.337 11.514 1.00 28.35 115 TRP B O 1
ATOM 2785 N N . PRO B 1 116 ? -44.082 -5.533 12.997 1.00 29.49 116 PRO B N 1
ATOM 2786 C CA . PRO B 1 116 ? -43.137 -5.949 14.055 1.00 30.73 116 PRO B CA 1
ATOM 2787 C C . PRO B 1 116 ? -42.313 -7.178 13.701 1.00 27.15 116 PRO B C 1
ATOM 2788 O O . PRO B 1 116 ? -41.212 -7.346 14.242 1.00 27.95 116 PRO B O 1
ATOM 2792 N N . ASP B 1 117 ? -42.815 -8.048 12.825 1.00 26.85 117 ASP B N 1
ATOM 2793 C CA . ASP B 1 117 ? -42.130 -9.282 12.458 1.00 27.12 117 ASP B CA 1
ATOM 2794 C C . ASP B 1 117 ? -41.191 -9.133 11.264 1.00 25.90 117 ASP B C 1
ATOM 2795 O O . ASP B 1 117 ? -40.444 -10.072 10.964 1.00 28.35 117 ASP B O 1
ATOM 2800 N N . SER B 1 118 ? -41.202 -7.987 10.580 1.00 23.85 118 SER B N 1
ATOM 2801 C CA . SER B 1 118 ? -40.666 -7.948 9.216 1.00 25.08 118 SER B CA 1
ATOM 2802 C C . SER B 1 118 ? -39.143 -8.038 9.196 1.00 25.29 118 SER B C 1
ATOM 2803 O O . SER B 1 118 ? -38.576 -8.846 8.449 1.00 25.81 118 SER B O 1
ATOM 2806 N N . VAL B 1 119 ? -38.460 -7.206 9.992 1.00 24.71 119 VAL B N 1
ATOM 2807 C CA . VAL B 1 119 ? -37.003 -7.087 9.864 1.00 25.51 119 VAL B CA 1
ATOM 2808 C C . VAL B 1 119 ? -36.320 -8.403 10.224 1.00 27.45 119 VAL B C 1
ATOM 2809 O O . VAL B 1 119 ? -35.489 -8.914 9.464 1.00 25.43 119 VAL B O 1
ATOM 2813 N N . GLU B 1 120 ? -36.658 -8.975 11.385 1.00 26.30 120 GLU B N 1
ATOM 2814 C CA . GLU B 1 120 ? -35.997 -10.208 11.813 1.00 25.95 120 GLU B CA 1
ATOM 2815 C C . GLU B 1 120 ? -36.272 -11.353 10.844 1.00 28.54 120 GLU B C 1
ATOM 2816 O O . GLU B 1 120 ? -35.374 -12.150 10.551 1.00 26.21 120 GLU B O 1
ATOM 2822 N N . GLY B 1 121 ? -37.508 -11.460 10.346 1.00 25.04 121 GLY B N 1
ATOM 2823 C CA . GLY B 1 121 ? -37.827 -12.529 9.414 1.00 24.16 121 GLY B CA 1
ATOM 2824 C C . GLY B 1 121 ? -37.118 -12.364 8.080 1.00 23.36 121 GLY B C 1
ATOM 2825 O O . GLY B 1 121 ? -36.610 -13.337 7.513 1.00 23.12 121 GLY B O 1
ATOM 2826 N N . LEU B 1 122 ? -37.069 -11.132 7.564 1.00 21.33 122 LEU B N 1
ATOM 2827 C CA . LEU B 1 122 ? -36.313 -10.875 6.337 1.00 24.61 122 LEU B CA 1
ATOM 2828 C C . LEU B 1 122 ? -34.836 -11.198 6.516 1.00 23.12 122 LEU B C 1
ATOM 2829 O O . LEU B 1 122 ? -34.194 -11.725 5.604 1.00 24.60 122 LEU B O 1
ATOM 2834 N N . ALA B 1 123 ? -34.276 -10.872 7.681 1.00 24.28 123 ALA B N 1
ATOM 2835 C CA . ALA B 1 123 ? -32.864 -11.155 7.937 1.00 23.73 123 ALA B CA 1
ATOM 2836 C C . ALA B 1 123 ? -32.591 -12.653 7.949 1.00 25.24 123 ALA B C 1
ATOM 2837 O O . ALA B 1 123 ? -31.577 -13.111 7.403 1.00 25.09 123 ALA B O 1
ATOM 2839 N N . ARG B 1 124 ? -33.464 -13.432 8.594 1.00 23.30 124 ARG B N 1
ATOM 2840 C CA . ARG B 1 124 ? -33.278 -14.880 8.594 1.00 22.93 124 ARG B CA 1
ATOM 2841 C C . ARG B 1 124 ? -33.342 -15.435 7.182 1.00 25.77 124 ARG B C 1
ATOM 2842 O O . ARG B 1 124 ? -32.581 -16.344 6.828 1.00 24.44 124 ARG B O 1
ATOM 2850 N N . LEU B 1 125 ? -34.273 -14.927 6.367 1.00 22.78 125 LEU B N 1
ATOM 2851 C CA . LEU B 1 125 ? -34.413 -15.460 5.018 1.00 24.04 125 LEU B CA 1
ATOM 2852 C C . LEU B 1 125 ? -33.219 -15.067 4.163 1.00 25.66 125 LEU B C 1
ATOM 2853 O O . LEU B 1 125 ? -32.752 -15.861 3.339 1.00 24.76 125 LEU B O 1
ATOM 2858 N N . ARG B 1 126 ? -32.697 -13.860 4.370 1.00 23.64 126 ARG B N 1
ATOM 2859 C CA . ARG B 1 126 ? -31.517 -13.432 3.620 1.00 25.02 126 ARG B CA 1
ATOM 2860 C C . ARG B 1 126 ? -30.312 -14.321 3.919 1.00 26.93 126 ARG B C 1
ATOM 2861 O O . ARG B 1 126 ? -29.430 -14.492 3.064 1.00 25.80 126 ARG B O 1
ATOM 2869 N N . SER B 1 127 ? -30.243 -14.887 5.124 1.00 26.77 127 SER B N 1
ATOM 2870 C CA . SER B 1 127 ? -29.090 -15.717 5.433 1.00 26.77 127 SER B CA 1
ATOM 2871 C C . SER B 1 127 ? -29.101 -17.038 4.673 1.00 29.36 127 SER B C 1
ATOM 2872 O O . SER B 1 127 ? -28.055 -17.685 4.601 1.00 34.69 127 SER B O 1
ATOM 2875 N N . ARG B 1 128 ? -30.233 -17.447 4.077 1.00 26.67 128 ARG B N 1
ATOM 2876 C CA . ARG B 1 128 ? -30.303 -18.713 3.352 1.00 27.66 128 ARG B CA 1
ATOM 2877 C C . ARG B 1 128 ? -30.691 -18.587 1.873 1.00 31.59 128 ARG B C 1
ATOM 2878 O O . ARG B 1 128 ? -30.432 -19.522 1.104 1.00 31.51 128 ARG B O 1
ATOM 2886 N N . PHE B 1 129 ? -31.271 -17.466 1.446 1.00 25.41 129 PHE B N 1
ATOM 2887 C CA . PHE B 1 129 ? -31.789 -17.295 0.087 1.00 25.15 129 PHE B CA 1
ATOM 2888 C C . PHE B 1 129 ? -31.306 -15.970 -0.485 1.00 25.24 129 PHE B C 1
ATOM 2889 O O . PHE B 1 129 ? -30.847 -15.095 0.250 1.00 25.12 129 PHE B O 1
ATOM 2897 N N . VAL B 1 130 ? -31.453 -15.804 -1.803 1.00 23.49 130 VAL B N 1
ATOM 2898 C CA . VAL B 1 130 ? -31.357 -14.484 -2.429 1.00 24.09 130 VAL B CA 1
ATOM 2899 C C . VAL B 1 130 ? -32.721 -13.805 -2.287 1.00 23.78 130 VAL B C 1
ATOM 2900 O O . VAL B 1 130 ? -33.730 -14.346 -2.742 1.00 26.03 130 VAL B O 1
ATOM 2904 N N . THR B 1 131 ? -32.769 -12.639 -1.639 1.00 22.94 131 THR B N 1
ATOM 2905 C CA . THR B 1 131 ? -34.048 -11.980 -1.374 1.00 21.93 131 THR B CA 1
ATOM 2906 C C . THR B 1 131 ? -34.120 -10.648 -2.107 1.00 24.39 131 THR B C 1
ATOM 2907 O O . THR B 1 131 ? -33.106 -9.968 -2.285 1.00 25.96 131 THR B O 1
ATOM 2911 N N . SER B 1 132 ? -35.331 -10.277 -2.542 1.00 22.22 132 SER B N 1
ATOM 2912 C CA . SER B 1 132 ? -35.465 -9.056 -3.315 1.00 22.21 132 SER B CA 1
ATOM 2913 C C . SER B 1 132 ? -36.859 -8.477 -3.113 1.00 23.03 132 SER B C 1
ATOM 2914 O O . SER B 1 132 ? -37.805 -9.194 -2.756 1.00 24.00 132 SER B O 1
ATOM 2917 N N . THR B 1 133 ? -36.977 -7.169 -3.315 1.00 23.01 133 THR B N 1
ATOM 2918 C CA . THR B 1 133 ? -38.309 -6.602 -3.456 1.00 24.62 133 THR B CA 1
ATOM 2919 C C . THR B 1 133 ? -38.836 -6.861 -4.861 1.00 24.84 133 THR B C 1
ATOM 2920 O O . THR B 1 133 ? -38.079 -7.098 -5.812 1.00 24.83 133 THR B O 1
ATOM 2924 N N . LEU B 1 134 ? -40.161 -6.821 -4.978 1.00 24.27 134 LEU B N 1
ATOM 2925 C CA . LEU B 1 134 ? -40.823 -6.819 -6.287 1.00 22.18 134 LEU B CA 1
ATOM 2926 C C . LEU B 1 134 ? -42.213 -6.227 -6.040 1.00 23.50 134 LEU B C 1
ATOM 2927 O O . LEU B 1 134 ? -43.161 -6.956 -5.752 1.00 26.78 134 LEU B O 1
ATOM 2932 N N . SER B 1 135 ? -42.314 -4.905 -6.133 1.00 24.42 135 SER B N 1
ATOM 2933 C CA . SER B 1 135 ? -43.570 -4.237 -5.831 1.00 27.39 135 SER B CA 1
ATOM 2934 C C . SER B 1 135 ? -43.931 -3.289 -6.968 1.00 27.85 135 SER B C 1
ATOM 2935 O O . SER B 1 135 ? -43.152 -3.072 -7.896 1.00 27.41 135 SER B O 1
ATOM 2938 N N . ASN B 1 136 ? -45.140 -2.729 -6.892 1.00 28.37 136 ASN B N 1
ATOM 2939 C CA . ASN B 1 136 ? -45.612 -1.819 -7.930 1.00 29.31 136 ASN B CA 1
ATOM 2940 C C . ASN B 1 136 ? -44.991 -0.435 -7.829 1.00 27.74 136 ASN B C 1
ATOM 2941 O O . ASN B 1 136 ? -44.931 0.272 -8.839 1.00 30.45 136 ASN B O 1
ATOM 2946 N N . ALA B 1 137 ? -44.548 -0.023 -6.642 1.00 26.35 137 ALA B N 1
ATOM 2947 C CA . ALA B 1 137 ? -44.150 1.359 -6.422 1.00 28.04 137 ALA B CA 1
ATOM 2948 C C . ALA B 1 137 ? -42.890 1.697 -7.222 1.00 31.52 137 ALA B C 1
ATOM 2949 O O . ALA B 1 137 ? -42.174 0.817 -7.701 1.00 31.81 137 ALA B O 1
ATOM 2951 N N . GLY B 1 138 ? -42.630 2.994 -7.376 1.00 28.47 138 GLY B N 1
ATOM 2952 C CA . GLY B 1 138 ? -41.437 3.416 -8.092 1.00 26.00 138 GLY B CA 1
ATOM 2953 C C . GLY B 1 138 ? -40.171 2.969 -7.384 1.00 28.47 138 GLY B C 1
ATOM 2954 O O . GLY B 1 138 ? -40.147 2.791 -6.163 1.00 26.17 138 GLY B O 1
ATOM 2955 N N . MET B 1 139 ? -39.098 2.810 -8.167 1.00 26.00 139 MET B N 1
ATOM 2956 C CA . MET B 1 139 ? -37.809 2.401 -7.595 1.00 25.52 139 MET B CA 1
ATOM 2957 C C . MET B 1 139 ? -37.354 3.351 -6.486 1.00 28.30 139 MET B C 1
ATOM 2958 O O . MET B 1 139 ? -36.907 2.915 -5.418 1.00 26.71 139 MET B O 1
ATOM 2963 N N . ALA B 1 140 ? -37.441 4.663 -6.721 1.00 25.33 140 ALA B N 1
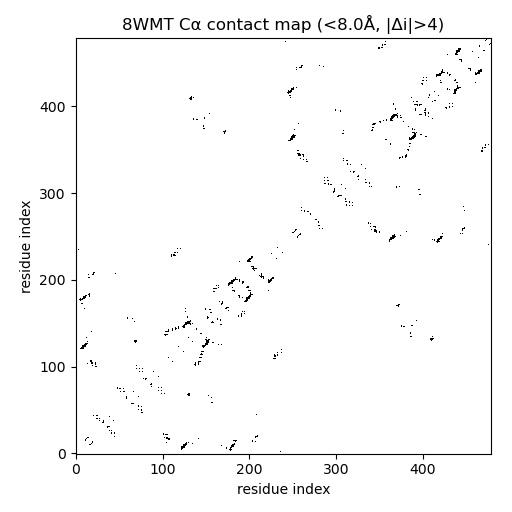ATOM 2964 C CA . ALA B 1 140 ? -36.915 5.608 -5.737 1.00 26.36 140 ALA B CA 1
ATOM 2965 C C . ALA B 1 140 ? -37.697 5.541 -4.431 1.00 26.95 140 ALA B C 1
ATOM 2966 O O . ALA B 1 140 ? -37.125 5.670 -3.338 1.00 24.89 140 ALA B O 1
ATOM 2968 N N . ALA B 1 141 ? -39.008 5.338 -4.529 1.00 26.59 141 ALA B N 1
ATOM 2969 C CA . ALA B 1 141 ? -39.825 5.232 -3.327 1.00 27.62 141 ALA B CA 1
ATOM 2970 C C . ALA B 1 141 ? -39.488 3.966 -2.552 1.00 26.04 141 ALA B C 1
ATOM 2971 O O . ALA B 1 141 ? -39.392 3.991 -1.320 1.00 25.68 141 ALA B O 1
ATOM 2973 N N . VAL B 1 142 ? -39.276 2.857 -3.260 1.00 25.50 142 VAL B N 1
ATOM 2974 C CA . VAL B 1 142 ? -38.969 1.607 -2.572 1.00 28.72 142 VAL B CA 1
ATOM 2975 C C . VAL B 1 142 ? -37.572 1.669 -1.967 1.00 24.78 142 VAL B C 1
ATOM 2976 O O . VAL B 1 142 ? -37.350 1.178 -0.855 1.00 25.83 142 VAL B O 1
ATOM 2980 N N . VAL B 1 143 ? -36.615 2.297 -2.660 1.00 23.79 143 VAL B N 1
ATOM 2981 C CA . VAL B 1 143 ? -35.299 2.523 -2.060 1.00 23.36 143 VAL B CA 1
ATOM 2982 C C . VAL B 1 143 ? -35.449 3.267 -0.737 1.00 27.22 143 VAL B C 1
ATOM 2983 O O . VAL B 1 143 ? -34.851 2.898 0.283 1.00 24.96 143 VAL B O 1
ATOM 2987 N N . ALA B 1 144 ? -36.277 4.320 -0.735 1.00 24.62 144 ALA B N 1
ATOM 2988 C CA . ALA B 1 144 ? -36.453 5.112 0.481 1.00 23.61 144 ALA B CA 1
ATOM 2989 C C . ALA B 1 144 ? -37.179 4.324 1.565 1.00 25.81 144 ALA B C 1
ATOM 2990 O O . ALA B 1 144 ? -36.797 4.390 2.738 1.00 26.40 144 ALA B O 1
ATOM 2992 N N . VAL B 1 145 ? -38.230 3.584 1.194 1.00 24.90 145 VAL B N 1
ATOM 2993 C CA . VAL B 1 145 ? -39.006 2.825 2.178 1.00 25.87 145 VAL B CA 1
ATOM 2994 C C . VAL B 1 145 ? -38.128 1.768 2.843 1.00 25.74 145 VAL B C 1
ATOM 2995 O O . VAL B 1 145 ? -38.144 1.594 4.071 1.00 25.56 145 VAL B O 1
ATOM 2999 N N . VAL B 1 146 ? -37.371 1.029 2.029 1.00 24.47 146 VAL B N 1
ATOM 3000 C CA . VAL B 1 146 ? -36.488 -0.016 2.541 1.00 24.00 146 VAL B CA 1
ATOM 3001 C C . VAL B 1 146 ? -35.429 0.583 3.459 1.00 26.80 146 VAL B C 1
ATOM 3002 O O . VAL B 1 146 ? -35.139 0.044 4.537 1.00 26.20 146 VAL B O 1
ATOM 3006 N N . LYS B 1 147 ? -34.838 1.707 3.059 1.00 24.85 147 LYS B N 1
ATOM 3007 C CA . LYS B 1 147 ? -33.831 2.333 3.910 1.00 24.19 147 LYS B CA 1
ATOM 3008 C C . LYS B 1 147 ? -34.441 2.840 5.219 1.00 27.33 147 LYS B C 1
ATOM 3009 O O . LYS B 1 147 ? -33.868 2.639 6.295 1.00 27.23 147 LYS B O 1
ATOM 3015 N N . HIS B 1 148 ? -35.608 3.483 5.149 1.00 26.17 148 HIS B N 1
ATOM 3016 C CA . HIS B 1 148 ? -36.199 4.084 6.342 1.00 26.17 148 HIS B CA 1
ATOM 3017 C C . HIS B 1 148 ? -36.593 3.024 7.363 1.00 26.20 148 HIS B C 1
ATOM 3018 O O . HIS B 1 148 ? -36.375 3.207 8.569 1.00 31.00 148 HIS B O 1
ATOM 3025 N N . ALA B 1 149 ? -37.158 1.909 6.901 1.00 25.17 149 ALA B N 1
ATOM 3026 C CA . ALA B 1 149 ? -37.629 0.834 7.766 1.00 26.47 149 ALA B CA 1
ATOM 3027 C C . ALA B 1 149 ? -36.542 -0.182 8.097 1.00 28.78 149 ALA B C 1
ATOM 3028 O O . ALA B 1 149 ? -36.807 -1.118 8.862 1.00 29.58 149 ALA B O 1
ATOM 3030 N N . GLY B 1 150 ? -35.346 -0.030 7.532 1.00 27.61 150 GLY B N 1
ATOM 3031 C CA . GLY B 1 150 ? -34.237 -0.939 7.815 1.00 29.22 150 GLY B CA 1
ATOM 3032 C C . GLY B 1 150 ? -34.461 -2.354 7.324 1.00 27.09 150 GLY B C 1
ATOM 3033 O O . GLY B 1 150 ? -34.011 -3.314 7.967 1.00 25.93 150 GLY B O 1
ATOM 3034 N N . LEU B 1 151 ? -35.143 -2.512 6.202 1.00 26.23 151 LEU B N 1
ATOM 3035 C CA . LEU B 1 151 ? -35.417 -3.857 5.705 1.00 22.71 151 LEU B CA 1
ATOM 3036 C C . LEU B 1 151 ? -34.172 -4.411 5.020 1.00 26.79 151 LEU B C 1
ATOM 3037 O O . LEU B 1 151 ? -33.568 -3.714 4.200 1.00 28.13 151 LEU B O 1
ATOM 3042 N N . PRO B 1 152 ? -33.749 -5.638 5.331 1.00 24.46 152 PRO B N 1
ATOM 3043 C CA . PRO B 1 152 ? -32.585 -6.196 4.626 1.00 26.48 152 PRO B CA 1
ATOM 3044 C C . PRO B 1 152 ? -33.001 -6.984 3.393 1.00 25.25 152 PRO B C 1
ATOM 3045 O O . PRO B 1 152 ? -33.813 -7.910 3.488 1.00 29.63 152 PRO B O 1
ATOM 3049 N N . PHE B 1 153 ? -32.451 -6.619 2.229 1.00 24.92 153 PHE B N 1
ATOM 3050 C CA . PHE B 1 153 ? -32.715 -7.286 0.960 1.00 23.34 153 PHE B CA 1
ATOM 3051 C C . PHE B 1 153 ? -31.417 -7.367 0.171 1.00 24.34 153 PHE B C 1
ATOM 3052 O O . PHE B 1 153 ? -30.581 -6.466 0.247 1.00 26.36 153 PHE B O 1
ATOM 3060 N N . ASP B 1 154 ? -31.285 -8.420 -0.640 1.00 21.46 154 ASP B N 1
ATOM 3061 C CA . ASP B 1 154 ? -30.159 -8.506 -1.570 1.00 24.42 154 ASP B CA 1
ATOM 3062 C C . ASP B 1 154 ? -30.364 -7.660 -2.817 1.00 25.15 154 ASP B C 1
ATOM 3063 O O . ASP B 1 154 ? -29.379 -7.238 -3.429 1.00 25.45 154 ASP B O 1
ATOM 3068 N N . ALA B 1 155 ? -31.612 -7.422 -3.229 1.00 24.01 155 ALA B N 1
ATOM 3069 C CA . ALA B 1 155 ? -31.885 -6.689 -4.461 1.00 23.56 155 ALA B CA 1
ATOM 3070 C C . ALA B 1 155 ? -33.161 -5.882 -4.281 1.00 25.56 155 ALA B C 1
ATOM 3071 O O . ALA B 1 155 ? -34.031 -6.251 -3.489 1.00 23.14 155 ALA B O 1
ATOM 3073 N N . LEU B 1 156 ? -33.262 -4.764 -5.012 1.00 22.52 156 LEU B N 1
ATOM 3074 C CA . LEU B 1 156 ? -34.463 -3.926 -5.012 1.00 23.93 156 LEU B CA 1
ATOM 3075 C C . LEU B 1 156 ? -34.986 -3.810 -6.439 1.00 24.16 156 LEU B C 1
ATOM 3076 O O . LEU B 1 156 ? -34.385 -3.122 -7.275 1.00 26.20 156 LEU B O 1
ATOM 3081 N N . LEU B 1 157 ? -36.085 -4.498 -6.725 1.00 23.63 157 LEU B N 1
ATOM 3082 C CA . LEU B 1 157 ? -36.742 -4.442 -8.023 1.00 24.04 157 LEU B CA 1
ATOM 3083 C C . LEU B 1 157 ? -38.161 -3.927 -7.851 1.00 26.14 157 LEU B C 1
ATOM 3084 O O . LEU B 1 157 ? -38.823 -4.202 -6.843 1.00 26.82 157 LEU B O 1
ATOM 3089 N N . THR B 1 158 ? -38.641 -3.168 -8.836 1.00 25.36 158 THR B N 1
ATOM 3090 C CA . THR B 1 158 ? -40.048 -2.797 -8.837 1.00 22.41 158 THR B CA 1
ATOM 3091 C C . THR B 1 158 ? -40.588 -2.796 -10.260 1.00 26.00 158 THR B C 1
ATOM 3092 O O . THR B 1 158 ? -39.846 -2.850 -11.243 1.00 25.77 158 THR B O 1
ATOM 3096 N N . ALA B 1 159 ? -41.911 -2.680 -10.348 1.00 24.26 159 ALA B N 1
ATOM 3097 C CA . ALA B 1 159 ? -42.583 -2.685 -11.640 1.00 24.78 159 ALA B CA 1
ATOM 3098 C C . ALA B 1 159 ? -42.132 -1.541 -12.539 1.00 29.68 159 ALA B C 1
ATOM 3099 O O . ALA B 1 159 ? -42.300 -1.629 -13.765 1.00 27.62 159 ALA B O 1
ATOM 3101 N N . GLU B 1 160 ? -41.557 -0.476 -11.971 1.00 26.97 160 GLU B N 1
ATOM 3102 C CA . GLU B 1 160 ? -41.107 0.640 -12.801 1.00 27.54 160 GLU B CA 1
ATOM 3103 C C . GLU B 1 160 ? -40.064 0.179 -13.812 1.00 33.77 160 GLU B C 1
ATOM 3104 O O . GLU B 1 160 ? -39.955 0.743 -14.916 1.00 31.00 160 GLU B O 1
ATOM 3110 N N . LEU B 1 161 ? -39.298 -0.863 -13.462 1.00 26.49 161 LEU B N 1
ATOM 3111 C CA . LEU B 1 161 ? -38.288 -1.386 -14.374 1.00 28.88 161 LEU B CA 1
ATOM 3112 C C . LEU B 1 161 ? -38.900 -2.021 -15.612 1.00 30.56 161 LEU B C 1
ATOM 3113 O O . LEU B 1 161 ? -38.184 -2.241 -16.599 1.00 31.27 161 LEU B O 1
ATOM 3118 N N . ALA B 1 162 ? -40.190 -2.356 -15.568 1.00 28.64 162 ALA B N 1
ATOM 3119 C CA . ALA B 1 162 ? -40.908 -2.862 -16.727 1.00 32.85 162 ALA B CA 1
ATOM 3120 C C . ALA B 1 162 ? -41.851 -1.832 -17.341 1.00 35.44 162 ALA B C 1
ATOM 3121 O O . ALA B 1 162 ? -42.374 -2.079 -18.432 1.00 38.52 162 ALA B O 1
ATOM 3123 N N . HIS B 1 163 ? -42.084 -0.696 -16.662 1.00 33.60 163 HIS B N 1
ATOM 3124 C CA . HIS B 1 163 ? -43.118 0.289 -17.030 1.00 34.89 163 HIS B CA 1
ATOM 3125 C C . HIS B 1 163 ? -44.446 -0.393 -17.340 1.00 39.41 163 HIS B C 1
ATOM 3126 O O . HIS B 1 163 ? -45.171 -0.047 -18.282 1.00 33.98 163 HIS B O 1
ATOM 3133 N N . SER B 1 164 ? -44.766 -1.368 -16.500 1.00 34.40 164 SER B N 1
ATOM 3134 C CA . SER B 1 164 ? -45.998 -2.130 -16.543 1.00 34.24 164 SER B CA 1
ATOM 3135 C C . SER B 1 164 ? -46.321 -2.488 -15.104 1.00 34.46 164 SER B C 1
ATOM 3136 O O . SER B 1 164 ? -45.415 -2.656 -14.292 1.00 37.40 164 SER B O 1
ATOM 3139 N N . TYR B 1 165 ? -47.606 -2.572 -14.779 1.00 32.73 165 TYR B N 1
ATOM 3140 C CA . TYR B 1 165 ? -48.000 -2.866 -13.407 1.00 30.22 165 TYR B CA 1
ATOM 3141 C C . TYR B 1 165 ? -48.442 -4.316 -13.269 1.00 31.99 165 TYR B C 1
ATOM 3142 O O . TYR B 1 165 ? -48.854 -4.957 -14.244 1.00 32.47 165 TYR B O 1
ATOM 3151 N N . LYS B 1 166 ? -48.322 -4.847 -12.045 1.00 28.18 166 LYS B N 1
ATOM 3152 C CA . LYS B 1 166 ? -48.911 -6.152 -11.782 1.00 26.51 166 LYS B CA 1
ATOM 3153 C C . LYS B 1 166 ? -50.367 -6.104 -12.229 1.00 29.15 166 LYS B C 1
ATOM 3154 O O . LYS B 1 166 ? -51.011 -5.058 -12.080 1.00 35.29 166 LYS B O 1
ATOM 3160 N N . PRO B 1 167 ? -50.937 -7.195 -12.753 1.00 29.83 167 PRO B N 1
ATOM 3161 C CA . PRO B 1 167 ? -50.412 -8.562 -12.847 1.00 30.59 167 PRO B CA 1
ATOM 3162 C C . PRO B 1 167 ? -49.659 -8.868 -14.135 1.00 28.80 167 PRO B C 1
ATOM 3163 O O . PRO B 1 167 ? -49.531 -10.036 -14.503 1.00 30.29 167 PRO B O 1
ATOM 3167 N N . SER B 1 168 ? -49.130 -7.870 -14.835 1.00 30.71 168 SER B N 1
ATOM 3168 C CA . SER B 1 168 ? -48.465 -8.139 -16.105 1.00 31.60 168 SER B CA 1
ATOM 3169 C C . SER B 1 168 ? -47.316 -9.128 -15.917 1.00 32.58 168 SER B C 1
ATOM 3170 O O . SER B 1 168 ? -46.492 -8.951 -15.002 1.00 29.46 168 SER B O 1
ATOM 3173 N N . PRO B 1 169 ? -47.230 -10.179 -16.741 1.00 31.18 169 PRO B N 1
ATOM 3174 C CA . PRO B 1 169 ? -46.082 -11.100 -16.656 1.00 30.07 169 PRO B CA 1
ATOM 3175 C C . PRO B 1 169 ? -44.731 -10.410 -16.716 1.00 31.88 169 PRO B C 1
ATOM 3176 O O . PRO B 1 169 ? -43.755 -10.946 -16.170 1.00 29.43 169 PRO B O 1
ATOM 3180 N N . ALA B 1 170 ? -44.635 -9.248 -17.365 1.00 30.05 170 ALA B N 1
ATOM 3181 C CA . ALA B 1 170 ? -43.356 -8.558 -17.468 1.00 29.97 170 ALA B CA 1
ATOM 3182 C C . ALA B 1 170 ? -42.787 -8.163 -16.106 1.00 26.46 170 ALA B C 1
ATOM 3183 O O . ALA B 1 170 ? -41.563 -8.051 -15.964 1.00 26.85 170 ALA B O 1
ATOM 3185 N N . VAL B 1 171 ? -43.635 -7.936 -15.102 1.00 27.40 171 VAL B N 1
ATOM 3186 C CA . VAL B 1 171 ? -43.116 -7.584 -13.781 1.00 27.34 171 VAL B CA 1
ATOM 3187 C C . VAL B 1 171 ? -42.422 -8.788 -13.154 1.00 25.22 171 VAL B C 1
ATOM 3188 O O . VAL B 1 171 ? -41.313 -8.676 -12.616 1.00 25.86 171 VAL B O 1
ATOM 3192 N N . TYR B 1 172 ? -43.062 -9.962 -13.217 1.00 24.85 172 TYR B N 1
ATOM 3193 C CA . TYR B 1 172 ? -42.458 -11.164 -12.653 1.00 26.90 172 TYR B CA 1
ATOM 3194 C C . TYR B 1 172 ? -41.210 -11.581 -13.422 1.00 28.39 172 TYR B C 1
ATOM 3195 O O . TYR B 1 172 ? -40.260 -12.094 -12.821 1.00 25.74 172 TYR B O 1
ATOM 3204 N N . GLN B 1 173 ? -41.167 -11.331 -14.737 1.00 25.79 173 GLN B N 1
ATOM 3205 C CA . GLN B 1 173 ? -39.959 -11.632 -15.504 1.00 27.63 173 GLN B CA 1
ATOM 3206 C C . GLN B 1 173 ? -38.764 -10.802 -15.045 1.00 23.72 173 GLN B C 1
ATOM 3207 O O . GLN B 1 173 ? -37.616 -11.218 -15.253 1.00 25.02 173 GLN B O 1
ATOM 3213 N N . LEU B 1 174 ? -38.999 -9.649 -14.414 1.00 25.02 174 LEU B N 1
ATOM 3214 C CA . LEU B 1 174 ? -37.883 -8.869 -13.880 1.00 24.10 174 LEU B CA 1
ATOM 3215 C C . LEU B 1 174 ? -37.093 -9.666 -12.852 1.00 26.11 174 LEU B C 1
ATOM 3216 O O . LEU B 1 174 ? -35.860 -9.587 -12.804 1.00 25.34 174 LEU B O 1
ATOM 3221 N N . ALA B 1 175 ? -37.788 -10.413 -11.995 1.00 24.92 175 ALA B N 1
ATOM 3222 C CA . ALA B 1 175 ? -37.076 -11.223 -11.012 1.00 23.79 175 ALA B CA 1
ATOM 3223 C C . ALA B 1 175 ? -36.283 -12.330 -11.691 1.00 24.30 175 ALA B C 1
ATOM 3224 O O . ALA B 1 175 ? -35.154 -12.630 -11.286 1.00 25.13 175 ALA B O 1
ATOM 3226 N N . VAL B 1 176 ? -36.841 -12.946 -12.732 1.00 23.02 176 VAL B N 1
ATOM 3227 C CA . VAL B 1 176 ? -36.106 -14.006 -13.417 1.00 24.22 176 VAL B CA 1
ATOM 3228 C C . VAL B 1 176 ? -34.839 -13.436 -14.042 1.00 24.45 176 VAL B C 1
ATOM 3229 O O . VAL B 1 176 ? -33.740 -13.968 -13.860 1.00 25.74 176 VAL B O 1
ATOM 3233 N N . ASP B 1 177 ? -34.970 -12.301 -14.728 1.00 24.73 177 ASP B N 1
ATOM 3234 C CA . ASP B 1 177 ? -33.850 -11.773 -15.501 1.00 24.91 177 ASP B CA 1
ATOM 3235 C C . ASP B 1 177 ? -32.802 -11.138 -14.597 1.00 24.92 177 ASP B C 1
ATOM 3236 O O . ASP B 1 177 ? -31.600 -11.248 -14.858 1.00 28.44 177 ASP B O 1
ATOM 3241 N N . TYR B 1 178 ? -33.232 -10.444 -13.543 1.00 24.70 178 TYR B N 1
ATOM 3242 C CA . TYR B 1 178 ? -32.304 -9.626 -12.772 1.00 24.50 178 TYR B CA 1
ATOM 3243 C C . TYR B 1 178 ? -31.841 -10.282 -11.479 1.00 25.91 178 TYR B C 1
ATOM 3244 O O . TYR B 1 178 ? -30.864 -9.811 -10.887 1.00 24.39 178 TYR B O 1
ATOM 3253 N N . LEU B 1 179 ? -32.514 -11.334 -11.010 1.00 25.80 179 LEU B N 1
ATOM 3254 C CA . LEU B 1 179 ? -31.936 -12.161 -9.959 1.00 22.89 179 LEU B CA 1
ATOM 3255 C C . LEU B 1 179 ? -31.195 -13.358 -10.534 1.00 25.82 179 LEU B C 1
ATOM 3256 O O . LEU B 1 179 ? -30.267 -13.867 -9.895 1.00 26.67 179 LEU B O 1
ATOM 3261 N N . GLY B 1 180 ? -31.578 -13.806 -11.732 1.00 24.45 180 GLY B N 1
ATOM 3262 C CA . GLY B 1 180 ? -30.853 -14.871 -12.398 1.00 25.56 180 GLY B CA 1
ATOM 3263 C C . GLY B 1 180 ? -31.304 -16.279 -12.072 1.00 30.00 180 GLY B C 1
ATOM 3264 O O . GLY B 1 180 ? -30.483 -17.209 -12.123 1.00 28.53 180 GLY B O 1
ATOM 3265 N N . TYR B 1 181 ? -32.585 -16.472 -11.752 1.00 25.41 181 TYR B N 1
ATOM 3266 C CA . TYR B 1 181 ? -33.140 -17.780 -11.418 1.00 26.61 181 TYR B CA 1
ATOM 3267 C C . TYR B 1 181 ? -34.444 -18.000 -12.168 1.00 26.36 181 TYR B C 1
ATOM 3268 O O . TYR B 1 181 ? -35.208 -17.053 -12.374 1.00 25.21 181 TYR B O 1
ATOM 3277 N N . PRO B 1 182 ? -34.725 -19.228 -12.591 1.00 25.51 182 PRO B N 1
ATOM 3278 C CA . PRO B 1 182 ? -35.981 -19.488 -13.305 1.00 28.58 182 PRO B CA 1
ATOM 3279 C C . PRO B 1 182 ? -37.181 -19.395 -12.375 1.00 27.24 182 PRO B C 1
ATOM 3280 O O . PRO B 1 182 ? -37.068 -19.503 -11.150 1.00 26.53 182 PRO B O 1
ATOM 3284 N N . ALA B 1 183 ? -38.348 -19.184 -12.990 1.00 26.22 183 ALA B N 1
ATOM 3285 C CA . ALA B 1 183 ? -39.567 -18.888 -12.229 1.00 27.88 183 ALA B CA 1
ATOM 3286 C C . ALA B 1 183 ? -39.855 -19.942 -11.161 1.00 28.11 183 ALA B C 1
ATOM 3287 O O . ALA B 1 183 ? -40.263 -19.605 -10.041 1.00 27.84 183 ALA B O 1
ATOM 3289 N N . ASP B 1 184 ? -39.643 -21.218 -11.478 1.00 28.07 184 ASP B N 1
ATOM 3290 C CA . ASP B 1 184 ? -39.995 -22.265 -10.519 1.00 31.68 184 ASP B CA 1
ATOM 3291 C C . ASP B 1 184 ? -39.051 -22.348 -9.313 1.00 32.31 184 ASP B C 1
ATOM 3292 O O . ASP B 1 184 ? -39.338 -23.124 -8.382 1.00 30.56 184 ASP B O 1
ATOM 3297 N N . THR B 1 185 ? -37.985 -21.547 -9.257 1.00 28.37 185 THR B N 1
ATOM 3298 C CA . THR B 1 185 ? -37.106 -21.487 -8.093 1.00 25.50 185 THR B CA 1
ATOM 3299 C C . THR B 1 185 ? -37.269 -20.189 -7.314 1.00 24.67 185 THR B C 1
ATOM 3300 O O . THR B 1 185 ? -36.495 -19.929 -6.382 1.00 27.08 185 THR B O 1
ATOM 3304 N N . ILE B 1 186 ? -38.269 -19.387 -7.649 1.00 24.38 186 ILE B N 1
ATOM 3305 C CA . ILE B 1 186 ? -38.553 -18.132 -6.959 1.00 22.25 186 ILE B CA 1
ATOM 3306 C C . ILE B 1 186 ? -39.866 -18.266 -6.206 1.00 26.23 186 ILE B C 1
ATOM 3307 O O . ILE B 1 186 ? -40.873 -18.724 -6.766 1.00 26.63 186 ILE B O 1
ATOM 3312 N N . LEU B 1 187 ? -39.849 -17.866 -4.942 1.00 24.61 187 LEU B N 1
ATOM 3313 C CA . LEU B 1 187 ? -41.040 -17.757 -4.112 1.00 23.16 187 LEU B CA 1
ATOM 3314 C C . LEU B 1 187 ? -41.497 -16.304 -4.097 1.00 23.56 187 LEU B C 1
ATOM 3315 O O . LEU B 1 187 ? -40.724 -15.414 -3.742 1.00 24.24 187 LEU B O 1
ATOM 3320 N N . MET B 1 188 ? -42.752 -16.055 -4.457 1.00 23.75 188 MET B N 1
ATOM 3321 C CA . MET B 1 188 ? -43.326 -14.721 -4.373 1.00 22.81 188 MET B CA 1
ATOM 3322 C C . MET B 1 188 ? -44.127 -14.581 -3.092 1.00 24.62 188 MET B C 1
ATOM 3323 O O . MET B 1 188 ? -44.952 -15.440 -2.792 1.00 25.53 188 MET B O 1
ATOM 3328 N N . VAL B 1 189 ? -43.861 -13.519 -2.336 1.00 22.51 189 VAL B N 1
ATOM 3329 C CA . VAL B 1 189 ? -44.480 -13.294 -1.026 1.00 23.93 189 VAL B CA 1
ATOM 3330 C C . VAL B 1 189 ? -45.321 -12.019 -1.079 1.00 23.77 189 VAL B C 1
ATOM 3331 O O . VAL B 1 189 ? -44.805 -10.943 -1.408 1.00 24.25 189 VAL B O 1
ATOM 3335 N N . ALA B 1 190 ? -46.610 -12.118 -0.731 1.00 22.36 190 ALA B N 1
ATOM 3336 C CA . ALA B 1 190 ? -47.447 -10.925 -0.764 1.00 25.49 190 ALA B CA 1
ATOM 3337 C C . ALA B 1 190 ? -48.642 -11.112 0.154 1.00 25.86 190 ALA B C 1
ATOM 3338 O O . ALA B 1 190 ? -49.044 -12.233 0.459 1.00 26.33 190 ALA B O 1
ATOM 3340 N N . CYS B 1 191 ? -49.216 -9.988 0.563 1.00 25.01 191 CYS B N 1
ATOM 3341 C CA . CYS B 1 191 ? -50.469 -9.985 1.300 1.00 26.14 191 CYS B CA 1
ATOM 3342 C C . CYS B 1 191 ? -51.669 -9.697 0.400 1.00 31.01 191 CYS B C 1
ATOM 3343 O O . CYS B 1 191 ? -52.784 -9.534 0.906 1.00 30.77 191 CYS B O 1
ATOM 3346 N N . HIS B 1 192 ? -51.466 -9.633 -0.917 1.00 28.76 192 HIS B N 1
ATOM 3347 C CA . HIS B 1 192 ? -52.522 -9.347 -1.889 1.00 30.10 192 HIS B CA 1
ATOM 3348 C C . HIS B 1 192 ? -52.671 -10.543 -2.816 1.00 32.14 192 HIS B C 1
ATOM 3349 O O . HIS B 1 192 ? -51.712 -10.931 -3.494 1.00 30.72 192 HIS B O 1
ATOM 3356 N N . LYS B 1 193 ? -53.883 -11.109 -2.871 1.00 29.97 193 LYS B N 1
ATOM 3357 C CA . LYS B 1 193 ? -54.074 -12.385 -3.554 1.00 32.08 193 LYS B CA 1
ATOM 3358 C C . LYS B 1 193 ? -53.863 -12.285 -5.068 1.00 28.19 193 LYS B C 1
ATOM 3359 O O . LYS B 1 193 ? -53.320 -13.213 -5.677 1.00 29.51 193 LYS B O 1
ATOM 3365 N N . TYR B 1 194 ? -54.293 -11.190 -5.698 1.00 30.96 194 TYR B N 1
ATOM 3366 C CA . TYR B 1 194 ? -54.182 -11.096 -7.157 1.00 30.77 194 TYR B CA 1
ATOM 3367 C C . TYR B 1 194 ? -52.729 -11.142 -7.611 1.00 33.14 194 TYR B C 1
ATOM 3368 O O . TYR B 1 194 ? -52.427 -11.649 -8.699 1.00 31.72 194 TYR B O 1
ATOM 3377 N N . ASP B 1 195 ? -51.830 -10.609 -6.785 1.00 30.26 195 ASP B N 1
ATOM 3378 C CA . ASP B 1 195 ? -50.400 -10.658 -7.064 1.00 27.31 195 ASP B CA 1
ATOM 3379 C C . ASP B 1 195 ? -49.913 -12.101 -7.093 1.00 29.48 195 ASP B C 1
ATOM 3380 O O . ASP B 1 195 ? -49.249 -12.529 -8.046 1.00 29.85 195 ASP B O 1
ATOM 3385 N N . LEU B 1 196 ? -50.280 -12.889 -6.072 1.00 28.83 196 LEU B N 1
ATOM 3386 C CA . LEU B 1 196 ? -49.896 -14.293 -6.052 1.00 27.82 196 LEU B CA 1
ATOM 3387 C C . LEU B 1 196 ? -50.582 -15.088 -7.156 1.00 27.14 196 LEU B C 1
ATOM 3388 O O . LEU B 1 196 ? -49.997 -16.033 -7.685 1.00 28.53 196 LEU B O 1
ATOM 3393 N N . LYS B 1 197 ? -51.822 -14.743 -7.506 1.00 28.96 197 LYS B N 1
ATOM 3394 C CA . LYS B 1 197 ? -52.472 -15.447 -8.609 1.00 29.43 197 LYS B CA 1
ATOM 3395 C C . LYS B 1 197 ? -51.689 -15.264 -9.905 1.00 29.17 197 LYS B C 1
ATOM 3396 O O . LYS B 1 197 ? -51.487 -16.221 -10.656 1.00 30.13 197 LYS B O 1
ATOM 3402 N N . ALA B 1 198 ? -51.208 -14.048 -10.162 1.00 30.88 198 ALA B N 1
ATOM 3403 C CA . ALA B 1 198 ? -50.392 -13.798 -11.348 1.00 30.07 198 ALA B CA 1
ATOM 3404 C C . ALA B 1 198 ? -49.038 -14.494 -11.257 1.00 29.63 198 ALA B C 1
ATOM 3405 O O . ALA B 1 198 ? -48.570 -15.088 -12.240 1.00 27.85 198 ALA B O 1
ATOM 3407 N N . ALA B 1 199 ? -48.385 -14.417 -10.089 1.00 28.41 199 ALA B N 1
ATOM 3408 C CA . ALA B 1 199 ? -47.090 -15.070 -9.905 1.00 27.91 199 ALA B CA 1
ATOM 3409 C C . ALA B 1 199 ? -47.196 -16.572 -10.121 1.00 28.82 199 ALA B C 1
ATOM 3410 O O . ALA B 1 199 ? -46.309 -17.190 -10.725 1.00 27.81 199 ALA B O 1
ATOM 3412 N N . ARG B 1 200 ? -48.280 -17.181 -9.635 1.00 26.47 200 ARG B N 1
ATOM 3413 C CA . ARG B 1 200 ? -48.478 -18.608 -9.849 1.00 24.97 200 ARG B CA 1
ATOM 3414 C C . ARG B 1 200 ? -48.667 -18.927 -11.332 1.00 30.19 200 ARG B C 1
ATOM 3415 O O . ARG B 1 200 ? -48.087 -19.893 -11.845 1.00 30.55 200 ARG B O 1
ATOM 3423 N N . ALA B 1 201 ? -49.479 -18.124 -12.030 1.00 31.92 201 ALA B N 1
ATOM 3424 C CA . ALA B 1 201 ? -49.680 -18.322 -13.464 1.00 34.18 201 ALA B CA 1
ATOM 3425 C C . ALA B 1 201 ? -48.367 -18.180 -14.218 1.00 35.64 201 ALA B C 1
ATOM 3426 O O . ALA B 1 201 ? -48.114 -18.892 -15.198 1.00 33.26 201 ALA B O 1
ATOM 3428 N N . PHE B 1 202 ? -47.518 -17.262 -13.766 1.00 29.23 202 PHE B N 1
ATOM 3429 C CA . PHE B 1 202 ? -46.194 -17.067 -14.346 1.00 30.95 202 PHE B CA 1
ATOM 3430 C C . PHE B 1 202 ? -45.264 -18.247 -14.078 1.00 31.25 202 PHE B C 1
ATOM 3431 O O . PHE B 1 202 ? -44.307 -18.455 -14.834 1.00 32.38 202 PHE B O 1
ATOM 3439 N N . GLY B 1 203 ? -45.516 -19.029 -13.028 1.00 28.72 203 GLY B N 1
ATOM 3440 C CA . GLY B 1 203 ? -44.725 -20.217 -12.738 1.00 26.49 203 GLY B CA 1
ATOM 3441 C C . GLY B 1 203 ? -43.976 -20.182 -11.413 1.00 26.76 203 GLY B C 1
ATOM 3442 O O . GLY B 1 203 ? -43.230 -21.130 -11.116 1.00 27.91 203 GLY B O 1
ATOM 3443 N N . MET B 1 204 ? -44.124 -19.137 -10.610 1.00 25.96 204 MET B N 1
ATOM 3444 C CA . MET B 1 204 ? -43.443 -19.053 -9.321 1.00 25.99 204 MET B CA 1
ATOM 3445 C C . MET B 1 204 ? -44.222 -19.808 -8.249 1.00 28.74 204 MET B C 1
ATOM 3446 O O . MET B 1 204 ? -45.422 -20.055 -8.379 1.00 27.39 204 MET B O 1
ATOM 3451 N N . ARG B 1 205 ? -43.530 -20.132 -7.160 1.00 26.35 205 ARG B N 1
ATOM 3452 C CA . ARG B 1 205 ? -44.206 -20.570 -5.943 1.00 26.58 205 ARG B CA 1
ATOM 3453 C C . ARG B 1 205 ? -44.745 -19.349 -5.201 1.00 25.79 205 ARG B C 1
ATOM 3454 O O . ARG B 1 205 ? -44.275 -18.227 -5.399 1.00 25.63 205 ARG B O 1
ATOM 3462 N N . THR B 1 206 ? -45.761 -19.552 -4.352 1.00 26.04 206 THR B N 1
ATOM 3463 C CA . THR B 1 206 ? -46.407 -18.403 -3.723 1.00 24.65 206 THR B CA 1
ATOM 3464 C C . THR B 1 206 ? -46.523 -18.576 -2.213 1.00 25.40 206 THR B C 1
ATOM 3465 O O . THR B 1 206 ? -46.734 -19.684 -1.714 1.00 26.69 206 THR B O 1
ATOM 3469 N N . ALA B 1 207 ? -46.410 -17.451 -1.503 1.00 23.06 207 ALA B N 1
ATOM 3470 C CA . ALA B 1 207 ? -46.598 -17.381 -0.050 1.00 25.06 207 ALA B CA 1
ATOM 3471 C C . ALA B 1 207 ? -47.487 -16.185 0.280 1.00 26.09 207 ALA B C 1
ATOM 3472 O O . ALA B 1 207 ? -47.107 -15.031 0.048 1.00 25.60 207 ALA B O 1
ATOM 3474 N N . PHE B 1 208 ? -48.678 -16.461 0.813 1.00 26.64 208 PHE B N 1
ATOM 3475 C CA . PHE B 1 208 ? -49.599 -15.430 1.266 1.00 28.45 208 PHE B CA 1
ATOM 3476 C C . PHE B 1 208 ? -49.302 -15.102 2.723 1.00 26.09 208 PHE B C 1
ATOM 3477 O O . PHE B 1 208 ? -49.121 -16.012 3.537 1.00 26.63 208 PHE B O 1
ATOM 3485 N N . VAL B 1 209 ? -49.217 -13.813 3.034 1.00 25.13 209 VAL B N 1
ATOM 3486 C CA . VAL B 1 209 ? -49.032 -13.333 4.399 1.00 25.44 209 VAL B CA 1
ATOM 3487 C C . VAL B 1 209 ? -50.269 -12.550 4.799 1.00 30.31 209 VAL B C 1
ATOM 3488 O O . VAL B 1 209 ? -50.642 -11.577 4.130 1.00 29.42 209 VAL B O 1
ATOM 3492 N N . ALA B 1 210 ? -50.892 -12.963 5.893 1.00 25.98 210 ALA B N 1
ATOM 3493 C CA . ALA B 1 210 ? -52.060 -12.260 6.406 1.00 29.15 210 ALA B CA 1
ATOM 3494 C C . ALA B 1 210 ? -51.639 -10.950 7.055 1.00 29.72 210 ALA B C 1
ATOM 3495 O O . ALA B 1 210 ? -50.836 -10.935 7.993 1.00 30.80 210 ALA B O 1
ATOM 3497 N N . ARG B 1 211 ? -52.195 -9.845 6.573 1.00 27.37 211 ARG B N 1
ATOM 3498 C CA . ARG B 1 211 ? -51.928 -8.519 7.121 1.00 26.47 211 ARG B CA 1
ATOM 3499 C C . ARG B 1 211 ? -53.278 -7.887 7.434 1.00 32.70 211 ARG B C 1
ATOM 3500 O O . ARG B 1 211 ? -53.744 -6.988 6.718 1.00 29.88 211 ARG B O 1
ATOM 3508 N N . PRO B 1 212 ? -53.925 -8.324 8.519 1.00 33.78 212 PRO B N 1
ATOM 3509 C CA . PRO B 1 212 ? -55.313 -7.894 8.772 1.00 35.12 212 PRO B CA 1
ATOM 3510 C C . PRO B 1 212 ? -55.453 -6.422 9.111 1.00 37.11 212 PRO B C 1
ATOM 3511 O O . PRO B 1 212 ? -56.577 -5.901 9.043 1.00 36.85 212 PRO B O 1
ATOM 3515 N N . LEU B 1 213 ? -54.368 -5.736 9.471 1.00 31.41 213 LEU B N 1
ATOM 3516 C CA . LEU B 1 213 ? -54.404 -4.319 9.818 1.00 30.43 213 LEU B CA 1
ATOM 3517 C C . LEU B 1 213 ? -53.933 -3.416 8.677 1.00 31.93 213 LEU B C 1
ATOM 3518 O O . LEU B 1 213 ? -53.706 -2.222 8.901 1.00 33.00 213 LEU B O 1
ATOM 3523 N N . GLU B 1 214 ? -53.781 -3.964 7.467 1.00 29.59 214 GLU B N 1
ATOM 3524 C CA . GLU B 1 214 ? -53.247 -3.187 6.349 1.00 31.66 214 GLU B CA 1
ATOM 3525 C C . GLU B 1 214 ? -54.027 -1.898 6.106 1.00 36.74 214 GLU B C 1
ATOM 3526 O O . GLU B 1 214 ? -53.434 -0.882 5.722 1.00 35.55 214 GLU B O 1
ATOM 3532 N N . PHE B 1 215 ? -55.341 -1.907 6.329 1.00 34.76 215 PHE B N 1
ATOM 3533 C CA . PHE B 1 215 ? -56.175 -0.732 6.098 1.00 39.54 215 PHE B CA 1
ATOM 3534 C C . PHE B 1 215 ? -56.773 -0.187 7.390 1.00 44.21 215 PHE B C 1
ATOM 3535 O O . PHE B 1 215 ? -57.835 0.441 7.376 1.00 39.58 215 PHE B O 1
ATOM 3543 N N . GLY B 1 216 ? -56.091 -0.404 8.510 1.00 43.53 216 GLY B N 1
ATOM 3544 C CA . GLY B 1 216 ? -56.533 0.113 9.780 1.00 38.95 216 GLY B CA 1
ATOM 3545 C C . GLY B 1 216 ? -57.388 -0.887 10.521 1.00 45.34 216 GLY B C 1
ATOM 3546 O O . GLY B 1 216 ? -57.641 -2.001 10.050 1.00 44.34 216 GLY B O 1
ATOM 3547 N N . PRO B 1 217 ? -57.862 -0.499 11.707 1.00 45.72 217 PRO B N 1
ATOM 3548 C CA . PRO B 1 217 ? -58.631 -1.442 12.535 1.00 48.28 217 PRO B CA 1
ATOM 3549 C C . PRO B 1 217 ? -60.049 -1.698 12.048 1.00 55.12 217 PRO B C 1
ATOM 3550 O O . PRO B 1 217 ? -60.615 -2.749 12.381 1.00 57.73 217 PRO B O 1
ATOM 3554 N N . ALA B 1 218 ? -60.636 -0.793 11.264 1.00 50.29 218 ALA B N 1
ATOM 3555 C CA . ALA B 1 218 ? -62.049 -0.895 10.912 1.00 60.12 218 ALA B CA 1
ATOM 3556 C C . ALA B 1 218 ? -62.317 -1.717 9.656 1.00 65.74 218 ALA B C 1
ATOM 3557 O O . ALA B 1 218 ? -63.438 -2.213 9.490 1.00 67.29 218 ALA B O 1
ATOM 3559 N N . ALA B 1 219 ? -61.336 -1.876 8.770 1.00 55.34 219 ALA B N 1
ATOM 3560 C CA . ALA B 1 219 ? -61.573 -2.622 7.545 1.00 60.00 219 ALA B CA 1
ATOM 3561 C C . ALA B 1 219 ? -61.541 -4.124 7.813 1.00 57.75 219 ALA B C 1
ATOM 3562 O O . ALA B 1 219 ? -60.936 -4.602 8.779 1.00 59.11 219 ALA B O 1
ATOM 3564 N N . LYS B 1 220 ? -62.211 -4.872 6.943 1.00 62.39 220 LYS B N 1
ATOM 3565 C CA . LYS B 1 220 ? -62.272 -6.329 7.044 1.00 64.01 220 LYS B CA 1
ATOM 3566 C C . LYS B 1 220 ? -61.525 -6.903 5.845 1.00 62.38 220 LYS B C 1
ATOM 3567 O O . LYS B 1 220 ? -62.047 -6.934 4.728 1.00 64.27 220 LYS B O 1
ATOM 3573 N N . VAL B 1 221 ? -60.302 -7.355 6.088 1.00 59.55 221 VAL B N 1
ATOM 3574 C CA . VAL B 1 221 ? -59.387 -7.808 5.048 1.00 55.31 221 VAL B CA 1
ATOM 3575 C C . VAL B 1 221 ? -59.635 -9.283 4.763 1.00 53.36 221 VAL B C 1
ATOM 3576 O O . VAL B 1 221 ? -59.836 -10.084 5.685 1.00 48.73 221 VAL B O 1
ATOM 3580 N N . ASP B 1 222 ? -59.627 -9.648 3.480 1.00 46.08 222 ASP B N 1
ATOM 3581 C CA . ASP B 1 222 ? -59.755 -11.048 3.084 1.00 46.49 222 ASP B CA 1
ATOM 3582 C C . ASP B 1 222 ? -58.464 -11.794 3.409 1.00 47.47 222 ASP B C 1
ATOM 3583 O O . ASP B 1 222 ? -57.449 -11.618 2.728 1.00 52.62 222 ASP B O 1
ATOM 3588 N N . VAL B 1 223 ? -58.503 -12.637 4.434 1.00 42.30 223 VAL B N 1
ATOM 3589 C CA . VAL B 1 223 ? -57.378 -13.493 4.788 1.00 45.22 223 VAL B CA 1
ATOM 3590 C C . VAL B 1 223 ? -57.762 -14.970 4.714 1.00 45.04 223 VAL B C 1
ATOM 3591 O O . VAL B 1 223 ? -57.121 -15.817 5.336 1.00 48.68 223 VAL B O 1
ATOM 3595 N N . ALA B 1 224 ? -58.802 -15.290 3.947 1.00 44.40 224 ALA B N 1
ATOM 3596 C CA . ALA B 1 224 ? -59.254 -16.666 3.829 1.00 45.35 224 ALA B CA 1
ATOM 3597 C C . ALA B 1 224 ? -58.244 -17.492 3.034 1.00 45.53 224 ALA B C 1
ATOM 3598 O O . ALA B 1 224 ? -57.559 -16.965 2.152 1.00 42.46 224 ALA B O 1
ATOM 3600 N N . PRO B 1 225 ? -58.130 -18.785 3.324 1.00 40.32 225 PRO B N 1
ATOM 3601 C CA . PRO B 1 225 ? -57.156 -19.609 2.600 1.00 44.66 225 PRO B CA 1
ATOM 3602 C C . PRO B 1 225 ? -57.570 -19.827 1.154 1.00 47.34 225 PRO B C 1
ATOM 3603 O O . PRO B 1 225 ? -58.732 -19.673 0.770 1.00 45.13 225 PRO B O 1
ATOM 3607 N N . GLU B 1 226 ? -56.578 -20.172 0.340 1.00 42.75 226 GLU B N 1
ATOM 3608 C CA . GLU B 1 226 ? -56.796 -20.612 -1.026 1.00 38.05 226 GLU B CA 1
ATOM 3609 C C . GLU B 1 226 ? -56.016 -21.899 -1.220 1.00 42.12 226 GLU B C 1
ATOM 3610 O O . GLU B 1 226 ? -54.874 -22.016 -0.760 1.00 45.38 226 GLU B O 1
ATOM 3616 N N . SER B 1 227 ? -56.645 -22.874 -1.879 1.00 40.50 227 SER B N 1
ATOM 3617 C CA . SER B 1 227 ? -56.009 -24.170 -2.060 1.00 42.84 227 SER B CA 1
ATOM 3618 C C . SER B 1 227 ? -54.729 -24.069 -2.872 1.00 40.33 227 SER B C 1
ATOM 3619 O O . SER B 1 227 ? -53.858 -24.941 -2.752 1.00 41.21 227 SER B O 1
ATOM 3622 N N . TRP B 1 228 ? -54.587 -23.022 -3.682 1.00 40.48 228 TRP B N 1
ATOM 3623 C CA . TRP B 1 228 ? -53.471 -22.945 -4.606 1.00 34.77 228 TRP B CA 1
ATOM 3624 C C . TRP B 1 228 ? -52.257 -22.207 -4.046 1.00 35.57 228 TRP B C 1
ATOM 3625 O O . TRP B 1 228 ? -51.216 -22.203 -4.708 1.00 36.84 228 TRP B O 1
ATOM 3636 N N . PHE B 1 229 ? -52.357 -21.573 -2.874 1.00 33.50 229 PHE B N 1
ATOM 3637 C CA . PHE B 1 229 ? -51.156 -21.050 -2.219 1.00 33.04 229 PHE B CA 1
ATOM 3638 C C . PHE B 1 229 ? -50.178 -22.186 -1.957 1.00 36.21 229 PHE B C 1
ATOM 3639 O O . PHE B 1 229 ? -50.579 -23.303 -1.622 1.00 34.54 229 PHE B O 1
ATOM 3647 N N . ASP B 1 230 ? -48.880 -21.904 -2.072 1.00 28.97 230 ASP B N 1
ATOM 3648 C CA . ASP B 1 230 ? -47.935 -22.905 -1.600 1.00 27.07 230 ASP B CA 1
ATOM 3649 C C . ASP B 1 230 ? -47.710 -22.772 -0.102 1.00 29.01 230 ASP B C 1
ATOM 3650 O O . ASP B 1 230 ? -47.641 -23.778 0.612 1.00 32.37 230 ASP B O 1
ATOM 3655 N N . LEU B 1 231 ? -47.598 -21.542 0.377 1.00 28.20 231 LEU B N 1
ATOM 3656 C CA . LEU B 1 231 ? -47.498 -21.244 1.796 1.00 25.92 231 LEU B CA 1
ATOM 3657 C C . LEU B 1 231 ? -48.534 -20.190 2.146 1.00 26.37 231 LEU B C 1
ATOM 3658 O O . LEU B 1 231 ? -48.973 -19.405 1.302 1.00 26.81 231 LEU B O 1
ATOM 3663 N N . HIS B 1 232 ? -48.919 -20.170 3.418 1.00 26.25 232 HIS B N 1
ATOM 3664 C CA . HIS B 1 232 ? -49.942 -19.253 3.907 1.00 26.02 232 HIS B CA 1
ATOM 3665 C C . HIS B 1 232 ? -49.591 -19.035 5.367 1.00 26.53 232 HIS B C 1
ATOM 3666 O O . HIS B 1 232 ? -49.727 -19.968 6.159 1.00 28.11 232 HIS B O 1
ATOM 3673 N N . VAL B 1 233 ? -49.069 -17.850 5.698 1.00 25.22 233 VAL B N 1
ATOM 3674 C CA . VAL B 1 233 ? -48.507 -17.600 7.019 1.00 26.01 233 VAL B CA 1
ATOM 3675 C C . VAL B 1 233 ? -49.158 -16.377 7.641 1.00 25.75 233 VAL B C 1
ATOM 3676 O O . VAL B 1 233 ? -49.733 -15.514 6.966 1.00 27.43 233 VAL B O 1
ATOM 3680 N N . ASP B 1 234 ? -49.057 -16.323 8.969 1.00 24.50 234 ASP B N 1
ATOM 3681 C CA . ASP B 1 234 ? -49.543 -15.201 9.752 1.00 26.07 234 ASP B CA 1
ATOM 3682 C C . ASP B 1 234 ? -48.562 -14.037 9.764 1.00 27.35 234 ASP B C 1
ATOM 3683 O O . ASP B 1 234 ? -48.970 -12.888 9.969 1.00 27.63 234 ASP B O 1
ATOM 3688 N N . ASN B 1 235 ? -47.280 -14.304 9.544 1.00 25.87 235 ASN B N 1
ATOM 3689 C CA . ASN B 1 235 ? -46.255 -13.299 9.772 1.00 27.23 235 ASN B CA 1
ATOM 3690 C C . ASN B 1 235 ? -44.929 -13.876 9.296 1.00 25.93 235 ASN B C 1
ATOM 3691 O O . ASN B 1 235 ? -44.825 -15.070 8.997 1.00 26.08 235 ASN B O 1
ATOM 3696 N N . PHE B 1 236 ? -43.899 -13.022 9.266 1.00 26.50 236 PHE B N 1
ATOM 3697 C CA . PHE B 1 236 ? -42.619 -13.448 8.708 1.00 26.67 236 PHE B CA 1
ATOM 3698 C C . PHE B 1 236 ? -41.822 -14.315 9.671 1.00 27.74 236 PHE B C 1
ATOM 3699 O O . PHE B 1 236 ? -40.889 -14.999 9.232 1.00 27.19 236 PHE B O 1
ATOM 3707 N N . THR B 1 237 ? -42.126 -14.263 10.972 1.00 26.36 237 THR B N 1
ATOM 3708 C CA . THR B 1 237 ? -41.538 -15.235 11.890 1.00 27.41 237 THR B CA 1
ATOM 3709 C C . THR B 1 237 ? -41.932 -16.645 11.490 1.00 25.46 237 THR B C 1
ATOM 3710 O O . THR B 1 237 ? -41.083 -17.534 11.364 1.00 26.25 237 THR B O 1
ATOM 3714 N N . GLN B 1 238 ? -43.232 -16.874 11.302 1.00 25.94 238 GLN B N 1
ATOM 3715 C CA . GLN B 1 238 ? -43.679 -18.185 10.852 1.00 26.00 238 GLN B CA 1
ATOM 3716 C C . GLN B 1 238 ? -43.077 -18.533 9.492 1.00 26.83 238 GLN B C 1
ATOM 3717 O O . GLN B 1 238 ? -42.705 -19.689 9.250 1.00 29.07 238 GLN B O 1
ATOM 3723 N N . LEU B 1 239 ? -42.965 -17.548 8.592 1.00 26.30 239 LEU B N 1
ATOM 3724 C CA . LEU B 1 239 ? -42.375 -17.808 7.278 1.00 26.77 239 LEU B CA 1
ATOM 3725 C C . LEU B 1 239 ? -40.934 -18.279 7.418 1.00 26.82 239 LEU B C 1
ATOM 3726 O O . LEU B 1 239 ? -40.528 -19.271 6.804 1.00 26.72 239 LEU B O 1
ATOM 3731 N N . ALA B 1 240 ? -40.142 -17.568 8.222 1.00 25.11 240 ALA B N 1
ATOM 3732 C CA . ALA B 1 240 ? -38.751 -17.968 8.412 1.00 25.26 240 ALA B CA 1
ATOM 3733 C C . ALA B 1 240 ? -38.653 -19.310 9.122 1.00 28.98 240 ALA B C 1
ATOM 3734 O O . ALA B 1 240 ? -37.792 -20.133 8.791 1.00 29.34 240 ALA B O 1
ATOM 3736 N N . ASP B 1 241 ? -39.534 -19.563 10.091 1.00 26.52 241 ASP B N 1
ATOM 3737 C CA . ASP B 1 241 ? -39.442 -20.828 10.799 1.00 30.93 241 ASP B CA 1
ATOM 3738 C C . ASP B 1 241 ? -39.822 -21.986 9.888 1.00 31.30 241 ASP B C 1
ATOM 3739 O O . ASP B 1 241 ? -39.402 -23.127 10.124 1.00 33.40 241 ASP B O 1
ATOM 3744 N N . ALA B 1 242 ? -40.602 -21.706 8.848 1.00 26.62 242 ALA B N 1
ATOM 3745 C CA . ALA B 1 242 ? -41.000 -22.734 7.904 1.00 27.28 242 ALA B CA 1
ATOM 3746 C C . ALA B 1 242 ? -39.881 -23.049 6.925 1.00 34.05 242 ALA B C 1
ATOM 3747 O O . ALA B 1 242 ? -39.706 -24.210 6.543 1.00 35.52 242 ALA B O 1
ATOM 3749 N N . LEU B 1 243 ? -39.117 -22.032 6.513 1.00 28.37 243 LEU B N 1
ATOM 3750 C CA . LEU B 1 243 ? -38.119 -22.178 5.452 1.00 27.51 243 LEU B CA 1
ATOM 3751 C C . LEU B 1 243 ? -36.680 -22.250 5.948 1.00 33.34 243 LEU B C 1
ATOM 3752 O O . LEU B 1 243 ? -35.822 -22.776 5.226 1.00 33.92 243 LEU B O 1
ATOM 3757 N N . VAL B 1 244 ? -36.388 -21.715 7.133 1.00 28.03 244 VAL B N 1
ATOM 3758 C CA . VAL B 1 244 ? -35.039 -21.656 7.709 1.00 32.09 244 VAL B CA 1
ATOM 3759 C C . VAL B 1 244 ? -35.106 -22.047 9.184 1.00 39.47 244 VAL B C 1
ATOM 3760 O O . VAL B 1 244 ? -34.841 -21.194 10.042 1.00 39.25 244 VAL B O 1
ATOM 3764 N N . PRO B 1 245 ? -35.462 -23.283 9.533 1.00 40.17 245 PRO B N 1
ATOM 3765 C CA . PRO B 1 245 ? -35.552 -23.651 10.960 1.00 51.72 245 PRO B CA 1
ATOM 3766 C C . PRO B 1 245 ? -34.234 -23.397 11.687 1.00 47.07 245 PRO B C 1
ATOM 3767 O O . PRO B 1 245 ? -33.179 -23.891 11.285 1.00 45.92 245 PRO B O 1
ATOM 3771 N N . ALA B 1 246 ? -34.306 -22.618 12.775 1.00 50.28 246 ALA B N 1
ATOM 3772 C CA . ALA B 1 246 ? -33.122 -21.986 13.351 1.00 45.31 246 ALA B CA 1
ATOM 3773 C C . ALA B 1 246 ? -32.373 -22.849 14.361 1.00 56.08 246 ALA B C 1
ATOM 3774 O O . ALA B 1 246 ? -31.151 -22.696 14.501 1.00 53.28 246 ALA B O 1
ATOM 3776 N N . LEU B 1 247 ? -33.061 -23.730 15.084 1.00 48.76 247 LEU B N 1
ATOM 3777 C CA . LEU B 1 247 ? -32.407 -24.468 16.161 1.00 48.43 247 LEU B CA 1
ATOM 3778 C C . LEU B 1 247 ? -32.228 -25.948 15.812 1.00 56.41 247 LEU B C 1
ATOM 3779 O O . LEU B 1 247 ? -31.275 -26.587 16.267 1.00 54.23 247 LEU B O 1
#

B-factor: mean 36.03, std 12.72, range [20.09, 91.05]

Organism: NCBI:txid1904807